Protein AF-0000000065987598 (afdb_homodimer)

Sequence (514 aa):
MAIHPTAVVEPGAQVDPSAEIGALAVVGPHVRVGPRTVVGPHAVLAGRTTLGEGNRIFPHAVVGEVPQDLKYRGEPTELVVGDRNTFREGVTISTGTVQGGGVTRIGSGCLFMANSHVGHDCVIGDGAIIANSVALAGHVELEDHVHFSGLAAAHQFCRIGRLAFVSGLTGVTMDVPPFCTVAGPRAELAGLNAVGMQRAGLSEERIGRVKQAYKIVFRSNLGLAEAIAQVEAELGMHEDVAHFVRFLKGTQRGITRMAIHPTAVVEPGAQVDPSAEIGALAVVGPHVRVGPRTVVGPHAVLAGRTTLGEGNRIFPHAVVGEVPQDLKYRGEPTELVVGDRNTFREGVTISTGTVQGGGVTRIGSGCLFMANSHVGHDCVIGDGAIIANSVALAGHVELEDHVHFSGLAAAHQFCRIGRLAFVSGLTGVTMDVPPFCTVAGPRAELAGLNAVGMQRAGLSEERIGRVKQAYKIVFRSNLGLAEAIAQVEAELGMHEDVAHFVRFLKGTQRGITR

InterPro domains:
  IPR001451 Hexapeptide repeat [PF00132] (104-136)
  IPR010137 Acyl-[acyl-carrier-protein]--UDP-N-acetylglucosamine O-acyltransferase [MF_00387] (1-257)
  IPR010137 Acyl-[acyl-carrier-protein]--UDP-N-acetylglucosamine O-acyltransferase [PIRSF000456] (2-256)
  IPR010137 Acyl-[acyl-carrier-protein]--UDP-N-acetylglucosamine O-acyltransferase [PTHR43480] (2-257)
  IPR010137 Acyl-[acyl-carrier-protein]--UDP-N-acetylglucosamine O-acyltransferase [TIGR01852] (3-255)
  IPR010137 Acyl-[acyl-carrier-protein]--UDP-N-acetylglucosamine O-acyltransferase [cd03351] (3-255)
  IPR011004 Trimeric LpxA-like superfamily [SSF51161] (2-257)
  IPR029098 UDP N-acetylglucosamine O-acyltransferase, C-terminal [PF13720] (175-255)
  IPR037157 UDP-N-acetylglucosamine O-acyltransferase, C-terminal domain superfamily [G3DSA:1.20.1180.10] (192-257)

Structure (mmCIF, N/CA/C/O backbone):
data_AF-0000000065987598-model_v1
#
loop_
_entity.id
_entity.type
_entity.pdbx_description
1 polymer Acyl-
#
loop_
_atom_site.group_PDB
_atom_site.id
_atom_site.type_symbol
_atom_site.label_atom_id
_atom_site.label_alt_id
_atom_site.label_comp_id
_atom_site.label_asym_id
_atom_site.label_entity_id
_atom_site.label_seq_id
_atom_site.pdbx_PDB_ins_code
_atom_site.Cartn_x
_atom_site.Cartn_y
_atom_site.Cartn_z
_atom_site.occupancy
_atom_site.B_iso_or_equiv
_atom_site.auth_seq_id
_atom_site.auth_comp_id
_atom_site.auth_asym_id
_atom_site.auth_atom_id
_atom_site.pdbx_PDB_model_num
ATOM 1 N N . MET A 1 1 ? -29.391 12.672 -0.086 1 58.84 1 MET A N 1
ATOM 2 C CA . MET A 1 1 ? -28.594 12.5 1.117 1 58.84 1 MET A CA 1
ATOM 3 C C . MET A 1 1 ? -28.531 11.031 1.523 1 58.84 1 MET A C 1
ATOM 5 O O . MET A 1 1 ? -29.547 10.445 1.9 1 58.84 1 MET A O 1
ATOM 9 N N . ALA A 1 2 ? -27.797 10.148 1.049 1 86.88 2 ALA A N 1
ATOM 10 C CA . ALA A 1 2 ? -28.188 8.789 1.433 1 86.88 2 ALA A CA 1
ATOM 11 C C . ALA A 1 2 ? -27.406 8.32 2.656 1 86.88 2 ALA A C 1
ATOM 13 O O . ALA A 1 2 ? -26.188 8.117 2.586 1 86.88 2 ALA A O 1
ATOM 14 N N . ILE A 1 3 ? -27.953 8.875 3.895 1 97.31 3 ILE A N 1
ATOM 15 C CA . ILE A 1 3 ? -27.453 8.32 5.145 1 97.31 3 ILE A CA 1
ATOM 16 C C . ILE A 1 3 ? -28.047 6.934 5.371 1 97.31 3 ILE A C 1
ATOM 18 O O . ILE A 1 3 ? -29.25 6.789 5.52 1 97.31 3 ILE A O 1
ATOM 22 N N . HIS A 1 4 ? -27.219 5.992 5.445 1 97.56 4 HIS A N 1
ATOM 23 C CA . HIS A 1 4 ? -27.688 4.625 5.656 1 97.56 4 HIS A CA 1
ATOM 24 C C . HIS A 1 4 ? -28.406 4.488 6.988 1 97.56 4 HIS A C 1
ATOM 26 O O . HIS A 1 4 ? -27.984 5.062 7.996 1 97.56 4 HIS A O 1
ATOM 32 N N . PRO A 1 5 ? -29.375 3.727 7.113 1 96.88 5 PRO A N 1
ATOM 33 C CA . PRO A 1 5 ? -30.188 3.629 8.328 1 96.88 5 PRO A CA 1
ATOM 34 C C . PRO A 1 5 ? -29.391 3.137 9.531 1 96.88 5 PRO A C 1
ATOM 36 O O . PRO A 1 5 ? -29.75 3.422 10.68 1 96.88 5 PRO A O 1
ATOM 39 N N . THR A 1 6 ? -28.312 2.422 9.305 1 97.44 6 THR A N 1
ATOM 40 C CA . THR A 1 6 ? -27.547 1.866 10.422 1 97.44 6 THR A CA 1
ATOM 41 C C . THR A 1 6 ? -26.406 2.795 10.82 1 97.44 6 THR A C 1
ATOM 43 O O . THR A 1 6 ? -25.672 2.512 11.758 1 97.44 6 THR A O 1
ATOM 46 N N . ALA A 1 7 ? -26.234 3.863 10.086 1 98.31 7 ALA A N 1
ATOM 47 C CA . ALA A 1 7 ? -25.188 4.828 10.445 1 98.31 7 ALA A CA 1
ATOM 48 C C . ALA A 1 7 ? -25.562 5.578 11.727 1 98.31 7 ALA A C 1
ATOM 50 O O . ALA A 1 7 ? -26.734 5.758 12.031 1 98.31 7 ALA A O 1
ATOM 51 N N . VAL A 1 8 ? -24.531 5.965 12.461 1 98.62 8 VAL A N 1
ATOM 52 C CA . VAL A 1 8 ? -24.734 6.785 13.656 1 98.62 8 VAL A CA 1
ATOM 53 C C . VAL A 1 8 ? -24.172 8.188 13.422 1 98.62 8 VAL A C 1
ATOM 55 O O . VAL A 1 8 ? -22.953 8.367 13.352 1 98.62 8 VAL A O 1
ATOM 58 N N . VAL A 1 9 ? -25.062 9.141 13.32 1 98.62 9 VAL A N 1
ATOM 59 C CA . VAL A 1 9 ? -24.688 10.539 13.203 1 98.62 9 VAL A CA 1
ATOM 60 C C . VAL A 1 9 ? -25.078 11.289 14.469 1 98.62 9 VAL A C 1
ATOM 62 O O . VAL A 1 9 ? -26.266 11.484 14.742 1 98.62 9 VAL A O 1
ATOM 65 N N . GLU A 1 10 ? -24.094 11.648 15.188 1 98.69 10 GLU A N 1
ATOM 66 C CA . GLU A 1 10 ? -24.359 12.242 16.484 1 98.69 10 GLU A CA 1
ATOM 67 C C . GLU A 1 10 ? -24.938 13.656 16.359 1 98.69 10 GLU A C 1
ATOM 69 O O . GLU A 1 10 ? -24.641 14.352 15.375 1 98.69 10 GLU A O 1
ATOM 74 N N . PRO A 1 11 ? -25.656 14.109 17.406 1 98.38 11 PRO A N 1
ATOM 75 C CA . PRO A 1 11 ? -26.156 15.484 17.375 1 98.38 11 PRO A CA 1
ATOM 76 C C . PRO A 1 11 ? -25.031 16.516 17.328 1 98.38 11 PRO A C 1
ATOM 78 O O . PRO A 1 11 ? -24.047 16.391 18.047 1 98.38 11 PRO A O 1
ATOM 81 N N . GLY A 1 12 ? -25.125 17.422 16.469 1 98.38 12 GLY A N 1
ATOM 82 C CA . GLY A 1 12 ? -24.141 18.484 16.297 1 98.38 12 GLY A CA 1
ATOM 83 C C . GLY A 1 12 ? -23.359 18.359 15.008 1 98.38 12 GLY A C 1
ATOM 84 O O . GLY A 1 12 ? -22.766 19.328 14.539 1 98.38 12 GLY A O 1
ATOM 85 N N . ALA A 1 13 ? -23.266 17.125 14.531 1 98.62 13 ALA A N 1
ATOM 86 C CA . ALA A 1 13 ? -22.594 16.906 13.258 1 98.62 13 ALA A CA 1
ATOM 87 C C . ALA A 1 13 ? -23.25 17.688 12.141 1 98.62 13 ALA A C 1
ATOM 89 O O . ALA A 1 13 ? -24.484 17.875 12.141 1 98.62 13 ALA A O 1
ATOM 90 N N . GLN A 1 14 ? -22.484 18.203 11.297 1 98.69 14 GLN A N 1
ATOM 91 C CA . GLN A 1 14 ? -23 18.891 10.109 1 98.69 14 GLN A CA 1
ATOM 92 C C . GLN A 1 14 ? -22.625 18.141 8.844 1 98.69 14 GLN A C 1
ATOM 94 O O . GLN A 1 14 ? -21.469 18.109 8.438 1 98.69 14 GLN A O 1
ATOM 99 N N . VAL A 1 15 ? -23.641 17.578 8.172 1 98.5 15 VAL A N 1
ATOM 100 C CA . VAL A 1 15 ? -23.438 16.766 6.973 1 98.5 15 VAL A CA 1
ATOM 101 C C . VAL A 1 15 ? -24.172 17.391 5.797 1 98.5 15 VAL A C 1
ATOM 103 O O . VAL A 1 15 ? -25.391 17.562 5.844 1 98.5 15 VAL A O 1
ATOM 106 N N . ASP A 1 16 ? -23.359 17.75 4.824 1 98.44 16 ASP A N 1
ATOM 107 C CA . ASP A 1 16 ? -24.016 18.297 3.641 1 98.44 16 ASP A CA 1
ATOM 108 C C . ASP A 1 16 ? -25.047 17.328 3.08 1 98.44 16 ASP A C 1
ATOM 110 O O . ASP A 1 16 ? -24.812 16.125 3.023 1 98.44 16 ASP A O 1
ATOM 114 N N . PRO A 1 17 ? -26.125 17.859 2.51 1 97.69 17 PRO A N 1
ATOM 115 C CA . PRO A 1 17 ? -27.203 17 2.027 1 97.69 17 PRO A CA 1
ATOM 116 C C . PRO A 1 17 ? -26.766 16.109 0.86 1 97.69 17 PRO A C 1
ATOM 118 O O . PRO A 1 17 ? -27.391 15.07 0.604 1 97.69 17 PRO A O 1
ATOM 121 N N . SER A 1 18 ? -25.75 16.531 0.176 1 98.12 18 SER A N 1
ATOM 122 C CA . SER A 1 18 ? -25.297 15.75 -0.98 1 98.12 18 SER A CA 1
ATOM 123 C C . SER A 1 18 ? -24.281 14.695 -0.579 1 98.12 18 SER A C 1
ATOM 125 O O . SER A 1 18 ? -23.859 13.883 -1.407 1 98.12 18 SER A O 1
ATOM 127 N N . ALA A 1 19 ? -23.844 14.648 0.664 1 98.31 19 ALA A N 1
ATOM 128 C CA . ALA A 1 19 ? -22.891 13.648 1.148 1 98.31 19 ALA A CA 1
ATOM 129 C C . ALA A 1 19 ? -23.594 12.312 1.404 1 98.31 19 ALA A C 1
ATOM 131 O O . ALA A 1 19 ? -24.828 12.258 1.532 1 98.31 19 ALA A O 1
ATOM 132 N N . GLU A 1 20 ? -22.812 11.242 1.348 1 98.62 20 GLU A N 1
ATOM 133 C CA . GLU A 1 20 ? -23.312 9.898 1.643 1 98.62 20 GLU A CA 1
ATOM 134 C C . GLU A 1 20 ? -22.609 9.312 2.867 1 98.62 20 GLU A C 1
ATOM 136 O O . GLU A 1 20 ? -21.375 9.344 2.961 1 98.62 20 GLU A O 1
ATOM 141 N N . ILE A 1 21 ? -23.391 8.789 3.809 1 98.75 21 ILE A N 1
ATOM 142 C CA . ILE A 1 21 ? -22.875 8.117 4.992 1 98.75 21 ILE A CA 1
ATOM 143 C C . ILE A 1 21 ? -23.25 6.641 4.957 1 98.75 21 ILE A C 1
ATOM 145 O O . ILE A 1 21 ? -24.438 6.297 5.02 1 98.75 21 ILE A O 1
ATOM 149 N N . GLY A 1 22 ? -22.266 5.762 4.941 1 98.06 22 GLY A N 1
ATOM 150 C CA . GLY A 1 22 ? -22.484 4.344 4.703 1 98.06 22 GLY A CA 1
ATOM 151 C C . GLY A 1 22 ? -22.891 3.588 5.949 1 98.06 22 GLY A C 1
ATOM 152 O O . GLY A 1 22 ? -22.984 4.168 7.031 1 98.06 22 GLY A O 1
ATOM 153 N N . ALA A 1 23 ? -23.141 2.301 5.734 1 98 23 ALA A N 1
ATOM 154 C CA . ALA A 1 23 ? -23.625 1.426 6.797 1 98 23 ALA A CA 1
ATOM 155 C C . ALA A 1 23 ? -22.641 1.39 7.969 1 98 23 ALA A C 1
ATOM 157 O O . ALA A 1 23 ? -21.438 1.223 7.77 1 98 23 ALA A O 1
ATOM 158 N N . LEU A 1 24 ? -23.172 1.608 9.18 1 98.38 24 LEU A N 1
ATOM 159 C CA . LEU A 1 24 ? -22.469 1.372 10.43 1 98.38 24 LEU A CA 1
ATOM 160 C C . LEU A 1 24 ? -21.328 2.363 10.602 1 98.38 24 LEU A C 1
ATOM 162 O O . LEU A 1 24 ? -20.422 2.139 11.406 1 98.38 24 LEU A O 1
ATOM 166 N N . ALA A 1 25 ? -21.312 3.379 9.797 1 98.75 25 ALA A N 1
ATOM 167 C CA . ALA A 1 25 ? -20.375 4.484 10.008 1 98.75 25 ALA A CA 1
ATOM 168 C C . ALA A 1 25 ? -20.797 5.332 11.203 1 98.75 25 ALA A C 1
ATOM 170 O O . ALA A 1 25 ? -21.969 5.359 11.578 1 98.75 25 ALA A O 1
ATOM 171 N N . VAL A 1 26 ? -19.781 6.008 11.789 1 98.88 26 VAL A N 1
ATOM 172 C CA . VAL A 1 26 ? -20.047 6.871 12.938 1 98.88 26 VAL A CA 1
ATOM 173 C C . VAL A 1 26 ? -19.5 8.273 12.664 1 98.88 26 VAL A C 1
ATOM 175 O O . VAL A 1 26 ? -18.328 8.43 12.289 1 98.88 26 VAL A O 1
ATOM 178 N N . VAL A 1 27 ? -20.344 9.297 12.836 1 98.88 27 VAL A N 1
ATOM 179 C CA . VAL A 1 27 ? -19.953 10.688 12.672 1 98.88 27 VAL A CA 1
ATOM 180 C C . VAL A 1 27 ? -20.141 11.438 13.984 1 98.88 27 VAL A C 1
ATOM 182 O O . VAL A 1 27 ? -21.266 11.586 14.469 1 98.88 27 VAL A O 1
ATOM 185 N N . GLY A 1 28 ? -19.047 11.898 14.5 1 98.81 28 GLY A N 1
ATOM 186 C CA . GLY A 1 28 ? -19.062 12.562 15.797 1 98.81 28 GLY A CA 1
ATOM 187 C C . GLY A 1 28 ? -19.719 13.93 15.758 1 98.81 28 GLY A C 1
ATOM 188 O O . GLY A 1 28 ? -19.984 14.469 14.68 1 98.81 28 GLY A O 1
ATOM 189 N N . PRO A 1 29 ? -19.891 14.523 16.922 1 98.62 29 PRO A N 1
ATOM 190 C CA . PRO A 1 29 ? -20.75 15.703 17.062 1 98.62 29 PRO A CA 1
ATOM 191 C C . PRO A 1 29 ? -20.094 16.969 16.516 1 98.62 29 PRO A C 1
ATOM 193 O O . PRO A 1 29 ? -20.781 17.953 16.234 1 98.62 29 PRO A O 1
ATOM 196 N N . HIS A 1 30 ? -18.766 16.969 16.375 1 98.62 30 HIS A N 1
ATOM 197 C CA . HIS A 1 30 ? -18.094 18.188 15.93 1 98.62 30 HIS A CA 1
ATOM 198 C C . HIS A 1 30 ? -17.5 18 14.539 1 98.62 30 HIS A C 1
ATOM 200 O O . HIS A 1 30 ? -16.547 18.703 14.164 1 98.62 30 HIS A O 1
ATOM 206 N N . VAL A 1 31 ? -18.031 17.141 13.766 1 98.88 31 VAL A N 1
ATOM 207 C CA . VAL A 1 31 ? -17.562 16.844 12.414 1 98.88 31 VAL A CA 1
ATOM 208 C C . VAL A 1 31 ? -18.406 17.594 11.391 1 98.88 31 VAL A C 1
ATOM 210 O O . VAL A 1 31 ? -19.625 17.688 11.531 1 98.88 31 VAL A O 1
ATOM 213 N N . ARG A 1 32 ? -17.75 18.172 10.453 1 98.94 32 ARG A N 1
ATOM 214 C CA . ARG A 1 32 ? -18.375 18.797 9.289 1 98.94 32 ARG A CA 1
ATOM 215 C C . ARG A 1 32 ? -18 18.062 8.008 1 98.94 32 ARG A C 1
ATOM 217 O O . ARG A 1 32 ? -16.812 17.969 7.656 1 98.94 32 ARG A O 1
ATOM 224 N N . VAL A 1 33 ? -18.984 17.562 7.281 1 98.81 33 VAL A N 1
ATOM 225 C CA . VAL A 1 33 ? -18.781 16.812 6.047 1 98.81 33 VAL A CA 1
ATOM 226 C C . VAL A 1 33 ? -19.266 17.625 4.855 1 98.81 33 VAL A C 1
ATOM 228 O O . VAL A 1 33 ? -20.453 17.938 4.746 1 98.81 33 VAL A O 1
ATOM 231 N N . GLY A 1 34 ? -18.344 17.922 3.932 1 98.75 34 GLY A N 1
ATOM 232 C CA . GLY A 1 34 ? -18.672 18.766 2.789 1 98.75 34 GLY A CA 1
ATOM 233 C C . GLY A 1 34 ? -19.438 18.031 1.705 1 98.75 34 GLY A C 1
ATOM 234 O O . GLY A 1 34 ? -19.703 16.844 1.833 1 98.75 34 GLY A O 1
ATOM 235 N N . PRO A 1 35 ? -19.734 18.781 0.586 1 98.5 35 PRO A N 1
ATOM 236 C CA . PRO A 1 35 ? -20.609 18.25 -0.466 1 98.5 35 PRO A CA 1
ATOM 237 C C . PRO A 1 35 ? -19.984 17.047 -1.183 1 98.5 35 PRO A C 1
ATOM 239 O O . PRO A 1 35 ? -18.766 17.016 -1.39 1 98.5 35 PRO A O 1
ATOM 242 N N . ARG A 1 36 ? -20.781 16.047 -1.556 1 98.31 36 ARG A N 1
ATOM 243 C CA . ARG A 1 36 ? -20.453 14.906 -2.416 1 98.31 36 ARG A CA 1
ATOM 244 C C . ARG A 1 36 ? -19.375 14.031 -1.789 1 98.31 36 ARG A C 1
ATOM 246 O O . ARG A 1 36 ? -18.719 13.25 -2.482 1 98.31 36 ARG A O 1
ATOM 253 N N . THR A 1 37 ? -19.125 14.266 -0.521 1 98.69 37 THR A N 1
ATOM 254 C CA . THR A 1 37 ? -18.219 13.383 0.213 1 98.69 37 THR A CA 1
ATOM 255 C C . THR A 1 37 ? -18.906 12.07 0.554 1 98.69 37 THR A C 1
ATOM 257 O O . THR A 1 37 ? -20.094 12.047 0.91 1 98.69 37 THR A O 1
ATOM 260 N N . VAL A 1 38 ? -18.188 10.953 0.344 1 98.75 38 VAL A N 1
ATOM 261 C CA . VAL A 1 38 ? -18.719 9.617 0.598 1 98.75 38 VAL A CA 1
ATOM 262 C C . VAL A 1 38 ? -17.953 8.969 1.753 1 98.75 38 VAL A C 1
ATOM 264 O O . VAL A 1 38 ? -16.734 8.82 1.693 1 98.75 38 VAL A O 1
ATOM 267 N N . VAL A 1 39 ? -18.688 8.594 2.793 1 98.81 39 VAL A N 1
ATOM 268 C CA . VAL A 1 39 ? -18.141 7.898 3.953 1 98.81 39 VAL A CA 1
ATOM 269 C C . VAL A 1 39 ? -18.547 6.426 3.916 1 98.81 39 VAL A C 1
ATOM 271 O O . VAL A 1 39 ? -19.734 6.102 3.979 1 98.81 39 VAL A O 1
ATOM 274 N N . GLY A 1 40 ? -17.562 5.535 3.873 1 98.19 40 GLY A N 1
ATOM 275 C CA . GLY A 1 40 ? -17.828 4.113 3.695 1 98.19 40 GLY A CA 1
ATOM 276 C C . GLY A 1 40 ? -18.234 3.42 4.977 1 98.19 40 GLY A C 1
ATOM 277 O O . GLY A 1 40 ? -18.266 4.035 6.047 1 98.19 40 GLY A O 1
ATOM 278 N N . PRO A 1 41 ? -18.562 2.16 4.809 1 98.5 41 PRO A N 1
ATOM 279 C CA . PRO A 1 41 ? -19.016 1.417 5.988 1 98.5 41 PRO A CA 1
ATOM 280 C C . PRO A 1 41 ? -17.953 1.354 7.086 1 98.5 41 PRO A C 1
ATOM 282 O O . PRO A 1 41 ? -16.766 1.252 6.797 1 98.5 41 PRO A O 1
ATOM 285 N N . HIS A 1 42 ? -18.406 1.471 8.328 1 98.75 42 HIS A N 1
ATOM 286 C CA . HIS A 1 42 ? -17.609 1.281 9.531 1 98.75 42 HIS A CA 1
ATOM 287 C C . HIS A 1 42 ? -16.578 2.391 9.695 1 98.75 42 HIS A C 1
ATOM 289 O O . HIS A 1 42 ? -15.781 2.369 10.633 1 98.75 42 HIS A O 1
ATOM 295 N N . ALA A 1 43 ? -16.516 3.311 8.781 1 98.88 43 ALA A N 1
ATOM 296 C CA . ALA A 1 43 ? -15.617 4.441 8.992 1 98.88 43 ALA A CA 1
ATOM 297 C C . ALA A 1 43 ? -16.062 5.277 10.195 1 98.88 43 ALA A C 1
ATOM 299 O O . ALA A 1 43 ? -17.25 5.348 10.508 1 98.88 43 ALA A O 1
ATOM 300 N N . VAL A 1 44 ? -15.055 5.883 10.852 1 98.94 44 VAL A N 1
ATOM 301 C CA . VAL A 1 44 ? -15.32 6.734 12.008 1 98.94 44 VAL A CA 1
ATOM 302 C C . VAL A 1 44 ? -14.742 8.125 11.758 1 98.94 44 VAL A C 1
ATOM 304 O O . VAL A 1 44 ? -13.539 8.273 11.531 1 98.94 44 VAL A O 1
ATOM 307 N N . LEU A 1 45 ? -15.562 9.156 11.758 1 98.94 45 LEU A N 1
ATOM 308 C CA . LEU A 1 45 ? -15.156 10.562 11.758 1 98.94 45 LEU A CA 1
ATOM 309 C C . LEU A 1 45 ? -15.297 11.156 13.156 1 98.94 45 LEU A C 1
ATOM 311 O O . LEU A 1 45 ? -16.406 11.211 13.711 1 98.94 45 LEU A O 1
ATOM 315 N N . ALA A 1 46 ? -14.172 11.555 13.688 1 98.56 46 ALA A N 1
ATOM 316 C CA . ALA A 1 46 ? -14.148 11.961 15.094 1 98.56 46 ALA A CA 1
ATOM 317 C C . ALA A 1 46 ? -13.516 13.344 15.25 1 98.56 46 ALA A C 1
ATOM 319 O O . ALA A 1 46 ? -13.203 14.008 14.266 1 98.56 46 ALA A O 1
ATOM 320 N N . GLY A 1 47 ? -13.453 13.766 16.469 1 98.06 47 GLY A N 1
ATOM 321 C CA . GLY A 1 47 ? -12.789 15.023 16.781 1 98.06 47 GLY A CA 1
ATOM 322 C C . GLY A 1 47 ? -13.453 16.219 16.125 1 98.06 47 GLY A C 1
ATOM 323 O O . GLY A 1 47 ? -14.594 16.141 15.672 1 98.06 47 GLY A O 1
ATOM 324 N N . ARG A 1 48 ? -12.734 17.406 16.234 1 98.62 48 ARG A N 1
ATOM 325 C CA . ARG A 1 48 ? -13.117 18.594 15.492 1 98.62 48 ARG A CA 1
ATOM 326 C C . ARG A 1 48 ? -12.562 18.562 14.07 1 98.62 48 ARG A C 1
ATOM 328 O O . ARG A 1 48 ? -11.5 19.141 13.805 1 98.62 48 ARG A O 1
ATOM 335 N N . THR A 1 49 ? -13.312 17.938 13.195 1 98.88 49 THR A N 1
ATOM 336 C CA . THR A 1 49 ? -12.828 17.609 11.859 1 98.88 49 THR A CA 1
ATOM 337 C C . THR A 1 49 ? -13.695 18.266 10.797 1 98.88 49 THR A C 1
ATOM 339 O O . THR A 1 49 ? -14.93 18.219 10.867 1 98.88 49 THR A O 1
ATOM 342 N N . THR A 1 50 ? -13.031 18.906 9.883 1 98.94 50 THR A N 1
ATOM 343 C CA . THR A 1 50 ? -13.711 19.469 8.711 1 98.94 50 THR A CA 1
ATOM 344 C C . THR A 1 50 ? -13.211 18.812 7.43 1 98.94 50 THR A C 1
ATOM 346 O O . THR A 1 50 ? -12.016 18.828 7.148 1 98.94 50 THR A O 1
ATOM 349 N N . LEU A 1 51 ? -14.117 18.203 6.688 1 98.88 51 LEU A N 1
ATOM 350 C CA . LEU A 1 51 ? -13.828 17.641 5.375 1 98.88 51 LEU A CA 1
ATOM 351 C C . LEU A 1 51 ? -14.445 18.5 4.27 1 98.88 51 LEU A C 1
ATOM 353 O O . LEU A 1 51 ? -15.633 18.828 4.324 1 98.88 51 LEU A O 1
ATOM 357 N N . GLY A 1 52 ? -13.648 18.812 3.287 1 98.88 52 GLY A N 1
ATOM 358 C CA . GLY A 1 52 ? -14.148 19.547 2.135 1 98.88 52 GLY A CA 1
ATOM 359 C C . GLY A 1 52 ? -15.039 18.703 1.233 1 98.88 52 GLY A C 1
ATOM 360 O O . GLY A 1 52 ? -15.766 17.828 1.709 1 98.88 52 GLY A O 1
ATOM 361 N N . GLU A 1 53 ? -14.953 19.031 -0.051 1 98.69 53 GLU A N 1
ATOM 362 C CA . GLU A 1 53 ? -15.867 18.453 -1.031 1 98.69 53 GLU A CA 1
ATOM 363 C C . GLU A 1 53 ? -15.258 17.219 -1.685 1 98.69 53 GLU A C 1
ATOM 365 O O . GLU A 1 53 ? -14.062 17.188 -1.991 1 98.69 53 GLU A O 1
ATOM 370 N N . GLY A 1 54 ? -16.109 16.266 -1.961 1 98.69 54 GLY A N 1
ATOM 371 C CA . GLY A 1 54 ? -15.773 15.172 -2.848 1 98.69 54 GLY A CA 1
ATOM 372 C C . GLY A 1 54 ? -14.727 14.242 -2.27 1 98.69 54 GLY A C 1
ATOM 373 O O . GLY A 1 54 ? -13.938 13.648 -3.01 1 98.69 54 GLY A O 1
ATOM 374 N N . ASN A 1 55 ? -14.586 14.211 -0.963 1 98.88 55 ASN A N 1
ATOM 375 C CA . ASN A 1 55 ? -13.688 13.242 -0.336 1 98.88 55 ASN A CA 1
ATOM 376 C C . ASN A 1 55 ? -14.312 11.852 -0.283 1 98.88 55 ASN A C 1
ATOM 378 O O . ASN A 1 55 ? -15.539 11.711 -0.275 1 98.88 55 ASN A O 1
ATOM 382 N N . ARG A 1 56 ? -13.508 10.844 -0.343 1 98.81 56 ARG A N 1
ATOM 383 C CA . ARG A 1 56 ? -13.938 9.453 -0.22 1 98.81 56 ARG A CA 1
ATOM 384 C C . ARG A 1 56 ? -13.227 8.766 0.942 1 98.81 56 ARG A C 1
ATOM 386 O O . ARG A 1 56 ? -12 8.656 0.947 1 98.81 56 ARG A O 1
ATOM 393 N N . ILE A 1 57 ? -13.969 8.328 1.911 1 98.94 57 ILE A N 1
ATOM 394 C CA . ILE A 1 57 ? -13.461 7.621 3.08 1 98.94 57 ILE A CA 1
ATOM 395 C C . ILE A 1 57 ? -13.867 6.152 3.01 1 98.94 57 ILE A C 1
ATOM 397 O O . ILE A 1 57 ? -15.055 5.828 2.986 1 98.94 57 ILE A O 1
ATOM 401 N N . PHE A 1 58 ? -12.922 5.242 3.014 1 98.88 58 PHE A N 1
ATOM 402 C CA . PHE A 1 58 ? -13.172 3.816 2.83 1 98.88 58 PHE A CA 1
ATOM 403 C C . PHE A 1 58 ? -13.414 3.135 4.172 1 98.88 58 PHE A C 1
ATOM 405 O O . PHE A 1 58 ? -13.297 3.764 5.227 1 98.88 58 PHE A O 1
ATOM 412 N N . PRO A 1 59 ? -13.805 1.854 4.121 1 98.75 59 PRO A N 1
ATOM 413 C CA . PRO A 1 59 ? -14.188 1.145 5.348 1 98.75 59 PRO A CA 1
ATOM 414 C C . PRO A 1 59 ? -13.086 1.152 6.402 1 98.75 59 PRO A C 1
ATOM 416 O O . PRO A 1 59 ? -11.906 0.993 6.07 1 98.75 59 PRO A O 1
ATOM 419 N N . HIS A 1 60 ? -13.484 1.342 7.656 1 98.81 60 HIS A N 1
ATOM 420 C CA . HIS A 1 60 ? -12.68 1.162 8.859 1 98.81 60 HIS A CA 1
ATOM 421 C C . HIS A 1 60 ? -11.648 2.271 9 1 98.81 60 HIS A C 1
ATOM 423 O O . HIS A 1 60 ? -10.82 2.244 9.922 1 98.81 60 HIS A O 1
ATOM 429 N N . ALA A 1 61 ? -11.609 3.225 8.102 1 98.88 61 ALA A N 1
ATOM 430 C CA . ALA A 1 61 ? -10.773 4.398 8.336 1 98.88 61 ALA A CA 1
ATOM 431 C C . ALA A 1 61 ? -11.25 5.176 9.555 1 98.88 61 ALA A C 1
ATOM 433 O O . ALA A 1 61 ? -12.445 5.238 9.836 1 98.88 61 ALA A O 1
ATOM 434 N N . VAL A 1 62 ? -10.305 5.727 10.289 1 98.88 62 VAL A N 1
ATOM 435 C CA . VAL A 1 62 ? -10.578 6.562 11.453 1 98.88 62 VAL A CA 1
ATOM 436 C C . VAL A 1 62 ? -9.953 7.941 11.266 1 98.88 62 VAL A C 1
ATOM 438 O O . VAL A 1 62 ? -8.734 8.094 11.367 1 98.88 62 VAL A O 1
ATOM 441 N N . VAL A 1 63 ? -10.781 8.992 11.094 1 98.88 63 VAL A N 1
ATOM 442 C CA . VAL A 1 63 ? -10.328 10.32 10.68 1 98.88 63 VAL A CA 1
ATOM 443 C C . VAL A 1 63 ? -10.68 11.336 11.766 1 98.88 63 VAL A C 1
ATOM 445 O O . VAL A 1 63 ? -11.852 11.555 12.07 1 98.88 63 VAL A O 1
ATOM 448 N N . GLY A 1 64 ? -9.594 11.852 12.375 1 98.75 64 GLY A N 1
ATOM 449 C CA . GLY A 1 64 ? -9.805 12.992 13.25 1 98.75 64 GLY A CA 1
ATOM 450 C C . GLY A 1 64 ? -9.773 12.633 14.727 1 98.75 64 GLY A C 1
ATOM 451 O O . GLY A 1 64 ? -10.18 13.422 15.578 1 98.75 64 GLY A O 1
ATOM 452 N N . GLU A 1 65 ? -9.312 11.477 15.125 1 97.62 65 GLU A N 1
ATOM 453 C CA . GLU A 1 65 ? -9.195 11.133 16.547 1 97.62 65 GLU A CA 1
ATOM 454 C C . GLU A 1 65 ? -8.117 11.977 17.219 1 97.62 65 GLU A C 1
ATOM 456 O O . GLU A 1 65 ? -7.289 12.594 16.547 1 97.62 65 GLU A O 1
ATOM 461 N N . VAL A 1 66 ? -8.109 12 18.531 1 96.94 66 VAL A N 1
ATOM 462 C CA . VAL A 1 66 ? -7.195 12.828 19.312 1 96.94 66 VAL A CA 1
ATOM 463 C C . VAL A 1 66 ? -5.758 12.391 19.062 1 96.94 66 VAL A C 1
ATOM 465 O O . VAL A 1 66 ? -5.508 11.227 18.719 1 96.94 66 VAL A O 1
ATOM 468 N N . PRO A 1 67 ? -4.832 13.297 19.25 1 96.19 67 PRO A N 1
ATOM 469 C CA . PRO A 1 67 ? -3.436 12.922 19 1 96.19 67 PRO A CA 1
ATOM 470 C C . PRO A 1 67 ? -2.914 11.891 20 1 96.19 67 PRO A C 1
ATOM 472 O O . PRO A 1 67 ? -3.484 11.719 21.078 1 96.19 67 PRO A O 1
ATOM 475 N N . GLN A 1 68 ? -1.873 11.242 19.609 1 92.81 68 GLN A N 1
ATOM 476 C CA . GLN A 1 68 ? -1.225 10.242 20.453 1 92.81 68 GLN A CA 1
ATOM 477 C C . GLN A 1 68 ? -0.186 10.891 21.359 1 92.81 68 GLN A C 1
ATOM 479 O O . GLN A 1 68 ? 0.469 10.203 22.156 1 92.81 68 GLN A O 1
ATOM 484 N N . ASP A 1 69 ? 0.001 12.109 21.203 1 93.31 69 ASP A N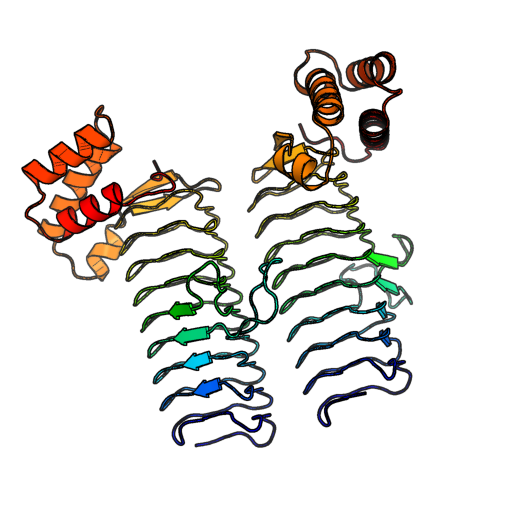 1
ATOM 485 C CA . ASP A 1 69 ? 0.951 12.867 22 1 93.31 69 ASP A CA 1
ATOM 486 C C . ASP A 1 69 ? 0.63 12.742 23.5 1 93.31 69 ASP A C 1
ATOM 488 O O . ASP A 1 69 ? -0.4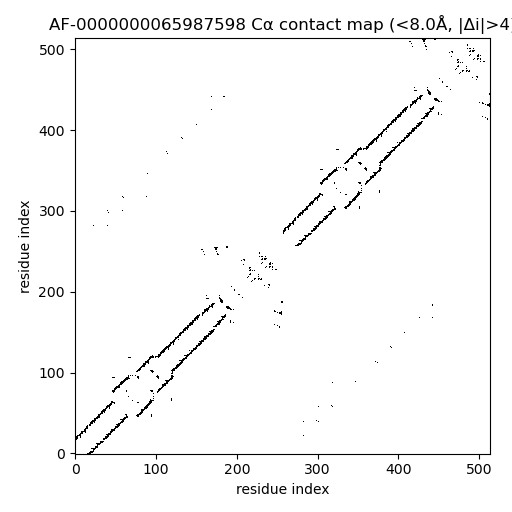7 13.078 23.922 1 93.31 69 ASP A O 1
ATOM 492 N N . LEU A 1 70 ? 1.598 12.305 24.203 1 92.88 70 LEU A N 1
ATOM 493 C CA . LEU A 1 70 ? 1.406 12.039 25.625 1 92.88 70 LEU A CA 1
ATOM 494 C C . LEU A 1 70 ? 1.099 13.328 26.375 1 92.88 70 LEU A C 1
ATOM 496 O O . LEU A 1 70 ? 0.589 13.281 27.5 1 92.88 70 LEU A O 1
ATOM 500 N N . LYS A 1 71 ? 1.391 14.5 25.797 1 91.62 71 LYS A N 1
ATOM 501 C CA . LYS A 1 71 ? 1.175 15.797 26.438 1 91.62 71 LYS A CA 1
ATOM 502 C C . LYS A 1 71 ? -0.236 16.312 26.172 1 91.62 71 LYS A C 1
ATOM 504 O O . LYS A 1 71 ? -0.656 17.312 26.766 1 91.62 71 LYS A O 1
ATOM 509 N N . TYR A 1 72 ? -0.937 15.672 25.312 1 94.25 72 TYR A N 1
ATOM 510 C CA . TYR A 1 72 ? -2.299 16.094 25 1 94.25 72 TYR A CA 1
ATOM 511 C C . TYR A 1 72 ? -3.203 15.961 26.219 1 94.25 72 TYR A C 1
ATOM 513 O O . TYR A 1 72 ? -3.178 14.945 26.922 1 94.25 72 TYR A O 1
ATOM 521 N N . ARG A 1 73 ? -3.996 17.078 26.438 1 92.81 73 ARG A N 1
ATOM 522 C CA . ARG A 1 73 ? -4.848 17.094 27.609 1 92.81 73 ARG A CA 1
ATOM 523 C C . ARG A 1 73 ? -6.289 17.438 27.25 1 92.81 73 ARG A C 1
ATOM 525 O O . ARG A 1 73 ? -6.984 18.125 28 1 92.81 73 ARG A O 1
ATOM 532 N N . GLY A 1 74 ? -6.707 17.125 26.141 1 94.12 74 GLY A N 1
ATOM 533 C CA . GLY A 1 74 ? -8.086 17.344 25.75 1 94.12 74 GLY A CA 1
ATOM 534 C C . GLY A 1 74 ? -8.328 18.688 25.109 1 94.12 74 GLY A C 1
ATOM 535 O O . GLY A 1 74 ? -9.469 19.141 25 1 94.12 74 GLY A O 1
ATOM 536 N N . GLU A 1 75 ? -7.219 19.359 24.688 1 95 75 GLU A N 1
ATOM 537 C CA . GLU A 1 75 ? -7.355 20.672 24.031 1 95 75 GLU A CA 1
ATOM 538 C C . GLU A 1 75 ? -8.156 20.562 22.734 1 95 75 GLU A C 1
ATOM 540 O O . GLU A 1 75 ? -8.102 19.531 22.047 1 95 75 GLU A O 1
ATOM 545 N N . PRO A 1 76 ? -8.906 21.562 22.469 1 95.75 76 PRO A N 1
ATOM 546 C CA . PRO A 1 76 ? -9.742 21.531 21.266 1 95.75 76 PRO A CA 1
ATOM 547 C C . PRO A 1 76 ? -8.945 21.766 19.984 1 95.75 76 PRO A C 1
ATOM 549 O O . PRO A 1 76 ? -9.055 22.812 19.359 1 95.75 76 PRO A O 1
ATOM 552 N N . THR A 1 77 ? -8.234 20.797 19.547 1 97.75 77 THR A N 1
ATOM 553 C CA . THR A 1 77 ? -7.438 20.875 18.328 1 97.75 77 THR A CA 1
ATOM 554 C C . THR A 1 77 ? -8.203 20.297 17.141 1 97.75 77 THR A C 1
ATOM 556 O O . THR A 1 77 ? -9.234 19.641 17.312 1 97.75 77 THR A O 1
ATOM 559 N N . GLU A 1 78 ? -7.684 20.609 15.914 1 98.62 78 GLU A N 1
ATOM 560 C CA . GLU A 1 78 ? -8.547 20.375 14.766 1 98.62 78 GLU A CA 1
ATOM 561 C C . GLU A 1 78 ? -7.82 19.578 13.68 1 98.62 78 GLU A C 1
ATOM 563 O O . GLU A 1 78 ? -6.59 19.5 13.688 1 98.62 78 GLU A O 1
ATOM 568 N N . LEU A 1 79 ? -8.586 18.953 12.844 1 98.88 79 LEU A N 1
ATOM 569 C CA . LEU A 1 79 ? -8.195 18.422 11.539 1 98.88 79 LEU A CA 1
ATOM 570 C C . LEU A 1 79 ? -8.969 19.125 10.43 1 98.88 79 LEU A C 1
ATOM 572 O O . LEU A 1 79 ? -10.195 19.172 10.453 1 98.88 79 LEU A O 1
ATOM 576 N N . VAL A 1 80 ? -8.242 19.688 9.445 1 98.94 80 VAL A N 1
ATOM 577 C CA . VAL A 1 80 ? -8.844 20.344 8.297 1 98.94 80 VAL A CA 1
ATOM 578 C C . VAL A 1 80 ? -8.391 19.672 7.008 1 98.94 80 VAL A C 1
ATOM 580 O O . VAL A 1 80 ? -7.191 19.625 6.715 1 98.94 80 VAL A O 1
ATOM 583 N N . VAL A 1 81 ? -9.297 19.172 6.262 1 98.94 81 VAL A N 1
ATOM 584 C CA . VAL A 1 81 ? -9.031 18.438 5.039 1 98.94 81 VAL A CA 1
ATOM 585 C C . VAL A 1 81 ? -9.664 19.156 3.848 1 98.94 81 VAL A C 1
ATOM 587 O O . VAL A 1 81 ? -10.82 19.562 3.904 1 98.94 81 VAL A O 1
ATOM 590 N N . GLY A 1 82 ? -8.945 19.328 2.766 1 98.94 82 GLY A N 1
ATOM 591 C CA . GLY A 1 82 ? -9.445 19.938 1.548 1 98.94 82 GLY A CA 1
ATOM 592 C C . GLY A 1 82 ? -10.414 19.047 0.788 1 98.94 82 GLY A C 1
ATOM 593 O O . GLY A 1 82 ? -11.297 18.438 1.386 1 98.94 82 GLY A O 1
ATOM 594 N N . ASP A 1 83 ? -10.219 19.078 -0.568 1 98.88 83 ASP A N 1
ATOM 595 C CA . ASP A 1 83 ? -11.219 18.484 -1.447 1 98.88 83 ASP A CA 1
ATOM 596 C C . ASP A 1 83 ? -10.648 17.281 -2.203 1 98.88 83 ASP A C 1
ATOM 598 O O . ASP A 1 83 ? -9.445 17.234 -2.469 1 98.88 83 ASP A O 1
ATOM 602 N N . ARG A 1 84 ? -11.508 16.297 -2.539 1 98.75 84 ARG A N 1
ATOM 603 C CA . ARG A 1 84 ? -11.242 15.227 -3.494 1 98.75 84 ARG A CA 1
ATOM 604 C C . ARG A 1 84 ? -10.062 14.375 -3.043 1 98.75 84 ARG A C 1
ATOM 606 O O . ARG A 1 84 ? -9.164 14.078 -3.836 1 98.75 84 ARG A O 1
ATOM 613 N N . ASN A 1 85 ? -9.969 14.172 -1.756 1 98.88 85 ASN A N 1
ATOM 614 C CA . ASN A 1 85 ? -9.016 13.219 -1.213 1 98.88 85 ASN A CA 1
ATOM 615 C C . ASN A 1 85 ? -9.625 11.828 -1.073 1 98.88 85 ASN A C 1
ATOM 617 O O . ASN A 1 85 ? -10.836 11.695 -0.915 1 98.88 85 ASN A O 1
ATOM 621 N N . THR A 1 86 ? -8.812 10.836 -1.199 1 98.88 86 THR A N 1
ATOM 622 C CA . THR A 1 86 ? -9.195 9.453 -0.95 1 98.88 86 THR A CA 1
ATOM 623 C C . THR A 1 86 ? -8.453 8.883 0.254 1 98.88 86 THR A C 1
ATOM 625 O O . THR A 1 86 ? -7.219 8.906 0.292 1 98.88 86 THR A O 1
ATOM 628 N N . PHE A 1 87 ? -9.164 8.422 1.271 1 98.88 87 PHE A N 1
ATOM 629 C CA . PHE A 1 87 ? -8.625 7.746 2.445 1 98.88 87 PHE A CA 1
ATOM 630 C C . PHE A 1 87 ? -9.047 6.281 2.461 1 98.88 87 PHE A C 1
ATOM 632 O O . PHE A 1 87 ? -10.188 5.961 2.803 1 98.88 87 PHE A O 1
ATOM 639 N N . ARG A 1 88 ? -8.141 5.434 2.105 1 98.81 88 ARG A N 1
ATOM 640 C CA . ARG A 1 88 ? -8.438 4.023 1.902 1 98.81 88 ARG A CA 1
ATOM 641 C C . ARG A 1 88 ? -8.641 3.309 3.234 1 98.81 88 ARG A C 1
ATOM 643 O O . ARG A 1 88 ? -8.75 3.953 4.281 1 98.81 88 ARG A O 1
ATOM 650 N N . GLU A 1 89 ? -8.758 2 3.166 1 98.81 89 GLU A N 1
ATOM 651 C CA . GLU A 1 89 ? -9.156 1.176 4.305 1 98.81 89 GLU A CA 1
ATOM 652 C C . GLU A 1 89 ? -8.172 1.328 5.465 1 98.81 89 GLU A C 1
ATOM 654 O O . GLU A 1 89 ? -6.957 1.25 5.273 1 98.81 89 GLU A O 1
ATOM 659 N N . GLY A 1 90 ? -8.703 1.628 6.668 1 98.69 90 GLY A N 1
ATOM 660 C CA . GLY A 1 90 ? -7.918 1.569 7.891 1 98.69 90 GLY A CA 1
ATOM 661 C C . GLY A 1 90 ? -6.996 2.762 8.07 1 98.69 90 GLY A C 1
ATOM 662 O O . GLY A 1 90 ? -6.191 2.801 9 1 98.69 90 GLY A O 1
ATOM 663 N N . VAL A 1 91 ? -7.066 3.742 7.23 1 98.88 91 VAL A N 1
ATOM 664 C CA . VAL A 1 91 ? -6.27 4.957 7.391 1 98.88 91 VAL A CA 1
ATOM 665 C C . VAL A 1 91 ? -6.609 5.625 8.719 1 98.88 91 VAL A C 1
ATOM 667 O O . VAL A 1 91 ? -7.773 5.672 9.125 1 98.88 91 VAL A O 1
ATOM 670 N N . THR A 1 92 ? -5.562 6.152 9.367 1 98.88 92 THR A N 1
ATOM 671 C CA . THR A 1 92 ? -5.77 6.895 10.609 1 98.88 92 THR A CA 1
ATOM 672 C C . THR A 1 92 ? -5.156 8.289 10.516 1 98.88 92 THR A C 1
ATOM 674 O O . THR A 1 92 ? -4.035 8.445 10.031 1 98.88 92 THR A O 1
ATOM 677 N N . ILE A 1 93 ? -5.871 9.344 10.953 1 98.88 93 ILE A N 1
ATOM 678 C CA . ILE A 1 93 ? -5.406 10.727 10.945 1 98.88 93 ILE A CA 1
ATOM 679 C C . ILE A 1 93 ? -5.723 11.375 12.289 1 98.88 93 ILE A C 1
ATOM 681 O O . ILE A 1 93 ? -6.859 11.32 12.766 1 98.88 93 ILE A O 1
ATOM 685 N N . SER A 1 94 ? -4.738 11.992 12.875 1 98.75 94 SER A N 1
ATOM 686 C CA . SER A 1 94 ? -4.918 12.641 14.164 1 98.75 94 SER A CA 1
ATOM 687 C C . SER A 1 94 ? -5.191 14.133 14.008 1 98.75 94 SER A C 1
ATOM 689 O O . SER A 1 94 ? -4.746 14.75 13.031 1 98.75 94 SER A O 1
ATOM 691 N N . THR A 1 95 ? -5.906 14.68 15 1 98.69 95 THR A N 1
ATOM 692 C CA . THR A 1 95 ? -5.98 16.125 15.125 1 98.69 95 THR A CA 1
ATOM 693 C C . THR A 1 95 ? -4.656 16.703 15.617 1 98.69 95 THR A C 1
ATOM 695 O O . THR A 1 95 ? -3.721 15.945 15.906 1 98.69 95 THR A O 1
ATOM 698 N N . GLY A 1 96 ? -4.641 18.062 15.633 1 98.31 96 GLY A N 1
ATOM 699 C CA . GLY A 1 96 ? -3.406 18.734 16.016 1 98.31 96 GLY A CA 1
ATOM 700 C C . GLY A 1 96 ? -3.195 18.75 17.531 1 98.31 96 GLY A C 1
ATOM 701 O O . GLY A 1 96 ? -3.887 18.047 18.266 1 98.31 96 GLY A O 1
ATOM 702 N N . THR A 1 97 ? -2.162 19.344 17.938 1 97.38 97 THR A N 1
ATOM 703 C CA . THR A 1 97 ? -1.85 19.641 19.344 1 97.38 97 THR A CA 1
ATOM 704 C C . THR A 1 97 ? -1.592 21.125 19.531 1 97.38 97 THR A C 1
ATOM 706 O O . THR A 1 97 ? -1.226 21.828 18.578 1 97.38 97 THR A O 1
ATOM 709 N N . VAL A 1 98 ? -1.682 21.578 20.672 1 94.81 98 VAL A N 1
ATOM 710 C CA . VAL A 1 98 ? -1.512 23 20.922 1 94.81 98 VAL A CA 1
ATOM 711 C C . VAL A 1 98 ? -0.065 23.406 20.656 1 94.81 98 VAL A C 1
ATOM 713 O O . VAL A 1 98 ? 0.199 24.516 20.203 1 94.81 98 VAL A O 1
ATOM 716 N N . GLN A 1 99 ? 0.869 22.578 20.906 1 90.44 99 GLN A N 1
ATOM 717 C CA . GLN A 1 99 ? 2.287 22.859 20.719 1 90.44 99 GLN A CA 1
ATOM 718 C C . GLN A 1 99 ? 2.637 22.969 19.25 1 90.44 99 GLN A C 1
ATOM 720 O O . GLN A 1 99 ? 3.631 23.594 18.875 1 90.44 99 GLN A O 1
ATOM 725 N N . GLY A 1 100 ? 1.825 22.359 18.359 1 92.12 100 GLY A N 1
ATOM 726 C CA . GLY A 1 100 ? 2.127 22.328 16.938 1 92.12 100 GLY A CA 1
ATOM 727 C C . GLY A 1 100 ? 1.259 23.266 16.125 1 92.12 100 GLY A C 1
ATOM 728 O O . GLY A 1 100 ? 1.165 23.125 14.906 1 92.12 100 GLY A O 1
ATOM 729 N N . GLY A 1 101 ? 0.542 24.172 16.797 1 92 101 GLY A N 1
ATOM 730 C CA . GLY A 1 101 ? -0.326 25.078 16.078 1 92 101 GLY A CA 1
ATOM 731 C C . GLY A 1 101 ? -1.794 24.719 16.172 1 92 101 GLY A C 1
ATOM 732 O O . GLY A 1 101 ? -2.662 25.484 15.766 1 92 101 GLY A O 1
ATOM 733 N N . GLY A 1 102 ? -2.061 23.484 16.594 1 96.81 102 GLY A N 1
ATOM 734 C CA . GLY A 1 102 ? -3.422 23.109 16.953 1 96.81 102 GLY A CA 1
ATOM 735 C C . GLY A 1 102 ? -4.188 22.5 15.781 1 96.81 102 GLY A C 1
ATOM 736 O O . GLY A 1 102 ? -5.383 22.219 15.898 1 96.81 102 GLY A O 1
ATOM 737 N N . VAL A 1 103 ? -3.504 22.328 14.625 1 98.56 103 VAL A N 1
ATOM 738 C CA . VAL A 1 103 ? -4.27 21.875 13.461 1 98.56 103 VAL A CA 1
ATOM 739 C C . VAL A 1 103 ? -3.426 20.922 12.625 1 98.56 103 VAL A C 1
ATOM 741 O O . VAL A 1 103 ? -2.248 21.188 12.367 1 98.56 103 VAL A O 1
ATOM 744 N N . THR A 1 104 ? -3.877 19.734 12.359 1 98.81 104 THR A N 1
ATOM 745 C CA . THR A 1 104 ? -3.422 18.922 11.227 1 98.81 104 THR A CA 1
ATOM 746 C C . THR A 1 104 ? -4.137 19.344 9.945 1 98.81 104 THR A C 1
ATOM 748 O O . THR A 1 104 ? -5.359 19.5 9.93 1 98.81 104 THR A O 1
ATOM 751 N N . ARG A 1 105 ? -3.365 19.547 8.867 1 98.88 105 ARG A N 1
ATOM 752 C CA . ARG A 1 105 ? -3.936 20.062 7.629 1 98.88 105 ARG A CA 1
ATOM 753 C C . ARG A 1 105 ? -3.58 19.156 6.449 1 98.88 105 ARG A C 1
ATOM 755 O O . ARG A 1 105 ? -2.418 18.781 6.273 1 98.88 105 ARG A O 1
ATOM 762 N N . ILE A 1 106 ? -4.559 18.797 5.707 1 98.94 106 ILE A N 1
ATOM 763 C CA . ILE A 1 106 ? -4.375 18.062 4.469 1 98.94 106 ILE A CA 1
ATOM 764 C C . ILE A 1 106 ? -4.973 18.844 3.301 1 98.94 106 ILE A C 1
ATOM 766 O O . ILE A 1 106 ? -6.121 19.281 3.367 1 98.94 106 ILE A O 1
ATOM 770 N N . GLY A 1 107 ? -4.246 19.078 2.258 1 98.88 107 GLY A N 1
ATOM 771 C CA . GLY A 1 107 ? -4.727 19.766 1.068 1 98.88 107 GLY A CA 1
ATOM 772 C C . GLY A 1 107 ? -5.762 18.969 0.296 1 98.88 107 GLY A C 1
ATOM 773 O O . GLY A 1 107 ? -6.66 18.359 0.89 1 98.88 107 GLY A O 1
ATOM 774 N N . SER A 1 108 ? -5.641 19.062 -1.092 1 98.94 108 SER A N 1
ATOM 775 C CA . SER A 1 108 ? -6.652 18.469 -1.955 1 98.94 108 SER A CA 1
ATOM 776 C C . SER A 1 108 ? -6.031 17.469 -2.924 1 98.94 108 SER A C 1
ATOM 778 O O . SER A 1 108 ? -4.844 17.562 -3.248 1 98.94 108 SER A O 1
ATOM 780 N N . GLY A 1 109 ? -6.863 16.531 -3.369 1 98.75 109 GLY A N 1
ATOM 781 C CA . GLY A 1 109 ? -6.461 15.617 -4.422 1 98.75 109 GLY A CA 1
ATOM 782 C C . GLY A 1 109 ? -5.414 14.617 -3.969 1 98.75 109 GLY A C 1
ATOM 783 O O . GLY A 1 109 ? -4.527 14.242 -4.742 1 98.75 109 GLY A O 1
ATOM 784 N N . CYS A 1 110 ? -5.398 14.242 -2.727 1 98.88 110 CYS A N 1
ATOM 785 C CA . CYS A 1 110 ? -4.418 13.297 -2.191 1 98.88 110 CYS A CA 1
ATOM 786 C C . CYS A 1 110 ? -4.992 11.891 -2.131 1 98.88 110 CYS A C 1
ATOM 788 O O . CYS A 1 110 ? -6.211 11.711 -2.092 1 98.88 110 CYS A O 1
ATOM 790 N N . LEU A 1 111 ? -4.121 10.945 -2.197 1 98.88 111 LEU A N 1
ATOM 791 C CA . LEU A 1 111 ? -4.453 9.539 -2.018 1 98.88 111 LEU A CA 1
ATOM 792 C C . LEU A 1 111 ? -3.686 8.945 -0.841 1 98.88 111 LEU A C 1
ATOM 794 O O . LEU A 1 111 ? -2.453 8.906 -0.855 1 98.88 111 LEU A O 1
ATOM 798 N N . PHE A 1 112 ? -4.395 8.531 0.201 1 98.94 112 PHE A N 1
ATOM 799 C CA . PHE A 1 112 ? -3.852 7.773 1.319 1 98.94 112 PHE A CA 1
ATOM 800 C C . PHE A 1 112 ? -4.281 6.316 1.242 1 98.94 112 PHE A C 1
ATOM 802 O O . PHE A 1 112 ? -5.469 6.004 1.357 1 98.94 112 PHE A O 1
ATOM 809 N N . MET A 1 113 ? -3.34 5.414 1.066 1 98.75 113 MET A N 1
ATOM 810 C CA . MET A 1 113 ? -3.666 4.008 0.854 1 98.75 113 MET A CA 1
ATOM 811 C C . MET A 1 113 ? -3.785 3.27 2.184 1 98.75 113 MET A C 1
ATOM 813 O O . MET A 1 113 ? -3.617 3.869 3.248 1 98.75 113 MET A O 1
ATOM 817 N N . ALA A 1 114 ? -4.09 2.01 2.098 1 98.62 114 ALA A N 1
ATOM 818 C CA . ALA A 1 114 ? -4.59 1.251 3.242 1 98.62 114 ALA A CA 1
ATOM 819 C C . ALA A 1 114 ? -3.592 1.279 4.395 1 98.62 114 ALA A C 1
ATOM 821 O O . ALA A 1 114 ? -2.391 1.09 4.191 1 98.62 114 ALA A O 1
ATOM 822 N N . ASN A 1 115 ? -4.121 1.562 5.594 1 98.5 115 ASN A N 1
ATOM 823 C CA . ASN A 1 115 ? -3.434 1.447 6.875 1 98.5 115 ASN A CA 1
ATOM 824 C C . ASN A 1 115 ? -2.295 2.455 6.992 1 98.5 115 ASN A C 1
ATOM 826 O O . ASN A 1 115 ? -1.339 2.234 7.738 1 98.5 115 ASN A O 1
ATOM 830 N N . SER A 1 116 ? -2.289 3.484 6.191 1 98.75 116 SER A N 1
ATOM 831 C CA . SER A 1 116 ? -1.339 4.57 6.418 1 98.75 116 SER A CA 1
ATOM 832 C C . SER A 1 116 ? -1.785 5.461 7.57 1 98.75 116 SER A C 1
ATOM 834 O O . SER A 1 116 ? -2.939 5.402 8 1 98.75 116 SER A O 1
ATOM 836 N N . HIS A 1 117 ? -0.815 6.25 8.078 1 98.88 117 HIS A N 1
ATOM 837 C CA . HIS A 1 117 ? -1.082 7.066 9.258 1 98.88 117 HIS A CA 1
ATOM 838 C C . HIS A 1 117 ? -0.534 8.477 9.086 1 98.88 117 HIS A C 1
ATOM 840 O O . HIS A 1 117 ? 0.582 8.664 8.594 1 98.88 117 HIS A O 1
ATOM 846 N N . VAL A 1 118 ? -1.312 9.484 9.469 1 98.94 118 VAL A N 1
ATOM 847 C CA . VAL A 1 118 ? -0.888 10.883 9.539 1 98.94 118 VAL A CA 1
ATOM 848 C C . VAL A 1 118 ? -0.921 11.359 10.992 1 98.94 118 VAL A C 1
ATOM 850 O O . VAL A 1 118 ? -1.994 11.477 11.586 1 98.94 118 VAL A O 1
ATOM 853 N N . GLY A 1 119 ? 0.195 11.68 11.508 1 98.75 119 GLY A N 1
ATOM 854 C CA . GLY A 1 119 ? 0.305 12.125 12.883 1 98.75 119 GLY A CA 1
ATOM 855 C C . GLY A 1 119 ? -0.206 13.539 13.094 1 98.75 119 GLY A C 1
ATOM 856 O O . GLY A 1 119 ? -0.66 14.188 12.148 1 98.75 119 GLY A O 1
ATOM 857 N N . HIS A 1 120 ? -0.115 13.93 14.367 1 98.69 120 HIS A N 1
ATOM 858 C CA . HIS A 1 120 ? -0.618 15.242 14.758 1 98.69 120 HIS A CA 1
ATOM 859 C C . HIS A 1 120 ? 0.204 16.359 14.117 1 98.69 120 HIS A C 1
ATOM 861 O O . HIS A 1 120 ? 1.42 16.219 13.961 1 98.69 120 HIS A O 1
ATOM 867 N N . ASP A 1 121 ? -0.461 17.438 13.703 1 98.69 121 ASP A N 1
ATOM 868 C CA . ASP A 1 121 ? 0.141 18.703 13.297 1 98.69 121 ASP A CA 1
ATOM 869 C C . ASP A 1 121 ? 0.884 18.562 11.969 1 98.69 121 ASP A C 1
ATOM 871 O O . ASP A 1 121 ? 1.728 19.391 11.633 1 98.69 121 ASP A O 1
ATOM 875 N N . CYS A 1 122 ? 0.67 17.469 11.328 1 98.88 122 CYS A N 1
ATOM 876 C CA . CYS A 1 122 ? 1.211 17.359 9.977 1 98.88 122 CYS A CA 1
ATOM 877 C C . CYS A 1 122 ? 0.568 18.391 9.047 1 98.88 122 CYS A C 1
ATOM 879 O O . CYS A 1 122 ? -0.594 18.75 9.227 1 98.88 122 CYS A O 1
ATOM 881 N N . VAL A 1 123 ? 1.312 18.875 8.102 1 98.88 123 VAL A N 1
ATOM 882 C CA . VAL A 1 123 ? 0.838 19.734 7.023 1 98.88 123 VAL A CA 1
ATOM 883 C C . VAL A 1 123 ? 1.14 19.078 5.676 1 98.88 123 VAL A C 1
ATOM 885 O O . VAL A 1 123 ? 2.299 19.016 5.258 1 98.88 123 VAL A O 1
ATOM 888 N N . ILE A 1 124 ? 0.14 18.641 5.012 1 98.94 124 ILE A N 1
ATOM 889 C CA . ILE A 1 124 ? 0.28 17.922 3.752 1 98.94 124 ILE A CA 1
ATOM 890 C C . ILE A 1 124 ? -0.31 18.75 2.615 1 98.94 124 ILE A C 1
ATOM 892 O O . ILE A 1 124 ? -1.483 19.125 2.658 1 98.94 124 ILE A O 1
ATOM 896 N N . GLY A 1 125 ? 0.45 19.062 1.623 1 98.88 125 GLY A N 1
ATOM 897 C CA . GLY A 1 125 ? 0.009 19.812 0.459 1 98.88 125 GLY A CA 1
ATOM 898 C C . GLY A 1 125 ? -0.9 19.016 -0.456 1 98.88 125 GLY A C 1
ATOM 899 O O . GLY A 1 125 ? -1.448 17.984 -0.053 1 98.88 125 GLY A O 1
ATOM 900 N N . ASP A 1 126 ? -1.077 19.547 -1.705 1 98.88 126 ASP A N 1
ATOM 901 C CA . ASP A 1 126 ? -1.998 18.938 -2.658 1 98.88 126 ASP A CA 1
ATOM 902 C C . ASP A 1 126 ? -1.335 17.766 -3.395 1 98.88 126 ASP A C 1
ATOM 904 O O . ASP A 1 126 ? -0.123 17.781 -3.621 1 98.88 126 ASP A O 1
ATOM 908 N N . GLY A 1 127 ? -2.096 16.797 -3.746 1 98.62 127 GLY A N 1
ATOM 909 C CA . GLY A 1 127 ? -1.692 15.773 -4.699 1 98.62 127 GLY A CA 1
ATOM 910 C C . GLY A 1 127 ? -0.703 14.773 -4.125 1 98.62 127 GLY A C 1
ATOM 911 O O . GLY A 1 127 ? 0.094 14.188 -4.859 1 98.62 127 GLY A O 1
ATOM 912 N N . ALA A 1 128 ? -0.638 14.648 -2.848 1 98.81 128 ALA A N 1
ATOM 913 C CA . ALA A 1 128 ? 0.247 13.664 -2.234 1 98.81 128 ALA A CA 1
ATOM 914 C C . ALA A 1 128 ? -0.277 12.242 -2.451 1 98.81 128 ALA A C 1
ATOM 916 O O . ALA A 1 128 ? -1.489 12.016 -2.447 1 98.81 128 ALA A O 1
ATOM 917 N N . ILE A 1 129 ? 0.634 11.336 -2.668 1 98.81 129 ILE A N 1
ATOM 918 C CA . ILE A 1 129 ? 0.328 9.914 -2.711 1 98.81 129 ILE A CA 1
ATOM 919 C C . ILE A 1 129 ? 1.062 9.195 -1.581 1 98.81 129 ILE A C 1
ATOM 921 O O . ILE A 1 129 ? 2.293 9.133 -1.575 1 98.81 129 ILE A O 1
ATOM 925 N N . ILE A 1 130 ? 0.295 8.672 -0.66 1 98.88 130 ILE A N 1
ATOM 926 C CA . ILE A 1 130 ? 0.804 7.969 0.511 1 98.88 130 ILE A CA 1
ATOM 927 C C . ILE A 1 130 ? 0.412 6.492 0.435 1 98.88 130 ILE A C 1
ATOM 929 O O . ILE A 1 130 ? -0.727 6.133 0.74 1 98.88 130 ILE A O 1
ATOM 933 N N . ALA A 1 131 ? 1.36 5.645 0.115 1 98.56 131 ALA A N 1
ATOM 934 C CA . ALA A 1 131 ? 1.055 4.246 -0.168 1 98.56 131 ALA A CA 1
ATOM 935 C C . ALA A 1 131 ? 0.799 3.469 1.12 1 98.56 131 ALA A C 1
ATOM 937 O O . ALA A 1 131 ? 0.697 4.059 2.197 1 98.56 131 ALA A O 1
ATOM 938 N N . ASN A 1 132 ? 0.592 2.166 0.952 1 98.44 132 ASN A N 1
ATOM 939 C CA . ASN A 1 132 ? 0.13 1.312 2.041 1 98.44 132 ASN A CA 1
ATOM 940 C C . ASN A 1 132 ? 1.086 1.355 3.23 1 98.44 132 ASN A C 1
ATOM 942 O O . ASN A 1 132 ? 2.301 1.25 3.059 1 98.44 132 ASN A O 1
ATOM 946 N N . SER A 1 133 ? 0.505 1.541 4.434 1 98.44 133 SER A N 1
ATOM 947 C CA . SER A 1 133 ? 1.172 1.37 5.719 1 98.44 133 SER A CA 1
ATOM 948 C C . SER A 1 133 ? 2.318 2.361 5.887 1 98.44 133 SER A C 1
ATOM 950 O O . SER A 1 133 ? 3.283 2.09 6.602 1 98.44 133 SER A O 1
ATOM 952 N N . VAL A 1 134 ? 2.305 3.449 5.133 1 98.75 134 VAL A N 1
ATOM 953 C CA . VAL A 1 134 ? 3.227 4.555 5.391 1 98.75 134 VAL A CA 1
ATOM 954 C C . VAL A 1 134 ? 2.863 5.23 6.711 1 98.75 134 VAL A C 1
ATOM 956 O O . VAL A 1 134 ? 1.685 5.441 7.004 1 98.75 134 VAL A O 1
ATOM 959 N N . ALA A 1 135 ? 3.887 5.602 7.457 1 98.81 135 ALA A N 1
ATOM 960 C CA . ALA A 1 135 ? 3.676 6.266 8.742 1 98.81 135 ALA A CA 1
ATOM 961 C C . ALA A 1 135 ? 4.332 7.641 8.766 1 98.81 135 ALA A C 1
ATOM 963 O O . ALA A 1 135 ? 5.551 7.758 8.648 1 98.81 135 ALA A O 1
ATOM 964 N N . LEU A 1 136 ? 3.562 8.703 8.922 1 98.88 136 LEU A N 1
ATOM 965 C CA . LEU A 1 136 ? 4.074 10.055 9.125 1 98.88 136 LEU A CA 1
ATOM 966 C C . LEU A 1 136 ? 3.955 10.461 10.594 1 98.88 136 LEU A C 1
ATOM 968 O O . LEU A 1 136 ? 2.848 10.57 11.125 1 98.88 136 LEU A O 1
ATOM 972 N N . ALA A 1 137 ? 5.066 10.633 11.219 1 98.62 137 ALA A N 1
ATOM 973 C CA . ALA A 1 137 ? 5.051 11.07 12.609 1 98.62 137 ALA A CA 1
ATOM 974 C C . ALA A 1 137 ? 4.543 12.508 12.727 1 98.62 137 ALA A C 1
ATOM 976 O O . ALA A 1 137 ? 4.121 13.102 11.727 1 98.62 137 ALA A O 1
ATOM 977 N N . GLY A 1 138 ? 4.551 12.984 13.914 1 98.25 138 GLY A N 1
ATOM 978 C CA . GLY A 1 138 ? 4.008 14.312 14.164 1 98.25 138 GLY A CA 1
ATOM 979 C C . GLY A 1 138 ? 4.789 15.414 13.477 1 98.25 138 GLY A C 1
ATOM 980 O O . GLY A 1 138 ? 6.004 15.312 13.312 1 98.25 138 GLY A O 1
ATOM 981 N N . HIS A 1 139 ? 4.129 16.469 13.008 1 98.38 139 HIS A N 1
ATOM 982 C CA . HIS A 1 139 ? 4.703 17.719 12.562 1 98.38 139 HIS A CA 1
ATOM 983 C C . HIS A 1 139 ? 5.406 17.562 11.219 1 98.38 139 HIS A C 1
ATOM 985 O O . HIS A 1 139 ? 6.184 18.422 10.812 1 98.38 139 HIS A O 1
ATOM 991 N N . VAL A 1 140 ? 5.211 16.469 10.594 1 98.69 140 VAL A N 1
ATOM 992 C CA . VAL A 1 140 ? 5.805 16.281 9.273 1 98.69 140 VAL A CA 1
ATOM 993 C C . VAL A 1 140 ? 5.145 17.219 8.273 1 98.69 140 VAL A C 1
ATOM 995 O O . VAL A 1 140 ? 3.926 17.422 8.305 1 98.69 140 VAL A O 1
ATOM 998 N N . GLU A 1 141 ? 5.953 17.797 7.41 1 98.81 141 GLU A N 1
ATOM 999 C CA . GLU A 1 141 ? 5.449 18.672 6.363 1 98.81 141 GLU A CA 1
ATOM 1000 C C . GLU A 1 141 ? 5.75 18.125 4.977 1 98.81 141 GLU A C 1
ATOM 1002 O O . GLU A 1 141 ? 6.906 17.859 4.641 1 98.81 141 GLU A O 1
ATOM 1007 N N . LEU A 1 142 ? 4.75 17.891 4.211 1 98.94 142 LEU A N 1
ATOM 1008 C CA . LEU A 1 142 ? 4.875 17.5 2.809 1 98.94 142 LEU A CA 1
ATOM 1009 C C . LEU A 1 142 ? 4.445 18.641 1.892 1 98.94 142 LEU A C 1
ATOM 1011 O O . LEU A 1 142 ? 3.328 19.141 2.012 1 98.94 142 LEU A O 1
ATOM 1015 N N . GLU A 1 143 ? 5.281 19.031 0.97 1 98.88 143 GLU A N 1
ATOM 1016 C CA . GLU A 1 143 ? 4.848 19.922 -0.096 1 98.88 143 GLU A CA 1
ATOM 1017 C C . GLU A 1 143 ? 4.016 19.188 -1.14 1 98.88 143 GLU A C 1
ATOM 1019 O O . GLU A 1 143 ? 3.65 18.031 -0.939 1 98.88 143 GLU A O 1
ATOM 1024 N N . ASP A 1 144 ? 3.629 19.938 -2.23 1 98.75 144 ASP A N 1
ATOM 1025 C CA . ASP A 1 144 ? 2.703 19.375 -3.215 1 98.75 144 ASP A CA 1
ATOM 1026 C C . ASP A 1 144 ? 3.342 18.219 -3.984 1 98.75 144 ASP A C 1
ATOM 1028 O O . ASP A 1 144 ? 4.531 18.266 -4.305 1 98.75 144 ASP A O 1
ATOM 1032 N N . HIS A 1 145 ? 2.539 17.156 -4.234 1 98.69 145 HIS A N 1
ATOM 1033 C CA . HIS A 1 145 ? 2.838 16.078 -5.168 1 98.69 145 HIS A CA 1
ATOM 1034 C C . HIS A 1 145 ? 4 15.227 -4.668 1 98.69 145 HIS A C 1
ATOM 1036 O O . HIS A 1 145 ? 4.828 14.766 -5.461 1 98.69 145 HIS A O 1
ATOM 1042 N N . VAL A 1 146 ? 4.105 15.125 -3.377 1 98.88 146 VAL A N 1
ATOM 1043 C CA . VAL A 1 146 ? 5.051 14.188 -2.775 1 98.88 146 VAL A CA 1
ATOM 1044 C C . VAL A 1 146 ? 4.496 12.766 -2.863 1 98.88 146 VAL A C 1
ATOM 1046 O O . VAL A 1 146 ? 3.289 12.555 -2.713 1 98.88 146 VAL A O 1
ATOM 1049 N N . HIS A 1 147 ? 5.41 11.812 -3.066 1 98.81 147 HIS A N 1
ATOM 1050 C CA . HIS A 1 147 ? 5.031 10.406 -3.141 1 98.81 147 HIS A CA 1
ATOM 1051 C C . HIS A 1 147 ? 5.82 9.57 -2.141 1 98.81 147 HIS A C 1
ATOM 1053 O O . HIS A 1 147 ? 7.055 9.562 -2.168 1 98.81 147 HIS A O 1
ATOM 1059 N N . PHE A 1 148 ? 5.133 8.906 -1.242 1 98.75 148 PHE A N 1
ATOM 1060 C CA . PHE A 1 148 ? 5.715 7.867 -0.401 1 98.75 148 PHE A CA 1
ATOM 1061 C C . PHE A 1 148 ? 5.305 6.48 -0.885 1 98.75 148 PHE A C 1
ATOM 1063 O O . PHE A 1 148 ? 4.113 6.164 -0.937 1 98.75 148 PHE A O 1
ATOM 1070 N N . SER A 1 149 ? 6.258 5.652 -1.146 1 97.94 149 SER A N 1
ATOM 1071 C CA . SER A 1 149 ? 5.961 4.262 -1.463 1 97.94 149 SER A CA 1
ATOM 1072 C C . SER A 1 149 ? 5.719 3.445 -0.197 1 97.94 149 SER A C 1
ATOM 1074 O O . SER A 1 149 ? 5.898 3.945 0.915 1 97.94 149 SER A O 1
ATOM 1076 N N . GLY A 1 150 ? 5.289 2.268 -0.415 1 97.56 150 GLY A N 1
ATOM 1077 C CA . GLY A 1 150 ? 4.738 1.467 0.666 1 97.56 150 GLY A CA 1
ATOM 1078 C C . GLY A 1 150 ? 5.73 1.2 1.78 1 97.56 150 GLY A C 1
ATOM 1079 O O . GLY A 1 150 ? 6.922 1.012 1.524 1 97.56 150 GLY A O 1
ATOM 1080 N N . LEU A 1 151 ? 5.191 1.1 3.062 1 97.88 151 LEU A N 1
ATOM 1081 C CA . LEU A 1 151 ? 5.906 0.676 4.262 1 97.88 151 LEU A CA 1
ATOM 1082 C C . LEU A 1 151 ? 7.051 1.634 4.578 1 97.88 151 LEU A C 1
ATOM 1084 O O . LEU A 1 151 ? 8.016 1.257 5.25 1 97.88 151 LEU A O 1
ATOM 1088 N N . ALA A 1 152 ? 7.051 2.836 4.074 1 98.31 152 ALA A N 1
ATOM 1089 C CA . ALA A 1 152 ? 8.008 3.883 4.414 1 98.31 152 ALA A CA 1
ATOM 1090 C C . ALA A 1 152 ? 7.535 4.695 5.613 1 98.31 152 ALA A C 1
ATOM 1092 O O . ALA A 1 152 ? 6.418 4.508 6.098 1 98.31 152 ALA A O 1
ATOM 1093 N N . ALA A 1 153 ? 8.453 5.594 6.09 1 98.69 153 ALA A N 1
ATOM 1094 C CA . ALA A 1 153 ? 8.102 6.41 7.25 1 98.69 153 ALA A CA 1
ATOM 1095 C C . ALA A 1 153 ? 8.891 7.715 7.266 1 98.69 153 ALA A C 1
ATOM 1097 O O . ALA A 1 153 ? 9.977 7.801 6.684 1 98.69 153 ALA A O 1
ATOM 1098 N N . ALA A 1 154 ? 8.312 8.695 7.879 1 98.75 154 ALA A N 1
ATOM 1099 C CA . ALA A 1 154 ? 9 9.961 8.141 1 98.75 154 ALA A CA 1
ATOM 1100 C C . ALA A 1 154 ? 9.008 10.273 9.633 1 98.75 154 ALA A C 1
ATOM 1102 O O . ALA A 1 154 ? 7.961 10.258 10.289 1 98.75 154 ALA A O 1
ATOM 1103 N N . HIS A 1 155 ? 10.203 10.594 10.109 1 98.5 155 HIS A N 1
ATOM 1104 C CA . HIS A 1 155 ? 10.359 11.008 11.5 1 98.5 155 HIS A CA 1
ATOM 1105 C C . HIS A 1 155 ? 9.719 12.367 11.742 1 98.5 155 HIS A C 1
ATOM 1107 O O . HIS A 1 155 ? 9.523 13.148 10.812 1 98.5 155 HIS A O 1
ATOM 1113 N N . GLN A 1 156 ? 9.406 12.555 12.984 1 97.81 156 GLN A N 1
ATOM 1114 C CA . GLN A 1 156 ? 8.734 13.805 13.336 1 97.81 156 GLN A CA 1
ATOM 1115 C C . GLN A 1 156 ? 9.523 15.016 12.844 1 97.81 156 GLN A C 1
ATOM 1117 O O . GLN A 1 156 ? 10.758 15 12.836 1 97.81 156 GLN A O 1
ATOM 1122 N N . PHE A 1 157 ? 8.844 16.016 12.352 1 97.94 157 PHE A N 1
ATOM 1123 C CA . PHE A 1 157 ? 9.336 17.344 12.008 1 97.94 157 PHE A CA 1
ATOM 1124 C C . PHE A 1 157 ? 10.023 17.328 10.648 1 97.94 157 PHE A C 1
ATOM 1126 O O . PHE A 1 157 ? 10.445 18.375 10.148 1 97.94 157 PHE A O 1
ATOM 1133 N N . CYS A 1 158 ? 10.172 16.219 10.023 1 98.62 158 CYS A N 1
ATOM 1134 C CA . CYS A 1 158 ? 10.797 16.188 8.711 1 98.62 158 CYS A CA 1
ATOM 1135 C C . CYS A 1 158 ? 9.961 16.953 7.688 1 98.62 158 CYS A C 1
ATOM 1137 O O . CYS A 1 158 ? 8.734 16.938 7.742 1 98.62 158 CYS A O 1
ATOM 1139 N N . ARG A 1 159 ? 10.695 17.516 6.762 1 98.81 159 ARG A N 1
ATOM 1140 C CA . ARG A 1 159 ? 10.078 18.156 5.605 1 98.81 159 ARG A CA 1
ATOM 1141 C C . ARG A 1 159 ? 10.414 17.406 4.32 1 98.81 159 ARG A C 1
ATOM 1143 O O . ARG A 1 159 ? 11.562 17.031 4.098 1 98.81 159 ARG A O 1
ATOM 1150 N N . ILE A 1 160 ? 9.414 17.203 3.52 1 98.94 160 ILE A N 1
ATOM 1151 C CA . ILE A 1 160 ? 9.602 16.578 2.213 1 98.94 160 ILE A CA 1
ATOM 1152 C C . ILE A 1 160 ? 9.141 17.531 1.116 1 98.94 160 ILE A C 1
ATOM 1154 O O . ILE A 1 160 ? 7.973 17.938 1.088 1 98.94 160 ILE A O 1
ATOM 1158 N N . GLY A 1 161 ? 10.023 17.844 0.212 1 98.88 161 GLY A N 1
ATOM 1159 C CA . GLY A 1 161 ? 9.789 18.891 -0.756 1 98.88 161 GLY A CA 1
ATOM 1160 C C . GLY A 1 161 ? 8.945 18.453 -1.938 1 98.88 161 GLY A C 1
ATOM 1161 O O . GLY A 1 161 ? 8.805 17.25 -2.184 1 98.88 161 GLY A O 1
ATOM 1162 N N . ARG A 1 162 ? 8.508 19.422 -2.666 1 98.62 162 ARG A N 1
ATOM 1163 C CA . ARG A 1 162 ? 7.598 19.234 -3.795 1 98.62 162 ARG A CA 1
ATOM 1164 C C . ARG A 1 162 ? 8.148 18.203 -4.773 1 98.62 162 ARG A C 1
ATOM 1166 O O . ARG A 1 162 ? 9.336 18.234 -5.113 1 98.62 162 ARG A O 1
ATOM 1173 N N . LEU A 1 163 ? 7.312 17.25 -5.203 1 98.75 163 LEU A N 1
ATOM 1174 C CA . LEU A 1 163 ? 7.59 16.266 -6.25 1 98.75 163 LEU A CA 1
ATOM 1175 C C . LEU A 1 163 ? 8.703 15.32 -5.82 1 98.75 163 LEU A C 1
ATOM 1177 O O . LEU A 1 163 ? 9.305 14.641 -6.66 1 98.75 163 LEU A O 1
ATOM 1181 N N . ALA A 1 164 ? 9.039 15.312 -4.527 1 98.88 164 ALA A N 1
ATOM 1182 C CA . ALA A 1 164 ? 9.961 14.305 -4.02 1 98.88 164 ALA A CA 1
ATOM 1183 C C . ALA A 1 164 ? 9.336 12.914 -4.051 1 98.88 164 ALA A C 1
ATOM 1185 O O . ALA A 1 164 ? 8.109 12.781 -4.016 1 98.88 164 ALA A O 1
ATOM 1186 N N . PHE A 1 165 ? 10.203 11.914 -4.148 1 98.81 165 PHE A N 1
ATOM 1187 C CA . PHE A 1 165 ? 9.797 10.508 -4.156 1 98.81 165 PHE A CA 1
ATOM 1188 C C . PHE A 1 165 ? 10.539 9.727 -3.082 1 98.81 165 PHE A C 1
ATOM 1190 O O . PHE A 1 165 ? 11.773 9.641 -3.104 1 98.81 165 PHE A O 1
ATOM 1197 N N . VAL A 1 166 ? 9.805 9.133 -2.135 1 98.75 166 VAL A N 1
ATOM 1198 C CA . VAL A 1 166 ? 10.367 8.289 -1.091 1 98.75 166 VAL A CA 1
ATOM 1199 C C . VAL A 1 166 ? 10.102 6.82 -1.419 1 98.75 166 VAL A C 1
ATOM 1201 O O . VAL A 1 166 ? 8.953 6.371 -1.406 1 98.75 166 VAL A O 1
ATOM 1204 N N . SER A 1 167 ? 11.117 6.07 -1.604 1 97.62 167 SER A N 1
ATOM 1205 C CA . SER A 1 167 ? 10.992 4.672 -2.002 1 97.62 167 SER A CA 1
ATOM 1206 C C . SER A 1 167 ? 10.414 3.826 -0.871 1 97.62 167 SER A C 1
ATOM 1208 O O . SER A 1 167 ? 10.383 4.262 0.282 1 97.62 167 SER A O 1
ATOM 1210 N N . GLY A 1 168 ? 9.945 2.697 -1.303 1 97 168 GLY A N 1
ATOM 1211 C CA . GLY A 1 168 ? 9.414 1.79 -0.3 1 97 168 GLY A CA 1
ATOM 1212 C C . GLY A 1 168 ? 10.438 1.384 0.744 1 97 168 GLY A C 1
ATOM 1213 O O . GLY A 1 168 ? 11.633 1.316 0.454 1 97 168 GLY A O 1
ATOM 1214 N N . LEU A 1 169 ? 9.898 1.06 1.938 1 97.19 169 LEU A N 1
ATOM 1215 C CA . LEU A 1 169 ? 10.727 0.565 3.039 1 97.19 169 LEU A CA 1
ATOM 1216 C C . LEU A 1 169 ? 11.812 1.569 3.396 1 97.19 169 LEU A C 1
ATOM 1218 O O . LEU A 1 169 ? 12.883 1.187 3.869 1 97.19 169 LEU A O 1
ATOM 1222 N N . THR A 1 170 ? 11.539 2.855 3.16 1 97.69 170 THR A N 1
ATOM 1223 C CA . THR A 1 170 ? 12.508 3.91 3.426 1 97.69 170 THR A CA 1
ATOM 1224 C C . THR A 1 170 ? 12.156 4.664 4.703 1 97.69 170 THR A C 1
ATOM 1226 O O . THR A 1 170 ? 10.984 4.969 4.945 1 97.69 170 THR A O 1
ATOM 1229 N N . GLY A 1 171 ? 13.148 4.863 5.535 1 98.19 171 GLY A N 1
ATOM 1230 C CA . GLY A 1 171 ? 12.992 5.715 6.707 1 98.19 171 GLY A CA 1
ATOM 1231 C C . GLY A 1 171 ? 13.594 7.094 6.527 1 98.19 171 GLY A C 1
ATOM 1232 O O . GLY A 1 171 ? 14.812 7.234 6.406 1 98.19 171 GLY A O 1
ATOM 1233 N N . VAL A 1 172 ? 12.789 8.117 6.523 1 98.62 172 VAL A N 1
ATOM 1234 C CA . VAL A 1 172 ? 13.234 9.5 6.367 1 98.62 172 VAL A CA 1
ATOM 1235 C C . VAL A 1 172 ? 13.523 10.109 7.734 1 98.62 172 VAL A C 1
ATOM 1237 O O . VAL A 1 172 ? 12.617 10.25 8.562 1 98.62 172 VAL A O 1
ATOM 1240 N N . THR A 1 173 ? 14.742 10.523 7.93 1 98.12 173 THR A N 1
ATOM 1241 C CA . THR A 1 173 ? 15.125 11.07 9.227 1 98.12 173 THR A CA 1
ATOM 1242 C C . THR A 1 173 ? 15.562 12.523 9.102 1 98.12 173 THR A C 1
ATOM 1244 O O . THR A 1 173 ? 15.672 13.234 10.102 1 98.12 173 THR A O 1
ATOM 1247 N N . MET A 1 174 ? 15.891 12.961 7.895 1 98.38 174 MET A N 1
ATOM 1248 C CA . MET A 1 174 ? 16.219 14.344 7.574 1 98.38 174 MET A CA 1
ATOM 1249 C C . MET A 1 174 ? 15.352 14.867 6.434 1 98.38 174 MET A C 1
ATOM 1251 O O . MET A 1 174 ? 14.648 14.094 5.781 1 98.38 174 MET A O 1
ATOM 1255 N N . ASP A 1 175 ? 15.461 16.188 6.203 1 98.75 175 ASP A N 1
ATOM 1256 C CA . ASP A 1 175 ? 14.609 16.781 5.176 1 98.75 175 ASP A CA 1
ATOM 1257 C C . ASP A 1 175 ? 14.992 16.266 3.787 1 98.75 175 ASP A C 1
ATOM 1259 O O . ASP A 1 175 ? 16.172 16.109 3.477 1 98.75 175 ASP A O 1
ATOM 1263 N N . VAL A 1 176 ? 13.977 16.016 2.951 1 98.88 176 VAL A N 1
ATOM 1264 C CA . VAL A 1 176 ? 14.172 15.586 1.571 1 98.88 176 VAL A CA 1
ATOM 1265 C C . VAL A 1 176 ? 13.906 16.75 0.621 1 98.88 176 VAL A C 1
ATOM 1267 O O . VAL A 1 176 ? 12.781 17.234 0.514 1 98.88 176 VAL A O 1
ATOM 1270 N N . PRO A 1 177 ? 14.891 17.188 -0.096 1 98.69 177 PRO A N 1
ATOM 1271 C CA . PRO A 1 177 ? 14.695 18.344 -0.967 1 98.69 177 PRO A CA 1
ATOM 1272 C C . PRO A 1 177 ? 13.68 18.094 -2.078 1 98.69 177 PRO A C 1
ATOM 1274 O O . PRO A 1 177 ? 13.453 16.938 -2.461 1 98.69 177 PRO A O 1
ATOM 1277 N N . PRO A 1 178 ? 13.109 19.188 -2.623 1 98.75 178 PRO A N 1
ATOM 1278 C CA . PRO A 1 178 ? 12.195 19.047 -3.76 1 98.75 178 PRO A CA 1
ATOM 1279 C C . PRO A 1 178 ? 12.812 18.281 -4.926 1 98.75 178 PRO A C 1
ATOM 1281 O O . PRO A 1 178 ? 14.023 18.391 -5.164 1 98.75 178 PRO A O 1
ATOM 1284 N N . PHE A 1 179 ? 11.992 17.438 -5.594 1 98.75 179 PHE A N 1
ATOM 1285 C CA . PHE A 1 179 ? 12.297 16.781 -6.852 1 98.75 179 PHE A CA 1
ATOM 1286 C C . PHE A 1 179 ? 13.211 15.578 -6.625 1 98.75 179 PHE A C 1
ATOM 1288 O O . PHE A 1 179 ? 13.531 14.844 -7.566 1 98.75 179 PHE A O 1
ATOM 1295 N N . CYS A 1 180 ? 13.625 15.305 -5.422 1 98.75 180 CYS A N 1
ATOM 1296 C CA . CYS A 1 180 ? 14.633 14.273 -5.172 1 98.75 180 CYS A CA 1
ATOM 1297 C C . CYS A 1 180 ? 13.977 12.93 -4.875 1 98.75 180 CYS A C 1
ATOM 1299 O O . CYS A 1 180 ? 12.859 12.883 -4.359 1 98.75 180 CYS A O 1
ATOM 1301 N N . THR A 1 181 ? 14.648 11.906 -5.23 1 98.62 181 THR A N 1
ATOM 1302 C CA . THR A 1 181 ? 14.305 10.547 -4.836 1 98.62 181 THR A CA 1
ATOM 1303 C C . THR A 1 181 ? 15.227 10.055 -3.719 1 98.62 181 THR A C 1
ATOM 1305 O O . THR A 1 181 ? 16.438 10.258 -3.773 1 98.62 181 THR A O 1
ATOM 1308 N N . VAL A 1 182 ? 14.594 9.414 -2.688 1 98.56 182 VAL A N 1
ATOM 1309 C CA . VAL A 1 182 ? 15.406 8.875 -1.604 1 98.56 182 VAL A CA 1
ATOM 1310 C C . VAL A 1 182 ? 15.047 7.406 -1.376 1 98.56 182 VAL A C 1
ATOM 1312 O O . VAL A 1 182 ? 13.922 6.984 -1.662 1 98.56 182 VAL A O 1
ATOM 1315 N N . ALA A 1 183 ? 16.016 6.645 -0.852 1 97.06 183 ALA A N 1
ATOM 1316 C CA . ALA A 1 183 ? 15.805 5.219 -0.615 1 97.06 183 ALA A CA 1
ATOM 1317 C C . ALA A 1 183 ? 16.703 4.719 0.519 1 97.06 183 ALA A C 1
ATOM 1319 O O . ALA A 1 183 ? 17.75 5.305 0.798 1 97.06 183 ALA A O 1
ATOM 1320 N N . GLY A 1 184 ? 16.156 3.631 1.245 1 94.88 184 GLY A N 1
ATOM 1321 C CA . GLY A 1 184 ? 16.984 2.969 2.246 1 94.88 184 GLY A CA 1
ATOM 1322 C C . GLY A 1 184 ? 16.469 3.162 3.662 1 94.88 184 GLY A C 1
ATOM 1323 O O . GLY A 1 184 ? 15.688 4.082 3.926 1 94.88 184 GLY A O 1
ATOM 1324 N N . PRO A 1 185 ? 16.906 2.258 4.547 1 90.19 185 PRO A N 1
ATOM 1325 C CA . PRO A 1 185 ? 16.422 2.322 5.93 1 90.19 185 PRO A CA 1
ATOM 1326 C C . PRO A 1 185 ? 16.734 3.66 6.598 1 90.19 185 PRO A C 1
ATOM 1328 O O . PRO A 1 185 ? 15.992 4.094 7.488 1 90.19 185 PRO A O 1
ATOM 1331 N N . ARG A 1 186 ? 17.875 4.211 6.211 1 93.56 186 ARG A N 1
ATOM 1332 C CA . ARG A 1 186 ? 18.188 5.598 6.527 1 93.56 186 ARG A CA 1
ATOM 1333 C C . ARG A 1 186 ? 18.281 6.441 5.262 1 93.56 186 ARG A C 1
ATOM 1335 O O . ARG A 1 186 ? 19.344 6.512 4.633 1 93.56 186 ARG A O 1
ATOM 1342 N N . ALA A 1 187 ? 17.25 6.906 4.82 1 97.19 187 ALA A N 1
ATOM 1343 C CA . ALA A 1 187 ? 17.062 7.562 3.531 1 97.19 187 ALA A CA 1
ATOM 1344 C C . ALA A 1 187 ? 18.344 8.219 3.047 1 97.19 187 ALA A C 1
ATOM 1346 O O . ALA A 1 187 ? 18.969 9 3.775 1 97.19 187 ALA A O 1
ATOM 1347 N N . GLU A 1 188 ? 18.719 7.871 1.893 1 97.44 188 GLU A N 1
ATOM 1348 C CA . GLU A 1 188 ? 19.797 8.516 1.152 1 97.44 188 GLU A CA 1
ATOM 1349 C C . GLU A 1 188 ? 19.328 8.961 -0.23 1 97.44 188 GLU A C 1
ATOM 1351 O O . GLU A 1 188 ? 18.391 8.383 -0.791 1 97.44 188 GLU A O 1
ATOM 1356 N N . LEU A 1 189 ? 20.062 9.961 -0.759 1 97.75 189 LEU A N 1
ATOM 1357 C CA . LEU A 1 189 ? 19.719 10.453 -2.084 1 97.75 189 LEU A CA 1
ATOM 1358 C C . LEU A 1 189 ? 19.969 9.391 -3.148 1 97.75 189 LEU A C 1
ATOM 1360 O O . LEU A 1 189 ? 21.047 8.797 -3.193 1 97.75 189 LEU A O 1
ATOM 1364 N N . ALA A 1 190 ? 18.969 9.172 -3.975 1 97.12 190 ALA A N 1
ATOM 1365 C CA . ALA A 1 190 ? 19.094 8.203 -5.062 1 97.12 190 ALA A CA 1
ATOM 1366 C C . ALA A 1 190 ? 19.031 8.898 -6.422 1 97.12 190 ALA A C 1
ATOM 1368 O O . ALA A 1 190 ? 19.141 8.242 -7.461 1 97.12 190 ALA A O 1
ATOM 1369 N N . GLY A 1 191 ? 18.812 10.18 -6.461 1 97.62 191 GLY A N 1
ATOM 1370 C CA . GLY A 1 191 ? 18.719 10.945 -7.691 1 97.62 191 GLY A CA 1
ATOM 1371 C C . GLY A 1 191 ? 17.516 11.859 -7.73 1 97.62 191 GLY A C 1
ATOM 1372 O O . GLY A 1 191 ? 17 12.266 -6.688 1 97.62 191 GLY A O 1
ATOM 1373 N N . LEU A 1 192 ? 17.156 12.266 -8.984 1 98.19 192 LEU A N 1
ATOM 1374 C CA . LEU A 1 192 ? 15.984 13.125 -9.172 1 98.19 192 LEU A CA 1
ATOM 1375 C C . LEU A 1 192 ? 14.781 12.32 -9.648 1 98.19 192 LEU A C 1
ATOM 1377 O O . LEU A 1 192 ? 14.945 11.305 -10.336 1 98.19 192 LEU A O 1
ATOM 1381 N N . ASN A 1 193 ? 13.664 12.781 -9.297 1 98.25 193 ASN A N 1
ATOM 1382 C CA . ASN A 1 193 ? 12.406 12.211 -9.766 1 98.25 193 ASN A CA 1
ATOM 1383 C C . ASN A 1 193 ? 12.031 12.75 -11.141 1 98.25 193 ASN A C 1
ATOM 1385 O O . ASN A 1 193 ? 11 13.414 -11.297 1 98.25 193 ASN A O 1
ATOM 1389 N N . ALA A 1 194 ? 12.773 12.453 -12.086 1 96.88 194 ALA A N 1
ATOM 1390 C CA . ALA A 1 194 ? 12.586 12.977 -13.438 1 96.88 194 ALA A CA 1
ATOM 1391 C C . ALA A 1 194 ? 11.219 12.57 -13.992 1 96.88 194 ALA A C 1
ATOM 1393 O O . ALA A 1 194 ? 10.539 13.383 -14.625 1 96.88 194 ALA A O 1
ATOM 1394 N N . VAL A 1 195 ? 10.844 11.344 -13.766 1 95.06 195 VAL A N 1
ATOM 1395 C CA . VAL A 1 195 ? 9.555 10.844 -14.242 1 95.06 195 VAL A CA 1
ATOM 1396 C C . VAL A 1 195 ? 8.422 11.664 -13.641 1 95.06 195 VAL A C 1
ATOM 1398 O O . VAL A 1 195 ? 7.496 12.07 -14.344 1 95.06 195 VAL A O 1
ATOM 1401 N N . GLY A 1 196 ? 8.523 11.883 -12.297 1 96.56 196 GLY A N 1
ATOM 1402 C CA . GLY A 1 196 ? 7.508 12.688 -11.625 1 96.56 196 GLY A CA 1
ATOM 1403 C C . GLY A 1 196 ? 7.426 14.102 -12.156 1 96.56 196 GLY A C 1
ATOM 1404 O O . GLY A 1 196 ? 6.332 14.648 -12.312 1 96.56 196 GLY A O 1
ATOM 1405 N N . MET A 1 197 ? 8.523 14.711 -12.438 1 97.88 197 MET A N 1
ATOM 1406 C CA . MET A 1 197 ? 8.547 16.062 -12.984 1 97.88 197 MET A CA 1
ATOM 1407 C C . MET A 1 197 ? 7.918 16.109 -14.367 1 97.88 197 MET A C 1
ATOM 1409 O O . MET A 1 197 ? 7.145 17.016 -14.672 1 97.88 197 MET A O 1
ATOM 1413 N N . GLN A 1 198 ? 8.258 15.07 -15.133 1 97.31 198 GLN A N 1
ATOM 1414 C CA . GLN A 1 198 ? 7.676 15 -16.469 1 97.31 198 GLN A CA 1
ATOM 1415 C C . GLN A 1 198 ? 6.16 14.852 -16.406 1 97.31 198 GLN A C 1
ATOM 1417 O O . GLN A 1 198 ? 5.434 15.562 -17.109 1 97.31 198 GLN A O 1
ATOM 1422 N N . ARG A 1 199 ? 5.684 14.062 -15.555 1 96.19 199 ARG A N 1
ATOM 1423 C CA . ARG A 1 199 ? 4.25 13.82 -15.406 1 96.19 199 ARG A CA 1
ATOM 1424 C C . ARG A 1 199 ? 3.537 15.062 -14.883 1 96.19 199 ARG A C 1
ATOM 1426 O O . ARG A 1 199 ? 2.361 15.281 -15.18 1 96.19 199 ARG A O 1
ATOM 1433 N N . ALA A 1 200 ? 4.285 15.82 -14.172 1 96.38 200 ALA A N 1
ATOM 1434 C CA . ALA A 1 200 ? 3.723 17.047 -13.609 1 96.38 200 ALA A CA 1
ATOM 1435 C C . ALA A 1 200 ? 3.721 18.172 -14.641 1 96.38 200 ALA A C 1
ATOM 1437 O O . ALA A 1 200 ? 3.262 19.281 -14.359 1 96.38 200 ALA A O 1
ATOM 1438 N N . GLY A 1 201 ? 4.324 17.969 -15.828 1 96.56 201 GLY A N 1
ATOM 1439 C CA . GLY A 1 201 ? 4.238 18.922 -16.922 1 96.56 201 GLY A CA 1
ATOM 1440 C C . GLY A 1 201 ? 5.457 19.812 -17.031 1 96.56 201 GLY A C 1
ATOM 1441 O O . GLY A 1 201 ? 5.457 20.781 -17.797 1 96.56 201 GLY A O 1
ATOM 1442 N N . LEU A 1 202 ? 6.453 19.578 -16.25 1 97.31 202 LEU A N 1
ATOM 1443 C CA . LEU A 1 202 ? 7.664 20.375 -16.391 1 97.31 202 LEU A CA 1
ATOM 1444 C C . LEU A 1 202 ? 8.32 20.125 -17.75 1 97.31 202 LEU A C 1
ATOM 1446 O O . LEU A 1 202 ? 8.406 18.984 -18.203 1 97.31 202 LEU A O 1
ATOM 1450 N N . SER A 1 203 ? 8.719 21.234 -18.359 1 97.56 203 SER A N 1
ATOM 1451 C CA . SER A 1 203 ? 9.43 21.125 -19.625 1 97.56 203 SER A CA 1
ATOM 1452 C C . SER A 1 203 ? 10.828 20.547 -19.422 1 97.56 203 SER A C 1
ATOM 1454 O O . SER A 1 203 ? 11.359 20.562 -18.312 1 97.56 203 SER A O 1
ATOM 1456 N N . GLU A 1 204 ? 11.359 20.141 -20.484 1 97.31 204 GLU A N 1
ATOM 1457 C CA . GLU A 1 204 ? 12.719 19.609 -20.453 1 97.31 204 GLU A CA 1
ATOM 1458 C C . GLU A 1 204 ? 13.711 20.688 -19.984 1 97.31 204 GLU A C 1
ATOM 1460 O O . GLU A 1 204 ? 14.688 20.375 -19.297 1 97.31 204 GLU A O 1
ATOM 1465 N N . GLU A 1 205 ? 13.492 21.859 -20.391 1 97.56 205 GLU A N 1
ATOM 1466 C CA . GLU A 1 205 ? 14.352 22.969 -19.984 1 97.56 205 GLU A CA 1
ATOM 1467 C C . GLU A 1 205 ? 14.312 23.172 -18.469 1 97.56 205 GLU A C 1
ATOM 1469 O O . GLU A 1 205 ? 15.359 23.328 -17.844 1 97.56 205 GLU A O 1
ATOM 1474 N N . ARG A 1 206 ? 13.102 23.156 -17.906 1 97.94 206 ARG A N 1
ATOM 1475 C CA . ARG A 1 206 ? 12.938 23.328 -16.469 1 97.94 206 ARG A CA 1
ATOM 1476 C C . ARG A 1 206 ? 13.594 22.188 -15.703 1 97.94 206 ARG A C 1
ATOM 1478 O O . ARG A 1 206 ? 14.289 22.406 -14.711 1 97.94 206 ARG A O 1
ATOM 1485 N N . ILE A 1 207 ? 13.414 21 -16.234 1 98.38 207 ILE A N 1
ATOM 1486 C CA . ILE A 1 207 ? 14.016 19.828 -15.625 1 98.38 207 ILE A CA 1
ATOM 1487 C C . ILE A 1 207 ? 15.539 19.922 -15.68 1 98.38 207 ILE A C 1
ATOM 1489 O O . ILE A 1 207 ? 16.234 19.594 -14.719 1 98.38 207 ILE A O 1
ATOM 1493 N N . GLY A 1 208 ? 16.016 20.375 -16.781 1 98.25 208 GLY A N 1
ATOM 1494 C CA . GLY A 1 208 ? 17.453 20.562 -16.938 1 98.25 208 GLY A CA 1
ATOM 1495 C C . GLY A 1 208 ? 18.031 21.516 -15.914 1 98.25 208 GLY A C 1
ATOM 1496 O O . GLY A 1 208 ? 19.125 21.266 -15.391 1 98.25 208 GLY A O 1
ATOM 1497 N N . ARG A 1 209 ? 17.375 22.562 -15.586 1 98.25 209 ARG A N 1
ATOM 1498 C CA . ARG A 1 209 ? 17.844 23.531 -14.602 1 98.25 209 ARG A CA 1
ATOM 1499 C C . ARG A 1 209 ? 17.875 22.922 -13.211 1 98.25 209 ARG A C 1
ATOM 1501 O O . ARG A 1 209 ? 18.812 23.172 -12.438 1 98.25 209 ARG A O 1
ATOM 1508 N N . VAL A 1 210 ? 16.859 22.125 -12.93 1 98.44 210 VAL A N 1
ATOM 1509 C CA . VAL A 1 210 ? 16.812 21.438 -11.641 1 98.44 210 VAL A CA 1
ATOM 1510 C C . VAL A 1 210 ? 18 20.469 -11.531 1 98.44 210 VAL A C 1
ATOM 1512 O O . VAL A 1 210 ? 18.641 20.375 -10.484 1 98.44 210 VAL A O 1
ATOM 1515 N N . LYS A 1 211 ? 18.281 19.797 -12.617 1 98.44 211 LYS A N 1
ATOM 1516 C CA . LYS A 1 211 ? 19.406 18.859 -12.656 1 98.44 211 LYS A CA 1
ATOM 1517 C C . LYS A 1 211 ? 20.719 19.594 -12.391 1 98.44 211 LYS A C 1
ATOM 1519 O O . LYS A 1 211 ? 21.562 19.078 -11.648 1 98.44 211 LYS A O 1
ATOM 1524 N N . GLN A 1 212 ? 20.859 20.688 -12.992 1 98.25 212 GLN A N 1
ATOM 1525 C CA . GLN A 1 212 ? 22.062 21.484 -12.781 1 98.25 212 GLN A CA 1
ATOM 1526 C C . GLN A 1 212 ? 22.203 21.891 -11.312 1 98.25 212 GLN A C 1
ATOM 1528 O O . GLN A 1 212 ? 23.281 21.75 -10.734 1 98.25 212 GLN A O 1
ATOM 1533 N N . ALA A 1 213 ? 21.141 22.328 -10.766 1 98.5 213 ALA A N 1
ATOM 1534 C CA . ALA A 1 213 ? 21.156 22.719 -9.359 1 98.5 213 ALA A CA 1
ATOM 1535 C C . ALA A 1 213 ? 21.5 21.531 -8.469 1 98.5 213 ALA A C 1
ATOM 1537 O O . ALA A 1 213 ? 22.312 21.656 -7.543 1 98.5 213 ALA A O 1
ATOM 1538 N N . TYR A 1 214 ? 20.906 20.453 -8.773 1 98.31 214 TYR A N 1
ATOM 1539 C CA . TYR A 1 214 ? 21.141 19.219 -8.031 1 98.31 214 TYR A CA 1
ATOM 1540 C C . TYR A 1 214 ? 22.609 18.844 -8.055 1 98.31 214 TYR A C 1
ATOM 1542 O O . TYR A 1 214 ? 23.188 18.5 -7.016 1 98.31 214 TYR A O 1
ATOM 1550 N N . LYS A 1 215 ? 23.188 18.891 -9.164 1 98.06 215 LYS A N 1
ATOM 1551 C CA . LYS A 1 215 ? 24.594 18.531 -9.312 1 98.06 215 LYS A CA 1
ATOM 1552 C C . LYS A 1 215 ? 25.484 19.469 -8.5 1 98.06 215 LYS A C 1
ATOM 1554 O O . LYS A 1 215 ? 26.422 19.016 -7.828 1 98.06 215 LYS A O 1
ATOM 1559 N N . ILE A 1 216 ? 25.203 20.688 -8.57 1 98 216 ILE A N 1
ATOM 1560 C CA . ILE A 1 216 ? 26.016 21.656 -7.848 1 98 216 ILE A CA 1
ATOM 1561 C C . ILE A 1 216 ? 25.938 21.391 -6.348 1 98 216 ILE A C 1
ATOM 1563 O O . ILE A 1 216 ? 26.953 21.391 -5.652 1 98 216 ILE A O 1
ATOM 1567 N N . VAL A 1 217 ? 24.734 21.047 -5.875 1 97.88 217 VAL A N 1
ATOM 1568 C CA . VAL A 1 217 ? 24.531 20.938 -4.438 1 97.88 217 VAL A CA 1
ATOM 1569 C C . VAL A 1 217 ? 25.031 19.594 -3.941 1 97.88 217 VAL A C 1
ATOM 1571 O O . VAL A 1 217 ? 25.641 19.5 -2.869 1 97.88 217 VAL A O 1
ATOM 1574 N N . PHE A 1 218 ? 24.875 18.5 -4.777 1 97.56 218 PHE A N 1
ATOM 1575 C CA . PHE A 1 218 ? 25.047 17.188 -4.18 1 97.56 218 PHE A CA 1
ATOM 1576 C C . PHE A 1 218 ? 26.188 16.438 -4.855 1 97.56 218 PHE A C 1
ATOM 1578 O O . PHE A 1 218 ? 26.625 15.391 -4.371 1 97.56 218 PHE A O 1
ATOM 1585 N N . ARG A 1 219 ? 26.625 16.953 -5.93 1 96.12 219 ARG A N 1
ATOM 1586 C CA . ARG A 1 219 ? 27.641 16.188 -6.645 1 96.12 219 ARG A CA 1
ATOM 1587 C C . ARG A 1 219 ? 28.938 16.984 -6.785 1 96.12 219 ARG A C 1
ATOM 1589 O O . ARG A 1 219 ? 29.906 16.5 -7.355 1 96.12 219 ARG A O 1
ATOM 1596 N N . SER A 1 220 ? 28.938 18.203 -6.305 1 93.94 220 SER A N 1
ATOM 1597 C CA . SER A 1 220 ? 30.156 19.016 -6.301 1 93.94 220 SER A CA 1
ATOM 1598 C C . SER A 1 220 ? 30.938 18.812 -5.008 1 93.94 220 SER A C 1
ATOM 1600 O O . SER A 1 220 ? 30.484 18.125 -4.098 1 93.94 220 SER A O 1
ATOM 1602 N N . ASN A 1 221 ? 32.125 19.359 -4.891 1 95.12 221 ASN A N 1
ATOM 1603 C CA . ASN A 1 221 ? 32.969 19.297 -3.697 1 95.12 221 ASN A CA 1
ATOM 1604 C C . ASN A 1 221 ? 32.719 20.5 -2.779 1 95.12 221 ASN A C 1
ATOM 1606 O O . ASN A 1 221 ? 33.5 20.703 -1.831 1 95.12 221 ASN A O 1
ATOM 1610 N N . LEU A 1 222 ? 31.688 21.172 -3.02 1 95.06 222 LEU A N 1
ATOM 1611 C CA . LEU A 1 222 ? 31.406 22.359 -2.229 1 95.06 222 LEU A CA 1
ATOM 1612 C C . LEU A 1 222 ? 30.641 22 -0.959 1 95.06 222 LEU A C 1
ATOM 1614 O O . LEU A 1 222 ? 29.859 21.047 -0.954 1 95.06 222 LEU A O 1
ATOM 1618 N N . GLY A 1 223 ? 30.906 22.766 0.045 1 94.12 223 GLY A N 1
ATOM 1619 C CA . GLY A 1 223 ? 30.016 22.703 1.197 1 94.12 223 GLY A CA 1
ATOM 1620 C C . GLY A 1 223 ? 28.609 23.156 0.898 1 94.12 223 GLY A C 1
ATOM 1621 O O . GLY A 1 223 ? 28.375 23.891 -0.073 1 94.12 223 GLY A O 1
ATOM 1622 N N . LEU A 1 224 ? 27.672 22.828 1.624 1 93.5 224 LEU A N 1
ATOM 1623 C CA . LEU A 1 224 ? 26.266 23.062 1.361 1 93.5 224 LEU A CA 1
ATOM 1624 C C . LEU A 1 224 ? 25.984 24.562 1.204 1 93.5 224 LEU A 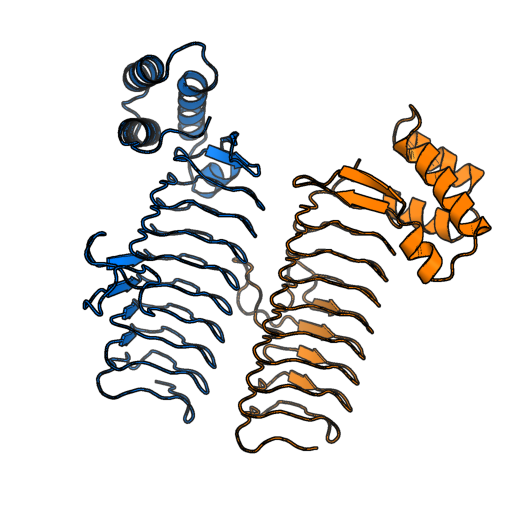C 1
ATOM 1626 O O . LEU A 1 224 ? 25.297 24.969 0.262 1 93.5 224 LEU A O 1
ATOM 1630 N N . ALA A 1 225 ? 26.516 25.281 2.152 1 95.5 225 ALA A N 1
ATOM 1631 C CA . ALA A 1 225 ? 26.266 26.719 2.115 1 95.5 225 ALA A CA 1
ATOM 1632 C C . ALA A 1 225 ? 26.812 27.344 0.838 1 95.5 225 ALA A C 1
ATOM 1634 O O . ALA A 1 225 ? 26.156 28.172 0.204 1 95.5 225 ALA A O 1
ATOM 1635 N N . GLU A 1 226 ? 28 27 0.504 1 97.38 226 GLU A N 1
ATOM 1636 C CA . GLU A 1 226 ? 28.641 27.5 -0.707 1 97.38 226 GLU A CA 1
ATOM 1637 C C . GLU A 1 226 ? 27.891 27.047 -1.956 1 97.38 226 GLU A C 1
ATOM 1639 O O . GLU A 1 226 ? 27.719 27.812 -2.902 1 97.38 226 GLU A O 1
ATOM 1644 N N . ALA A 1 227 ? 27.5 25.828 -1.943 1 97.62 227 ALA A N 1
ATOM 1645 C CA . ALA A 1 227 ? 26.75 25.266 -3.074 1 97.62 227 ALA A CA 1
ATOM 1646 C C . ALA A 1 227 ? 25.422 26 -3.27 1 97.62 227 ALA A C 1
ATOM 1648 O O . ALA A 1 227 ? 25.062 26.344 -4.395 1 97.62 227 ALA A O 1
ATOM 1649 N N . ILE A 1 228 ? 24.734 26.234 -2.221 1 97.56 228 ILE A N 1
ATOM 1650 C CA . ILE A 1 228 ? 23.453 26.938 -2.268 1 97.56 228 ILE A CA 1
ATOM 1651 C C . ILE A 1 228 ? 23.656 28.344 -2.85 1 97.56 228 ILE A C 1
ATOM 1653 O O . ILE A 1 228 ? 22.875 28.781 -3.703 1 97.56 228 ILE A O 1
ATOM 1657 N N . ALA A 1 229 ? 24.688 28.953 -2.371 1 97.81 229 ALA A N 1
ATOM 1658 C CA . ALA A 1 229 ? 24.984 30.297 -2.855 1 97.81 229 ALA A CA 1
ATOM 1659 C C . ALA A 1 229 ? 25.266 30.281 -4.355 1 97.81 229 ALA A C 1
ATOM 1661 O O . ALA A 1 229 ? 24.812 31.172 -5.082 1 97.81 229 ALA A O 1
ATOM 1662 N N . GLN A 1 230 ? 26 29.344 -4.754 1 98.25 230 GLN A N 1
ATOM 1663 C CA . GLN A 1 230 ? 26.328 29.234 -6.172 1 98.25 230 GLN A CA 1
ATOM 1664 C C . GLN A 1 230 ? 25.062 29 -7.008 1 98.25 230 GLN A C 1
ATOM 1666 O O . GLN A 1 230 ? 24.875 29.641 -8.047 1 98.25 230 GLN A O 1
ATOM 1671 N N . VAL A 1 231 ? 24.219 28.094 -6.602 1 98.5 231 VAL A N 1
ATOM 1672 C CA . VAL A 1 231 ? 22.984 27.812 -7.316 1 98.5 231 VAL A CA 1
ATOM 1673 C C . VAL A 1 231 ? 22.109 29.062 -7.379 1 98.5 231 VAL A C 1
ATOM 1675 O O . VAL A 1 231 ? 21.547 29.391 -8.43 1 98.5 231 VAL A O 1
ATOM 1678 N N . GLU A 1 232 ? 21.984 29.734 -6.25 1 97.81 232 GLU A N 1
ATOM 1679 C CA . GLU A 1 232 ? 21.172 30.953 -6.188 1 97.81 232 GLU A CA 1
ATOM 1680 C C . GLU A 1 232 ? 21.688 32 -7.172 1 97.81 232 GLU A C 1
ATOM 1682 O O . GLU A 1 232 ? 20.891 32.625 -7.871 1 97.81 232 GLU A O 1
ATOM 1687 N N . ALA A 1 233 ? 22.969 32.125 -7.285 1 97.81 233 ALA A N 1
ATOM 1688 C CA . ALA A 1 233 ? 23.578 33.125 -8.164 1 97.81 233 ALA A CA 1
ATOM 1689 C C . ALA A 1 233 ? 23.375 32.75 -9.633 1 97.81 233 ALA A C 1
ATOM 1691 O O . ALA A 1 233 ? 23.078 33.625 -10.461 1 97.81 233 ALA A O 1
ATOM 1692 N N . GLU A 1 234 ? 23.484 31.547 -9.93 1 97.88 234 GLU A N 1
ATOM 1693 C CA . GLU A 1 234 ? 23.531 31.109 -11.32 1 97.88 234 GLU A CA 1
ATOM 1694 C C . GLU A 1 234 ? 22.125 30.797 -11.844 1 97.88 234 GLU A C 1
ATOM 1696 O O . GLU A 1 234 ? 21.828 31.031 -13.016 1 97.88 234 GLU A O 1
ATOM 1701 N N . LEU A 1 235 ? 21.297 30.266 -10.961 1 97.62 235 LEU A N 1
ATOM 1702 C CA . LEU A 1 235 ? 20.047 29.703 -11.453 1 97.62 235 LEU A CA 1
ATOM 1703 C C . LEU A 1 235 ? 18.859 30.188 -10.633 1 97.62 235 LEU A C 1
ATOM 1705 O O . LEU A 1 235 ? 17.719 29.797 -10.867 1 97.62 235 LEU A O 1
ATOM 1709 N N . GLY A 1 236 ? 19.062 31.031 -9.672 1 96.19 236 GLY A N 1
ATOM 1710 C CA . GLY A 1 236 ? 18.062 31.422 -8.695 1 96.19 236 GLY A CA 1
ATOM 1711 C C . GLY A 1 236 ? 16.906 32.188 -9.312 1 96.19 236 GLY A C 1
ATOM 1712 O O . GLY A 1 236 ? 15.859 32.344 -8.688 1 96.19 236 GLY A O 1
ATOM 1713 N N . MET A 1 237 ? 17.031 32.688 -10.531 1 96 237 MET A N 1
ATOM 1714 C CA . MET A 1 237 ? 15.984 33.438 -11.211 1 96 237 MET A CA 1
ATOM 1715 C C . MET A 1 237 ? 14.883 32.531 -11.727 1 96 237 MET A C 1
ATOM 1717 O O . MET A 1 237 ? 13.781 33 -12.031 1 96 237 MET A O 1
ATOM 1721 N N . HIS A 1 238 ? 15.211 31.297 -11.867 1 97.06 238 HIS A N 1
ATOM 1722 C CA . HIS A 1 238 ? 14.234 30.312 -12.352 1 97.06 238 HIS A CA 1
ATOM 1723 C C . HIS A 1 238 ? 13.391 29.766 -11.203 1 97.06 238 HIS A C 1
ATOM 1725 O O . HIS A 1 238 ? 13.922 29.312 -10.195 1 97.06 238 HIS A O 1
ATOM 1731 N N . GLU A 1 239 ? 12.133 29.703 -11.352 1 96.88 239 GLU A N 1
ATOM 1732 C CA . GLU A 1 239 ? 11.156 29.469 -10.289 1 96.88 239 GLU A CA 1
ATOM 1733 C C . GLU A 1 239 ? 11.422 28.156 -9.562 1 96.88 239 GLU A C 1
ATOM 1735 O O . GLU A 1 239 ? 11.484 28.125 -8.328 1 96.88 239 GLU A O 1
ATOM 1740 N N . ASP A 1 240 ? 11.57 27.094 -10.352 1 97.94 240 ASP A N 1
ATOM 1741 C CA . ASP A 1 240 ? 11.766 25.781 -9.734 1 97.94 240 ASP A CA 1
ATOM 1742 C C . ASP A 1 240 ? 13.047 25.75 -8.906 1 97.94 240 ASP A C 1
ATOM 1744 O O . ASP A 1 240 ? 13.055 25.219 -7.793 1 97.94 240 ASP A O 1
ATOM 1748 N N . VAL A 1 241 ? 14.102 26.328 -9.383 1 98.31 241 VAL A N 1
ATOM 1749 C CA . VAL A 1 241 ? 15.391 26.359 -8.688 1 98.31 241 VAL A CA 1
ATOM 1750 C C . VAL A 1 241 ? 15.305 27.281 -7.477 1 98.31 241 VAL A C 1
ATOM 1752 O O . VAL A 1 241 ? 15.859 26.984 -6.418 1 98.31 241 VAL A O 1
ATOM 1755 N N . ALA A 1 242 ? 14.617 28.344 -7.664 1 98.38 242 ALA A N 1
ATOM 1756 C CA . ALA A 1 242 ? 14.414 29.25 -6.535 1 98.38 242 ALA A CA 1
ATOM 1757 C C . ALA A 1 242 ? 13.695 28.547 -5.387 1 98.38 242 ALA A C 1
ATOM 1759 O O . ALA A 1 242 ? 14.062 28.719 -4.223 1 98.38 242 ALA A O 1
ATOM 1760 N N . HIS A 1 243 ? 12.664 27.812 -5.758 1 98.31 243 HIS A N 1
ATOM 1761 C CA . HIS A 1 243 ? 11.953 27.031 -4.75 1 98.31 243 HIS A CA 1
ATOM 1762 C C . HIS A 1 243 ? 12.883 26.047 -4.062 1 98.31 243 HIS A C 1
ATOM 1764 O O . HIS A 1 243 ? 12.852 25.906 -2.838 1 98.31 243 HIS A O 1
ATOM 1770 N N . PHE A 1 244 ? 13.68 25.406 -4.867 1 98.44 244 PHE A N 1
ATOM 1771 C CA . PHE A 1 244 ? 14.672 24.438 -4.379 1 98.44 244 PHE A CA 1
ATOM 1772 C C . PHE A 1 244 ? 15.602 25.094 -3.369 1 98.44 244 PHE A C 1
ATOM 1774 O O . PHE A 1 244 ? 15.789 24.578 -2.266 1 98.44 244 PHE A O 1
ATOM 1781 N N . VAL A 1 245 ? 16.094 26.156 -3.654 1 98.19 245 VAL A N 1
ATOM 1782 C CA . VAL A 1 245 ? 17.031 26.906 -2.814 1 98.19 245 VAL A CA 1
ATOM 1783 C C . VAL A 1 245 ? 16.328 27.344 -1.528 1 98.19 245 VAL A C 1
ATOM 1785 O O . VAL A 1 245 ? 16.891 27.203 -0.436 1 98.19 245 VAL A O 1
ATOM 1788 N N . ARG A 1 246 ? 15.164 27.875 -1.654 1 98.06 246 ARG A N 1
ATOM 1789 C CA . ARG A 1 246 ? 14.406 28.297 -0.484 1 98.06 246 ARG A CA 1
ATOM 1790 C C . ARG A 1 246 ? 14.188 27.141 0.486 1 98.06 246 ARG A C 1
ATOM 1792 O O . ARG A 1 246 ? 14.289 27.328 1.702 1 98.06 246 ARG A O 1
ATOM 1799 N N . PHE A 1 247 ? 13.859 26.031 -0.087 1 98.44 247 PHE A N 1
ATOM 1800 C CA . PHE A 1 247 ? 13.656 24.844 0.739 1 98.44 247 PHE A CA 1
ATOM 1801 C C . PHE A 1 247 ? 14.922 24.5 1.517 1 98.44 247 PHE A C 1
ATOM 1803 O O . PHE A 1 247 ? 14.867 24.266 2.727 1 98.44 247 PHE A O 1
ATOM 1810 N N . LEU A 1 248 ? 16.047 24.406 0.826 1 97.88 248 LEU A N 1
ATOM 1811 C CA . LEU A 1 248 ? 17.312 24.031 1.446 1 97.88 248 LEU A CA 1
ATOM 1812 C C . LEU A 1 248 ? 17.672 25 2.566 1 97.88 248 LEU A C 1
ATOM 1814 O O . LEU A 1 248 ? 18.156 24.594 3.625 1 97.88 248 LEU A O 1
ATOM 1818 N N . LYS A 1 249 ? 17.391 26.234 2.342 1 96.88 249 LYS A N 1
ATOM 1819 C CA . LYS A 1 249 ? 17.75 27.266 3.307 1 96.88 249 LYS A CA 1
ATOM 1820 C C . LYS A 1 249 ? 16.875 27.188 4.555 1 96.88 249 LYS A C 1
ATOM 1822 O O . LYS A 1 249 ? 17.281 27.609 5.637 1 96.88 249 LYS A O 1
ATOM 1827 N N . GLY A 1 250 ? 15.742 26.594 4.434 1 95.69 250 GLY A N 1
ATOM 1828 C CA . GLY A 1 250 ? 14.773 26.578 5.52 1 95.69 250 GLY A CA 1
ATOM 1829 C C . GLY A 1 250 ? 14.867 25.328 6.383 1 95.69 250 GLY A C 1
ATOM 1830 O O . GLY A 1 250 ? 14.07 25.156 7.305 1 95.69 250 GLY A O 1
ATOM 1831 N N . THR A 1 251 ? 15.867 24.5 6.168 1 94.75 251 THR A N 1
ATOM 1832 C CA . THR A 1 251 ? 15.93 23.219 6.875 1 94.75 251 THR A CA 1
ATOM 1833 C C . THR A 1 251 ? 16.312 23.438 8.336 1 94.75 251 THR A C 1
ATOM 1835 O O . THR A 1 251 ? 17.141 24.297 8.648 1 94.75 251 THR A O 1
ATOM 1838 N N . GLN A 1 252 ? 15.695 22.641 9.188 1 92.19 252 GLN A N 1
ATOM 1839 C CA . GLN A 1 252 ? 16.047 22.641 10.602 1 92.19 252 GLN A CA 1
ATOM 1840 C C . GLN A 1 252 ? 16.594 21.281 11.039 1 92.19 252 GLN A C 1
ATOM 1842 O O . GLN A 1 252 ? 17.297 21.188 12.039 1 92.19 252 GLN A O 1
ATOM 1847 N N . ARG A 1 253 ? 16.344 20.266 10.25 1 92.75 253 ARG A N 1
ATOM 1848 C CA . ARG A 1 253 ? 16.703 18.891 10.609 1 92.75 253 ARG A CA 1
ATOM 1849 C C . ARG A 1 253 ? 17.922 18.422 9.828 1 92.75 253 ARG A C 1
ATOM 1851 O O . ARG A 1 253 ? 18.438 17.328 10.078 1 92.75 253 ARG A O 1
ATOM 1858 N N . GLY A 1 254 ? 18.297 19.266 8.938 1 95 254 GLY A N 1
ATOM 1859 C CA . GLY A 1 254 ? 19.328 18.812 8.023 1 95 254 GLY A CA 1
ATOM 1860 C C . GLY A 1 254 ? 18.766 18.25 6.727 1 95 254 GLY A C 1
ATOM 1861 O O . GLY A 1 254 ? 17.562 17.984 6.621 1 95 254 GLY A O 1
ATOM 1862 N N . ILE A 1 255 ? 19.609 18.125 5.746 1 96.62 255 ILE A N 1
ATOM 1863 C CA . ILE A 1 255 ? 19.203 17.688 4.41 1 96.62 255 ILE A CA 1
ATOM 1864 C C . ILE A 1 255 ? 19.688 16.266 4.152 1 96.62 255 ILE A C 1
ATOM 1866 O O . ILE A 1 255 ? 20.828 15.93 4.477 1 96.62 255 ILE A O 1
ATOM 1870 N N . THR A 1 256 ? 18.781 15.477 3.604 1 95.56 256 THR A N 1
ATOM 1871 C CA . THR A 1 256 ? 19.172 14.141 3.17 1 95.56 256 THR A CA 1
ATOM 1872 C C . THR A 1 256 ? 20.219 14.211 2.066 1 95.56 256 THR A C 1
ATOM 1874 O O . THR A 1 256 ? 20.047 14.945 1.089 1 95.56 256 THR A O 1
ATOM 1877 N N . ARG A 1 257 ? 21.359 13.383 2.363 1 90.56 257 ARG A N 1
ATOM 1878 C CA . ARG A 1 257 ? 22.453 13.406 1.396 1 90.56 257 ARG A CA 1
ATOM 1879 C C . ARG A 1 257 ? 22.969 12 1.124 1 90.56 257 ARG A C 1
ATOM 1881 O O . ARG A 1 257 ? 22.828 11.109 1.959 1 90.56 257 ARG A O 1
ATOM 1888 N N . MET B 1 1 ? -27.453 -21.594 8.18 1 57.44 1 MET B N 1
ATOM 1889 C CA . MET B 1 1 ? -27.078 -20.344 7.527 1 57.44 1 MET B CA 1
ATOM 1890 C C . MET B 1 1 ? -27.031 -19.188 8.531 1 57.44 1 MET B C 1
ATOM 1892 O O . MET B 1 1 ? -28.078 -18.688 8.961 1 57.44 1 MET B O 1
ATOM 1896 N N . ALA B 1 2 ? -26.219 -19.078 9.438 1 87.69 2 ALA B N 1
ATOM 1897 C CA . ALA B 1 2 ? -26.578 -18.141 10.492 1 87.69 2 ALA B CA 1
ATOM 1898 C C . ALA B 1 2 ? -26.078 -16.734 10.164 1 87.69 2 ALA B C 1
ATOM 1900 O O . ALA B 1 2 ? -24.875 -16.516 10.008 1 87.69 2 ALA B O 1
ATOM 1901 N N . ILE B 1 3 ? -27 -16 9.414 1 97.19 3 ILE B N 1
ATOM 1902 C CA . ILE B 1 3 ? -26.75 -14.578 9.258 1 97.19 3 ILE B CA 1
ATOM 1903 C C . ILE B 1 3 ? -27.141 -13.844 10.539 1 97.19 3 ILE B C 1
ATOM 1905 O O . ILE B 1 3 ? -28.312 -13.836 10.938 1 97.19 3 ILE B O 1
ATOM 1909 N N . HIS B 1 4 ? -26.172 -13.281 11.094 1 97.94 4 HIS B N 1
ATOM 1910 C CA . HIS B 1 4 ? -26.438 -12.547 12.328 1 97.94 4 HIS B CA 1
ATOM 1911 C C . HIS B 1 4 ? -27.422 -11.406 12.086 1 97.94 4 HIS B C 1
ATOM 1913 O O . HIS B 1 4 ? -27.344 -10.711 11.062 1 97.94 4 HIS B O 1
ATOM 1919 N N . PRO B 1 5 ? -28.25 -11.062 12.977 1 97.25 5 PRO B N 1
ATOM 1920 C CA . PRO B 1 5 ? -29.297 -10.062 12.773 1 97.25 5 PRO B CA 1
ATOM 1921 C C . PRO B 1 5 ? -28.734 -8.656 12.547 1 97.25 5 PRO B C 1
ATOM 1923 O O . PRO B 1 5 ? -29.406 -7.812 11.945 1 97.25 5 PRO B O 1
ATOM 1926 N N . THR B 1 6 ? -27.547 -8.391 12.969 1 97.25 6 THR B N 1
ATOM 1927 C CA . THR B 1 6 ? -27 -7.043 12.836 1 97.25 6 THR B CA 1
ATOM 1928 C C . THR B 1 6 ? -26.141 -6.926 11.586 1 97.25 6 THR B C 1
ATOM 1930 O O . THR B 1 6 ? -25.609 -5.859 11.289 1 97.25 6 THR B O 1
ATOM 1933 N N . ALA B 1 7 ? -25.969 -8.039 10.883 1 98.31 7 ALA B N 1
ATOM 1934 C CA . ALA B 1 7 ? -25.234 -7.984 9.617 1 98.31 7 ALA B CA 1
ATOM 1935 C C . ALA B 1 7 ? -26.031 -7.23 8.555 1 98.31 7 ALA B C 1
ATOM 1937 O O . ALA B 1 7 ? -27.266 -7.215 8.586 1 98.31 7 ALA B O 1
ATOM 1938 N N . VAL B 1 8 ? -25.359 -6.52 7.695 1 98.56 8 VAL B N 1
ATOM 1939 C CA . VAL B 1 8 ? -25.984 -5.852 6.562 1 98.56 8 VAL B CA 1
ATOM 1940 C C . VAL B 1 8 ? -25.656 -6.605 5.273 1 98.56 8 VAL B C 1
ATOM 1942 O O . VAL B 1 8 ? -24.531 -6.555 4.781 1 98.56 8 VAL B O 1
ATOM 1945 N N . VAL B 1 9 ? -26.625 -7.309 4.75 1 98.44 9 VAL B N 1
ATOM 1946 C CA . VAL B 1 9 ? -26.5 -8.008 3.479 1 98.44 9 VAL B CA 1
ATOM 1947 C C . VAL B 1 9 ? -27.344 -7.312 2.414 1 98.44 9 VAL B C 1
ATOM 1949 O O . VAL B 1 9 ? -28.578 -7.336 2.479 1 98.44 9 VAL B O 1
ATOM 1952 N N . GLU B 1 10 ? -26.703 -6.691 1.493 1 98 10 GLU B N 1
ATOM 1953 C CA . GLU B 1 10 ? -27.406 -5.875 0.506 1 98 10 GLU B CA 1
ATOM 1954 C C . GLU B 1 10 ? -28.188 -6.75 -0.472 1 98 10 GLU B C 1
ATOM 1956 O O . GLU B 1 10 ? -27.797 -7.887 -0.745 1 98 10 GLU B O 1
ATOM 1961 N N . PRO B 1 11 ? -29.266 -6.156 -1.026 1 97.75 11 PRO B N 1
ATOM 1962 C CA . PRO B 1 11 ? -30 -6.898 -2.057 1 97.75 11 PRO B CA 1
ATOM 1963 C C . PRO B 1 11 ? -29.125 -7.258 -3.256 1 97.75 11 PRO B C 1
ATOM 1965 O O . PRO B 1 11 ? -28.375 -6.418 -3.75 1 97.75 11 PRO B O 1
ATOM 1968 N N . GLY B 1 12 ? -29.125 -8.438 -3.689 1 98.25 12 GLY B N 1
ATOM 1969 C CA . GLY B 1 12 ? -28.344 -8.922 -4.82 1 98.25 12 GLY B CA 1
ATOM 1970 C C . GLY B 1 12 ? -27.25 -9.883 -4.418 1 98.25 12 GLY B C 1
ATOM 1971 O O . GLY B 1 12 ? -26.75 -10.648 -5.246 1 98.25 12 GLY B O 1
ATOM 1972 N N . ALA B 1 13 ? -26.844 -9.711 -3.168 1 98.5 13 ALA B N 1
ATOM 1973 C CA . ALA B 1 13 ? -25.828 -10.617 -2.664 1 98.5 13 ALA B CA 1
ATOM 1974 C C . ALA B 1 13 ? -26.312 -12.07 -2.709 1 98.5 13 ALA B C 1
ATOM 1976 O O . ALA B 1 13 ? -27.5 -12.336 -2.502 1 98.5 13 ALA B O 1
ATOM 1977 N N . GLN B 1 14 ? -25.438 -12.938 -3.062 1 98.69 14 GLN B N 1
ATOM 1978 C CA . GLN B 1 14 ? -25.719 -14.367 -3.039 1 98.69 14 GLN B CA 1
ATOM 1979 C C . GLN B 1 14 ? -24.891 -15.078 -1.971 1 98.69 14 GLN B C 1
ATOM 1981 O O . GLN B 1 14 ? -23.672 -15.234 -2.121 1 98.69 14 GLN B O 1
ATOM 1986 N N . VAL B 1 15 ? -25.594 -15.586 -0.932 1 98.44 15 VAL B N 1
ATOM 1987 C CA . VAL B 1 15 ? -24.938 -16.234 0.19 1 98.44 15 VAL B CA 1
ATOM 1988 C C . VAL B 1 15 ? -25.422 -17.672 0.317 1 98.44 15 VAL B C 1
ATOM 1990 O O . VAL B 1 15 ? -26.625 -17.922 0.498 1 98.44 15 VAL B O 1
ATOM 1993 N N . ASP B 1 16 ? -24.469 -18.531 0.163 1 98.38 16 ASP B N 1
ATOM 1994 C CA . ASP B 1 16 ? -24.859 -19.938 0.322 1 98.38 16 ASP B CA 1
ATOM 1995 C C . ASP B 1 16 ? -25.531 -20.156 1.676 1 98.38 16 ASP B C 1
ATOM 1997 O O . ASP B 1 16 ? -25.078 -19.641 2.695 1 98.38 16 ASP B O 1
ATOM 2001 N N . PRO B 1 17 ? -26.469 -21.062 1.782 1 97.5 17 PRO B N 1
ATOM 2002 C CA . PRO B 1 17 ? -27.203 -21.281 3.029 1 97.5 17 PRO B CA 1
ATOM 2003 C C . PRO B 1 17 ? -26.328 -21.828 4.145 1 97.5 17 PRO B C 1
ATOM 2005 O O . PRO B 1 17 ? -26.656 -21.688 5.328 1 97.5 17 PRO B O 1
ATOM 2008 N N . SER B 1 18 ? -25.25 -22.438 3.758 1 98.06 18 SER B N 1
ATOM 2009 C CA . SER B 1 18 ? -24.375 -23.031 4.77 1 98.06 18 SER B CA 1
ATOM 2010 C C . SER B 1 18 ? -23.312 -22.047 5.242 1 98.06 18 SER B C 1
ATOM 2012 O O . SER B 1 18 ? -22.562 -22.328 6.172 1 98.06 18 SER B O 1
ATOM 2014 N N . ALA B 1 19 ? -23.234 -20.891 4.637 1 98.38 19 ALA B N 1
ATOM 2015 C CA . ALA B 1 19 ? -22.281 -19.859 5.051 1 98.38 19 ALA B CA 1
ATOM 2016 C C . ALA B 1 19 ? -22.766 -19.141 6.309 1 98.38 19 ALA B C 1
ATOM 2018 O O . ALA B 1 19 ? -23.953 -19.219 6.652 1 98.38 19 ALA B O 1
ATOM 2019 N N . GLU B 1 20 ? -21.797 -18.562 6.996 1 98.69 20 GLU B N 1
ATOM 2020 C CA . GLU B 1 20 ? -22.094 -17.766 8.188 1 98.69 20 GLU B CA 1
ATOM 2021 C C . GLU B 1 20 ? -21.656 -16.328 8.016 1 98.69 20 GLU B C 1
ATOM 2023 O O . GLU B 1 20 ? -20.516 -16.062 7.609 1 98.69 20 GLU B O 1
ATOM 2028 N N . ILE B 1 21 ? -22.562 -15.414 8.328 1 98.75 21 ILE B N 1
ATOM 2029 C CA . ILE B 1 21 ? -22.266 -13.984 8.297 1 98.75 21 ILE B CA 1
ATOM 2030 C C . ILE B 1 21 ? -22.344 -13.414 9.711 1 98.75 21 ILE B C 1
ATOM 2032 O O . ILE B 1 21 ? -23.406 -13.398 10.32 1 98.75 21 ILE B O 1
ATOM 2036 N N . GLY B 1 22 ? -21.234 -12.891 10.156 1 98.38 22 GLY B N 1
ATOM 2037 C CA . GLY B 1 22 ? -21.109 -12.477 11.539 1 98.38 22 GLY B CA 1
ATOM 2038 C C . GLY B 1 22 ? -21.719 -11.117 11.812 1 98.38 22 GLY B C 1
ATOM 2039 O O . GLY B 1 22 ? -22.188 -10.445 10.883 1 98.38 22 GLY B O 1
ATOM 2040 N N . ALA B 1 23 ? -21.672 -10.75 13.133 1 98.31 23 ALA B N 1
ATOM 2041 C CA . ALA B 1 23 ? -22.266 -9.492 13.586 1 98.31 23 ALA B CA 1
ATOM 2042 C C . ALA B 1 23 ? -21.578 -8.297 12.922 1 98.31 23 ALA B C 1
ATOM 2044 O O . ALA B 1 23 ? -20.359 -8.242 12.828 1 98.31 23 ALA B O 1
ATOM 2045 N N . LEU B 1 24 ? -22.469 -7.398 12.367 1 98.5 24 LEU B N 1
ATOM 2046 C CA . LEU B 1 24 ? -22.047 -6.098 11.867 1 98.5 24 LEU B CA 1
ATOM 2047 C C . LEU B 1 24 ? -21.172 -6.254 10.633 1 98.5 24 LEU B C 1
ATOM 2049 O O . LEU B 1 24 ? -20.469 -5.316 10.234 1 98.5 24 LEU B O 1
ATOM 2053 N N . ALA B 1 25 ? -21.172 -7.426 10.07 1 98.75 25 ALA B N 1
ATOM 2054 C CA . ALA B 1 25 ? -20.531 -7.582 8.766 1 98.75 25 ALA B CA 1
ATOM 2055 C C . ALA B 1 25 ? -21.359 -6.918 7.672 1 98.75 25 ALA B C 1
ATOM 2057 O O . ALA B 1 25 ? -22.578 -6.785 7.805 1 98.75 25 ALA B O 1
ATOM 2058 N N . VAL B 1 26 ? -20.734 -6.438 6.625 1 98.88 26 VAL B N 1
ATOM 2059 C CA . VAL B 1 26 ? -21.406 -5.824 5.48 1 98.88 26 VAL B CA 1
ATOM 2060 C C . VAL B 1 26 ? -21.078 -6.617 4.215 1 98.88 26 VAL B C 1
ATOM 2062 O O . VAL B 1 26 ? -19.922 -6.836 3.885 1 98.88 26 VAL B O 1
ATOM 2065 N N . VAL B 1 27 ? -22.094 -7.082 3.475 1 98.88 27 VAL B N 1
ATOM 2066 C CA . VAL B 1 27 ? -21.953 -7.828 2.229 1 98.88 27 VAL B CA 1
ATOM 2067 C C . VAL B 1 27 ? -22.625 -7.062 1.087 1 98.88 27 VAL B C 1
ATOM 2069 O O . VAL B 1 27 ? -23.844 -6.879 1.082 1 98.88 27 VAL B O 1
ATOM 2072 N N . GLY B 1 28 ? -21.828 -6.664 0.132 1 98.56 28 GLY B N 1
ATOM 2073 C CA . GLY B 1 28 ? -22.312 -5.855 -0.977 1 98.56 28 GLY B CA 1
ATOM 2074 C C . GLY B 1 28 ? -23.188 -6.629 -1.943 1 98.56 28 GLY B C 1
ATOM 2075 O O . GLY B 1 28 ? -23.25 -7.855 -1.878 1 98.56 28 GLY B O 1
ATOM 2076 N N . PRO B 1 29 ? -23.766 -5.926 -2.855 1 98.31 29 PRO B N 1
ATOM 2077 C CA . PRO B 1 29 ? -24.844 -6.484 -3.678 1 98.31 29 PRO B CA 1
ATOM 2078 C C . PRO B 1 29 ? -24.328 -7.457 -4.738 1 98.31 29 PRO B C 1
ATOM 2080 O O . PRO B 1 29 ? -25.109 -8.258 -5.273 1 98.31 29 PRO B O 1
ATOM 2083 N N . HIS B 1 30 ? -23.047 -7.371 -5.066 1 98.62 30 HIS B N 1
ATOM 2084 C CA . HIS B 1 30 ? -22.531 -8.219 -6.137 1 98.62 30 HIS B CA 1
ATOM 2085 C C . HIS B 1 30 ? -21.578 -9.273 -5.59 1 98.62 30 HIS B C 1
ATOM 2087 O O . HIS B 1 30 ? -20.734 -9.789 -6.328 1 98.62 30 HIS B O 1
ATOM 2093 N N . VAL B 1 31 ? -21.719 -9.594 -4.371 1 98.88 31 VAL B N 1
ATOM 2094 C CA . VAL B 1 31 ? -20.859 -10.562 -3.715 1 98.88 31 VAL B CA 1
ATOM 2095 C C . VAL B 1 31 ? -21.516 -11.938 -3.723 1 98.88 31 VAL B C 1
ATOM 2097 O O . VAL B 1 31 ? -22.719 -12.055 -3.49 1 98.88 31 VAL B O 1
ATOM 2100 N N . ARG B 1 32 ? -20.719 -12.914 -4.051 1 98.94 32 ARG B N 1
ATOM 2101 C CA . ARG B 1 32 ? -21.125 -14.312 -3.947 1 98.94 32 ARG B CA 1
ATOM 2102 C C . ARG B 1 32 ? -20.281 -15.047 -2.908 1 98.94 32 ARG B C 1
ATOM 2104 O O . ARG B 1 32 ? -19.062 -15.125 -3.037 1 98.94 32 ARG B O 1
ATOM 2111 N N . VAL B 1 33 ? -20.953 -15.625 -1.878 1 98.81 33 VAL B N 1
ATOM 2112 C CA . VAL B 1 33 ? -20.281 -16.328 -0.798 1 98.81 33 VAL B CA 1
ATOM 2113 C C . VAL B 1 33 ? -20.578 -17.828 -0.899 1 98.81 33 VAL B C 1
ATOM 2115 O O . VAL B 1 33 ? -21.719 -18.25 -0.777 1 98.81 33 VAL B O 1
ATOM 2118 N N . GLY B 1 34 ? -19.516 -18.594 -1.048 1 98.69 34 GLY B N 1
ATOM 2119 C CA . GLY B 1 34 ? -19.656 -20.031 -1.244 1 98.69 34 GLY B CA 1
ATOM 2120 C C . GLY B 1 34 ? -19.953 -20.781 0.042 1 98.69 34 GLY B C 1
ATOM 2121 O O . GLY B 1 34 ? -20 -20.172 1.119 1 98.69 34 GLY B O 1
ATOM 2122 N N . PRO B 1 35 ? -20.078 -22.156 -0.081 1 98.44 35 PRO B N 1
ATOM 2123 C CA . PRO B 1 35 ? -20.5 -22.984 1.045 1 98.44 35 PRO B CA 1
ATOM 2124 C C . PRO B 1 35 ? -19.5 -22.984 2.197 1 98.44 35 PRO B C 1
ATOM 2126 O O . PRO B 1 35 ? -18.297 -22.953 1.967 1 98.44 35 PRO B O 1
ATOM 2129 N N . ARG B 1 36 ? -19.984 -22.938 3.48 1 98.38 36 ARG B N 1
ATOM 2130 C CA . ARG B 1 36 ? -19.234 -23.125 4.723 1 98.38 36 ARG B CA 1
ATOM 2131 C C . ARG B 1 36 ? -18.219 -22.016 4.934 1 98.38 36 ARG B C 1
ATOM 2133 O O . ARG B 1 36 ? -17.281 -22.172 5.723 1 98.38 36 ARG B O 1
ATOM 2140 N N . THR B 1 37 ? -18.312 -21.016 4.156 1 98.69 37 THR B N 1
ATOM 2141 C CA . THR B 1 37 ? -17.484 -19.844 4.379 1 98.69 37 THR B CA 1
ATOM 2142 C C . THR B 1 37 ? -18 -19.047 5.578 1 98.69 37 THR B C 1
ATOM 2144 O O . THR B 1 37 ? -19.203 -18.922 5.777 1 98.69 37 THR B O 1
ATOM 2147 N N . VAL B 1 38 ? -17.047 -18.578 6.398 1 98.88 38 VAL B N 1
ATOM 2148 C CA . VAL B 1 38 ? -17.375 -17.828 7.602 1 98.88 38 VAL B CA 1
ATOM 2149 C C . VAL B 1 38 ? -16.844 -16.406 7.48 1 98.88 38 VAL B C 1
ATOM 2151 O O . VAL B 1 38 ? -15.648 -16.188 7.312 1 98.88 38 VAL B O 1
ATOM 2154 N N . VAL B 1 39 ? -17.75 -15.453 7.551 1 98.81 39 VAL B N 1
ATOM 2155 C CA . VAL B 1 39 ? -17.422 -14.031 7.547 1 98.81 39 VAL B CA 1
ATOM 2156 C C . VAL B 1 39 ? -17.5 -13.477 8.969 1 98.81 39 VAL B C 1
ATOM 2158 O O . VAL B 1 39 ? -18.578 -13.453 9.562 1 98.81 39 VAL B O 1
ATOM 2161 N N . GLY B 1 40 ? -16.422 -13.008 9.453 1 98.38 40 GLY B N 1
ATOM 2162 C CA . GLY B 1 40 ? -16.344 -12.547 10.836 1 98.38 40 GLY B CA 1
ATOM 2163 C C . GLY B 1 40 ? -17 -11.195 11.047 1 98.38 40 GLY B C 1
ATOM 2164 O O . GLY B 1 40 ? -17.406 -10.539 10.086 1 98.38 40 GLY B O 1
ATOM 2165 N N . PRO B 1 41 ? -17.078 -10.859 12.367 1 98.56 41 PRO B N 1
ATOM 2166 C CA . PRO B 1 41 ? -17.719 -9.578 12.664 1 98.56 41 PRO B CA 1
ATOM 2167 C C . PRO B 1 41 ? -16.969 -8.391 12.062 1 98.56 41 PRO B C 1
ATOM 2169 O O . PRO B 1 41 ? -15.742 -8.406 11.984 1 98.56 41 PRO B O 1
ATOM 2172 N N . HIS B 1 42 ? -17.719 -7.398 11.602 1 98.69 42 HIS B N 1
ATOM 2173 C CA . HIS B 1 42 ? -17.203 -6.109 11.141 1 98.69 42 HIS B CA 1
ATOM 2174 C C . HIS B 1 42 ? -16.5 -6.242 9.805 1 98.69 42 HIS B C 1
ATOM 2176 O O . HIS B 1 42 ? -16.047 -5.246 9.234 1 98.69 42 HIS B O 1
ATOM 2182 N N . ALA B 1 43 ? -16.359 -7.418 9.266 1 98.81 43 ALA B N 1
ATOM 2183 C CA . ALA B 1 43 ? -15.742 -7.574 7.949 1 98.81 43 ALA B CA 1
ATOM 2184 C C . ALA B 1 43 ? -16.609 -6.953 6.859 1 98.81 43 ALA B C 1
ATOM 2186 O O . ALA B 1 43 ? -17.828 -6.859 7.012 1 98.81 43 ALA B O 1
ATOM 2187 N N . VAL B 1 44 ? -16.016 -6.477 5.781 1 98.94 44 VAL B N 1
ATOM 2188 C CA . VAL B 1 44 ? -16.703 -5.883 4.648 1 98.94 44 VAL B CA 1
ATOM 2189 C C . VAL B 1 44 ? -16.359 -6.637 3.369 1 98.94 44 VAL B C 1
ATOM 2191 O O . VAL B 1 44 ? -15.188 -6.719 2.994 1 98.94 44 VAL B O 1
ATOM 2194 N N . LEU B 1 45 ? -17.297 -7.273 2.711 1 98.94 45 LEU B N 1
ATOM 2195 C CA . LEU B 1 45 ? -17.188 -7.848 1.374 1 98.94 45 LEU B CA 1
ATOM 2196 C C . LEU B 1 45 ? -17.797 -6.922 0.331 1 98.94 45 LEU B C 1
ATOM 2198 O O . LEU B 1 45 ? -18.984 -6.598 0.406 1 98.94 45 LEU B O 1
ATOM 2202 N N . ALA B 1 46 ? -17 -6.488 -0.61 1 98.44 46 ALA B N 1
ATOM 2203 C CA . ALA B 1 46 ? -17.438 -5.457 -1.547 1 98.44 46 ALA B CA 1
ATOM 2204 C C . ALA B 1 46 ? -17.156 -5.863 -2.988 1 98.44 46 ALA B C 1
ATOM 2206 O O . ALA B 1 46 ? -16.688 -6.98 -3.244 1 98.44 46 ALA B O 1
ATOM 2207 N N . GLY B 1 47 ? -17.531 -5.023 -3.92 1 98.06 47 GLY B N 1
ATOM 2208 C CA . GLY B 1 47 ? -17.234 -5.23 -5.328 1 98.06 47 GLY B CA 1
ATOM 2209 C C . GLY B 1 47 ? -17.891 -6.465 -5.906 1 98.06 47 GLY B C 1
ATOM 2210 O O . GLY B 1 47 ? -18.797 -7.035 -5.297 1 98.06 47 GLY B O 1
ATOM 2211 N N . ARG B 1 48 ? -17.469 -6.762 -7.156 1 98.62 48 ARG B N 1
ATOM 2212 C CA . ARG B 1 48 ? -17.859 -8.023 -7.781 1 98.62 48 ARG B CA 1
ATOM 2213 C C . ARG B 1 48 ? -16.938 -9.156 -7.344 1 98.62 48 ARG B C 1
ATOM 2215 O O . ARG B 1 48 ? -15.961 -9.477 -8.031 1 98.62 48 ARG B O 1
ATOM 2222 N N . THR B 1 49 ? -17.297 -9.75 -6.23 1 98.88 49 THR B N 1
ATOM 2223 C CA . THR B 1 49 ? -16.406 -10.68 -5.543 1 98.88 49 THR B CA 1
ATOM 2224 C C . THR B 1 49 ? -17.062 -12.055 -5.43 1 98.88 49 THR B C 1
ATOM 2226 O O . THR B 1 49 ? -18.234 -12.172 -5.059 1 98.88 49 THR B O 1
ATOM 2229 N N . THR B 1 50 ? -16.297 -13.047 -5.816 1 98.94 50 THR B N 1
ATOM 2230 C CA . THR B 1 50 ? -16.719 -14.43 -5.633 1 98.94 50 THR B CA 1
ATOM 2231 C C . THR B 1 50 ? -15.766 -15.172 -4.699 1 98.94 50 THR B C 1
ATOM 2233 O O . THR B 1 50 ? -14.562 -15.242 -4.957 1 98.94 50 THR B O 1
ATOM 2236 N N . LEU B 1 51 ? -16.328 -15.672 -3.598 1 98.88 51 LEU B N 1
ATOM 2237 C CA . LEU B 1 51 ? -15.586 -16.516 -2.658 1 98.88 51 LEU B CA 1
ATOM 2238 C C . LEU B 1 51 ? -16.016 -17.969 -2.781 1 98.88 51 LEU B C 1
ATOM 2240 O O . LEU B 1 51 ? -17.203 -18.281 -2.756 1 98.88 51 LEU B O 1
ATOM 2244 N N . GLY B 1 52 ? -15.047 -18.812 -2.871 1 98.88 52 GLY B N 1
ATOM 2245 C CA . GLY B 1 52 ? -15.328 -20.234 -2.912 1 98.88 52 GLY B CA 1
ATOM 2246 C C . GLY B 1 52 ? -15.773 -20.797 -1.573 1 98.88 52 GLY B C 1
ATOM 2247 O O . GLY B 1 52 ? -16.406 -20.094 -0.784 1 98.88 52 GLY B O 1
ATOM 2248 N N . GLU B 1 53 ? -15.375 -22.062 -1.348 1 98.62 53 GLU B N 1
ATOM 2249 C CA . GLU B 1 53 ? -15.859 -22.828 -0.196 1 98.62 53 GLU B CA 1
ATOM 2250 C C . GLU B 1 53 ? -14.883 -22.734 0.971 1 98.62 53 GLU B C 1
ATOM 2252 O O . GLU B 1 53 ? -13.664 -22.812 0.775 1 98.62 53 GLU B O 1
ATOM 2257 N N . GLY B 1 54 ? -15.422 -22.656 2.146 1 98.75 54 GLY B N 1
ATOM 2258 C CA . GLY B 1 54 ? -14.656 -22.875 3.365 1 98.75 54 GLY B CA 1
ATOM 2259 C C . GLY B 1 54 ? -13.641 -21.781 3.643 1 98.75 54 GLY B C 1
ATOM 2260 O O . GLY B 1 54 ? -12.586 -22.047 4.223 1 98.75 54 GLY B O 1
ATOM 2261 N N . ASN B 1 55 ? -13.836 -20.641 3.146 1 98.88 55 ASN B N 1
ATOM 2262 C CA . ASN B 1 55 ? -12.977 -19.516 3.484 1 98.88 55 ASN B CA 1
ATOM 2263 C C . ASN B 1 55 ? -13.32 -18.938 4.855 1 98.88 55 ASN B C 1
ATOM 2265 O O . ASN B 1 55 ? -14.453 -19.062 5.324 1 98.88 55 ASN B O 1
ATOM 2269 N N . ARG B 1 56 ? -12.328 -18.391 5.5 1 98.94 56 ARG B N 1
ATOM 2270 C CA . ARG B 1 56 ? -12.508 -17.719 6.777 1 98.94 56 ARG B CA 1
ATOM 2271 C C . ARG B 1 56 ? -12.047 -16.266 6.707 1 98.94 56 ARG B C 1
ATOM 2273 O O . ARG B 1 56 ? -10.859 -16 6.496 1 98.94 56 ARG B O 1
ATOM 2280 N N . ILE B 1 57 ? -12.961 -15.344 6.844 1 98.94 57 ILE B N 1
ATOM 2281 C CA . ILE B 1 57 ? -12.672 -13.914 6.848 1 98.94 57 ILE B CA 1
ATOM 2282 C C . ILE B 1 57 ? -12.75 -13.375 8.273 1 98.94 57 ILE B C 1
ATOM 2284 O O . ILE B 1 57 ? -13.805 -13.445 8.914 1 98.94 57 ILE B O 1
ATOM 2288 N N . PHE B 1 58 ? -11.711 -12.82 8.805 1 98.88 58 PHE B N 1
ATOM 2289 C CA . PHE B 1 58 ? -11.641 -12.344 10.18 1 98.88 58 PHE B CA 1
ATOM 2290 C C . PHE B 1 58 ? -12.102 -10.898 10.289 1 98.88 58 PHE B C 1
ATOM 2292 O O . PHE B 1 58 ? -12.344 -10.242 9.273 1 98.88 58 PHE B O 1
ATOM 2299 N N . PRO B 1 59 ? -12.242 -10.398 11.516 1 98.69 59 PRO B N 1
ATOM 2300 C CA . PRO B 1 59 ? -12.789 -9.062 11.734 1 98.69 59 PRO B CA 1
ATOM 2301 C C . PRO B 1 59 ? -11.969 -7.973 11.031 1 98.69 59 PRO B C 1
ATOM 2303 O O . PRO B 1 59 ? -10.742 -8.039 11 1 98.69 59 PRO B O 1
ATOM 2306 N N . HIS B 1 60 ? -12.695 -6.992 10.438 1 98.5 60 HIS B N 1
ATOM 2307 C CA . HIS B 1 60 ? -12.172 -5.742 9.906 1 98.5 60 HIS B CA 1
ATOM 2308 C C . HIS B 1 60 ? -11.492 -5.961 8.555 1 98.5 60 HIS B C 1
ATOM 2310 O O . HIS B 1 60 ? -11.031 -5.004 7.926 1 98.5 60 HIS B O 1
ATOM 2316 N N . ALA B 1 61 ? -11.422 -7.191 8.102 1 98.88 61 ALA B N 1
ATOM 2317 C CA . ALA B 1 61 ? -10.945 -7.406 6.742 1 98.88 61 ALA B CA 1
ATOM 2318 C C . ALA B 1 61 ? -11.875 -6.762 5.723 1 98.88 61 ALA B C 1
ATOM 2320 O O . ALA B 1 61 ? -13.094 -6.719 5.922 1 98.88 61 ALA B O 1
ATOM 2321 N N . VAL B 1 62 ? -11.344 -6.176 4.684 1 98.94 62 VAL B N 1
ATOM 2322 C CA . VAL B 1 62 ? -12.086 -5.598 3.568 1 98.94 62 VAL B CA 1
ATOM 2323 C C . VAL B 1 62 ? -11.711 -6.312 2.271 1 98.94 62 VAL B C 1
ATOM 2325 O O . VAL B 1 62 ? -10.617 -6.105 1.739 1 98.94 62 VAL B O 1
ATOM 2328 N N . VAL B 1 63 ? -12.633 -7.094 1.687 1 98.88 63 VAL B N 1
ATOM 2329 C CA . VAL B 1 63 ? -12.359 -7.988 0.57 1 98.88 63 VAL B CA 1
ATOM 2330 C C . VAL B 1 63 ? -13.172 -7.566 -0.649 1 98.88 63 VAL B C 1
ATOM 2332 O O . VAL B 1 63 ? -14.406 -7.582 -0.617 1 98.88 63 VAL B O 1
ATOM 2335 N N . GLY B 1 64 ? -12.414 -7.09 -1.644 1 98.75 64 GLY B N 1
ATOM 2336 C CA . GLY B 1 64 ? -13.078 -6.875 -2.922 1 98.75 64 GLY B CA 1
ATOM 2337 C C . GLY B 1 64 ? -13.359 -5.41 -3.209 1 98.75 64 GLY B C 1
ATOM 2338 O O . GLY B 1 64 ? -14.125 -5.09 -4.117 1 98.75 64 GLY B O 1
ATOM 2339 N N . GLU B 1 65 ? -12.805 -4.512 -2.484 1 97.81 65 GLU B N 1
ATOM 2340 C CA . GLU B 1 65 ? -12.992 -3.09 -2.762 1 97.81 65 GLU B CA 1
ATOM 2341 C C . GLU B 1 65 ? -12.344 -2.697 -4.086 1 97.81 65 GLU B C 1
ATOM 2343 O O . GLU B 1 65 ? -11.516 -3.439 -4.625 1 97.81 65 GLU B O 1
ATOM 2348 N N . VAL B 1 66 ? -12.703 -1.535 -4.598 1 97.12 66 VAL B N 1
ATOM 2349 C CA . VAL B 1 66 ? -12.227 -1.044 -5.887 1 97.12 66 VAL B CA 1
ATOM 2350 C C . VAL B 1 66 ? -10.711 -0.857 -5.84 1 97.12 66 VAL B C 1
ATOM 2352 O O . VAL B 1 66 ? -10.141 -0.63 -4.77 1 97.12 66 VAL B O 1
ATOM 2355 N N . PRO B 1 67 ? -10.023 -0.951 -6.992 1 96.38 67 PRO B N 1
ATOM 2356 C CA . PRO B 1 67 ? -8.57 -0.776 -7 1 96.38 67 PRO B CA 1
ATOM 2357 C C . PRO B 1 67 ? -8.148 0.65 -6.66 1 96.38 67 PRO B C 1
ATOM 2359 O O . PRO B 1 67 ? -8.945 1.581 -6.773 1 96.38 67 PRO B O 1
ATOM 2362 N N . GLN B 1 68 ? -6.953 0.746 -6.227 1 92.88 68 GLN B N 1
ATOM 2363 C CA . GLN B 1 68 ? -6.379 2.051 -5.914 1 92.88 68 GLN B CA 1
ATOM 2364 C C . GLN B 1 68 ? -5.77 2.695 -7.156 1 92.88 68 GLN B C 1
ATOM 2366 O O . GLN B 1 68 ? -5.211 3.793 -7.082 1 92.88 68 GLN B O 1
ATOM 2371 N N . ASP B 1 69 ? -5.844 2.072 -8.266 1 92.56 69 ASP B N 1
ATOM 2372 C CA . ASP B 1 69 ? -5.32 2.572 -9.539 1 92.56 69 ASP B CA 1
ATOM 2373 C C . ASP B 1 69 ? -6.004 3.877 -9.938 1 92.56 69 ASP B C 1
ATOM 2375 O O . ASP B 1 69 ? -7.227 3.92 -10.094 1 92.56 69 ASP B O 1
ATOM 2379 N N . LEU B 1 70 ? -5.223 4.898 -10.18 1 89.19 70 LEU B N 1
ATOM 2380 C CA . LEU B 1 70 ? -5.746 6.227 -10.477 1 89.19 70 LEU B CA 1
ATOM 2381 C C . LEU B 1 70 ? -6.461 6.242 -11.82 1 89.19 70 LEU B C 1
ATOM 2383 O O . LEU B 1 70 ? -7.227 7.16 -12.117 1 89.19 70 LEU B O 1
ATOM 2387 N N . LYS B 1 71 ? -6.27 5.27 -12.711 1 89.69 71 LYS B N 1
ATOM 2388 C CA . LYS B 1 71 ? -6.887 5.195 -14.031 1 89.69 71 LYS B CA 1
ATOM 2389 C C . LYS B 1 71 ? -8.242 4.5 -13.969 1 89.69 71 LYS B C 1
ATOM 2391 O O . LYS B 1 71 ? -8.992 4.508 -14.945 1 89.69 71 LYS B O 1
ATOM 2396 N N . TYR B 1 72 ? -8.523 3.916 -12.844 1 93.44 72 TYR B N 1
ATOM 2397 C CA . TYR B 1 72 ? -9.805 3.23 -12.68 1 93.44 72 TYR B CA 1
ATOM 2398 C C . TYR B 1 72 ? -10.969 4.215 -12.758 1 93.44 72 TYR B C 1
ATOM 2400 O O . TYR B 1 72 ? -10.922 5.285 -12.156 1 93.44 72 TYR B O 1
ATOM 2408 N N . ARG B 1 73 ? -11.992 3.732 -13.492 1 91.88 73 ARG B N 1
ATOM 2409 C CA . ARG B 1 73 ? -13.133 4.629 -13.703 1 91.88 73 ARG B CA 1
ATOM 2410 C C . ARG B 1 73 ? -14.445 3.914 -13.422 1 91.88 73 ARG B C 1
ATOM 2412 O O . ARG B 1 73 ? -15.445 4.164 -14.102 1 91.88 73 ARG B O 1
ATOM 2419 N N . GLY B 1 74 ? -14.422 2.955 -12.617 1 93.38 74 GLY B N 1
ATOM 2420 C CA . GLY B 1 74 ? -15.656 2.291 -12.234 1 93.38 74 GLY B CA 1
ATOM 2421 C C . GLY B 1 74 ? -15.984 1.085 -13.094 1 93.38 74 GLY B C 1
ATOM 2422 O O . GLY B 1 74 ? -17.125 0.61 -13.102 1 93.38 74 GLY B O 1
ATOM 2423 N N . GLU B 1 75 ? -15 0.622 -13.812 1 95 75 GLU B N 1
ATOM 2424 C CA . GLU B 1 75 ? -15.211 -0.552 -14.648 1 95 75 GLU B CA 1
ATOM 2425 C C . GLU B 1 75 ? -15.578 -1.771 -13.812 1 95 75 GLU B C 1
ATOM 2427 O O . GLU B 1 75 ? -15.125 -1.908 -12.672 1 95 75 GLU B O 1
ATOM 2432 N N . PRO B 1 76 ? -16.406 -2.539 -14.375 1 95.94 76 PRO B N 1
ATOM 2433 C CA . PRO B 1 76 ? -16.844 -3.721 -13.633 1 95.94 76 PRO B CA 1
ATOM 2434 C C . PRO B 1 76 ? -15.781 -4.809 -13.562 1 95.94 76 PRO B C 1
ATOM 2436 O O . PRO B 1 76 ? -15.883 -5.82 -14.273 1 95.94 76 PRO B O 1
ATOM 2439 N N . THR B 1 77 ? -14.836 -4.676 -12.766 1 97.88 77 THR B N 1
ATOM 2440 C CA . THR B 1 77 ? -13.766 -5.648 -12.586 1 97.88 77 THR B CA 1
ATOM 2441 C C . THR B 1 77 ? -14.039 -6.535 -11.375 1 97.88 77 THR B C 1
ATOM 2443 O O . THR B 1 77 ? -14.93 -6.242 -10.578 1 97.88 77 THR B O 1
ATOM 2446 N N . GLU B 1 78 ? -13.25 -7.703 -11.32 1 98.69 78 GLU B N 1
ATOM 2447 C CA . GLU B 1 78 ? -13.703 -8.734 -10.391 1 98.69 78 GLU B CA 1
ATOM 2448 C C . GLU B 1 78 ? -12.562 -9.195 -9.484 1 98.69 78 GLU B C 1
ATOM 2450 O O . GLU B 1 78 ? -11.391 -8.953 -9.773 1 98.69 78 GLU B O 1
ATOM 2455 N N . LEU B 1 79 ? -12.969 -9.766 -8.352 1 98.88 79 LEU B N 1
ATOM 2456 C CA . LEU B 1 79 ? -12.141 -10.602 -7.488 1 98.88 79 LEU B CA 1
ATOM 2457 C C . LEU B 1 79 ? -12.68 -12.023 -7.414 1 98.88 79 LEU B C 1
ATOM 2459 O O . LEU B 1 79 ? -13.859 -12.227 -7.113 1 98.88 79 LEU B O 1
ATOM 2463 N N . VAL B 1 80 ? -11.812 -13 -7.699 1 98.94 80 VAL B N 1
ATOM 2464 C CA . VAL B 1 80 ? -12.188 -14.414 -7.629 1 98.94 80 VAL B CA 1
ATOM 2465 C C . VAL B 1 80 ? -11.266 -15.148 -6.66 1 98.94 80 VAL B C 1
ATOM 2467 O O . VAL B 1 80 ? -10.047 -15.18 -6.855 1 98.94 80 VAL B O 1
ATOM 2470 N N . VAL B 1 81 ? -11.828 -15.742 -5.652 1 98.94 81 VAL B N 1
ATOM 2471 C CA . VAL B 1 81 ? -11.094 -16.422 -4.594 1 98.94 81 VAL B CA 1
ATOM 2472 C C . VAL B 1 81 ? -11.477 -17.891 -4.559 1 98.94 81 VAL B C 1
ATOM 2474 O O . VAL B 1 81 ? -12.664 -18.234 -4.594 1 98.94 81 VAL B O 1
ATOM 2477 N N . GLY B 1 82 ? -10.531 -18.781 -4.48 1 98.94 82 GLY B N 1
ATOM 2478 C CA . GLY B 1 82 ? -10.773 -20.219 -4.387 1 98.94 82 GLY B CA 1
ATOM 2479 C C . GLY B 1 82 ? -11.32 -20.641 -3.037 1 98.94 82 GLY B C 1
ATOM 2480 O O . GLY B 1 82 ? -12.211 -19.984 -2.486 1 98.94 82 GLY B O 1
ATOM 2481 N N . ASP B 1 83 ? -10.75 -21.781 -2.533 1 98.94 83 ASP B N 1
ATOM 2482 C CA . ASP B 1 83 ? -11.344 -22.438 -1.375 1 98.94 83 ASP B CA 1
ATOM 2483 C C . ASP B 1 83 ? -10.367 -22.469 -0.199 1 98.94 83 ASP B C 1
ATOM 2485 O O . ASP B 1 83 ? -9.148 -22.484 -0.394 1 98.94 83 ASP B O 1
ATOM 2489 N N . ARG B 1 84 ? -10.898 -22.422 1.046 1 98.88 84 ARG B N 1
ATOM 2490 C CA . ARG B 1 84 ? -10.188 -22.719 2.285 1 98.88 84 ARG B CA 1
ATOM 2491 C C . ARG B 1 84 ? -9.039 -21.75 2.514 1 98.88 84 ARG B C 1
ATOM 2493 O O . ARG B 1 84 ? -7.926 -22.172 2.846 1 98.88 84 ARG B O 1
ATOM 2500 N N . ASN B 1 85 ? -9.234 -20.562 2.158 1 98.94 85 ASN B N 1
ATOM 2501 C CA . ASN B 1 85 ? -8.297 -19.5 2.502 1 98.94 85 ASN B CA 1
ATOM 2502 C C . ASN B 1 85 ? -8.656 -18.844 3.838 1 98.94 85 ASN B C 1
ATOM 2504 O O . ASN B 1 85 ? -9.812 -18.875 4.254 1 98.94 85 ASN B O 1
ATOM 2508 N N . THR B 1 86 ? -7.645 -18.344 4.5 1 98.94 86 THR B N 1
ATOM 2509 C CA . THR B 1 86 ? -7.812 -17.578 5.723 1 98.94 86 THR B CA 1
ATOM 2510 C C . THR B 1 86 ? -7.336 -16.141 5.52 1 98.94 86 THR B C 1
ATOM 2512 O O . THR B 1 86 ? -6.188 -15.906 5.137 1 98.94 86 THR B O 1
ATOM 2515 N N . PHE B 1 87 ? -8.188 -15.188 5.703 1 98.94 87 PHE B N 1
ATOM 2516 C CA . PHE B 1 87 ? -7.875 -13.766 5.664 1 98.94 87 PHE B CA 1
ATOM 2517 C C . PHE B 1 87 ? -7.992 -13.148 7.055 1 98.94 87 PHE B C 1
ATOM 2519 O O . PHE B 1 87 ? -9.102 -12.914 7.543 1 98.94 87 PHE B O 1
ATOM 2526 N N . ARG B 1 88 ? -6.906 -12.875 7.688 1 98.94 88 ARG B N 1
ATOM 2527 C CA . ARG B 1 88 ? -6.855 -12.414 9.07 1 98.94 88 ARG B CA 1
ATOM 2528 C C . ARG B 1 88 ? -7.305 -10.953 9.172 1 98.94 88 ARG B C 1
ATOM 2530 O O . ARG B 1 88 ? -7.773 -10.375 8.195 1 98.94 88 ARG B O 1
ATOM 2537 N N . GLU B 1 89 ? -7.191 -10.406 10.414 1 98.81 89 GLU B N 1
ATOM 2538 C CA . GLU B 1 89 ? -7.746 -9.102 10.766 1 98.81 89 GLU B CA 1
ATOM 2539 C C . GLU B 1 89 ? -7.176 -8 9.875 1 98.81 89 GLU B C 1
ATOM 2541 O O . GLU B 1 89 ? -5.961 -7.918 9.68 1 98.81 89 GLU B O 1
ATOM 2546 N N . GLY B 1 90 ? -8.07 -7.23 9.219 1 98.62 90 GLY B N 1
ATOM 2547 C CA . GLY B 1 90 ? -7.648 -6.008 8.555 1 98.62 90 GLY B CA 1
ATOM 2548 C C . GLY B 1 90 ? -7.035 -6.254 7.188 1 98.62 90 GLY B C 1
ATOM 2549 O O . GLY B 1 90 ? -6.516 -5.328 6.562 1 98.62 90 GLY B O 1
ATOM 2550 N N . VAL B 1 91 ? -7.055 -7.488 6.695 1 98.88 91 VAL B N 1
ATOM 2551 C CA . VAL B 1 91 ? -6.578 -7.773 5.348 1 98.88 91 VAL B CA 1
ATOM 2552 C C . VAL B 1 91 ? -7.391 -6.977 4.332 1 98.88 91 VAL B C 1
ATOM 2554 O O . VAL B 1 91 ? -8.609 -6.844 4.469 1 98.88 91 VAL B O 1
ATOM 2557 N N . THR B 1 92 ? -6.723 -6.441 3.311 1 98.88 92 THR B N 1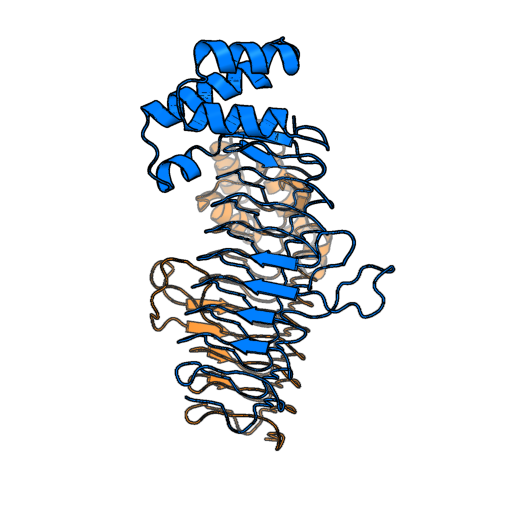
ATOM 2558 C CA . THR B 1 92 ? -7.406 -5.746 2.227 1 98.88 92 THR B CA 1
ATOM 2559 C C . THR B 1 92 ? -7.066 -6.375 0.88 1 98.88 92 THR B C 1
ATOM 2561 O O . THR B 1 92 ? -5.906 -6.688 0.609 1 98.88 92 THR B O 1
ATOM 2564 N N . ILE B 1 93 ? -8.055 -6.602 -0.013 1 98.88 93 ILE B N 1
ATOM 2565 C CA . ILE B 1 93 ? -7.887 -7.172 -1.346 1 98.88 93 ILE B CA 1
ATOM 2566 C C . ILE B 1 93 ? -8.68 -6.348 -2.359 1 98.88 93 ILE B C 1
ATOM 2568 O O . ILE B 1 93 ? -9.867 -6.086 -2.164 1 98.88 93 ILE B O 1
ATOM 2572 N N . SER B 1 94 ? -8.031 -5.965 -3.447 1 98.69 94 SER B N 1
ATOM 2573 C CA . SER B 1 94 ? -8.688 -5.152 -4.469 1 98.69 94 SER B CA 1
ATOM 2574 C C . SER B 1 94 ? -9.18 -6.008 -5.625 1 98.69 94 SER B C 1
ATOM 2576 O O . SER B 1 94 ? -8.617 -7.066 -5.91 1 98.69 94 SER B O 1
ATOM 2578 N N . THR B 1 95 ? -10.25 -5.5 -6.289 1 98.75 95 THR B N 1
ATOM 2579 C CA . THR B 1 95 ? -10.633 -6.062 -7.578 1 98.75 95 THR B CA 1
ATOM 2580 C C . THR B 1 95 ? -9.633 -5.672 -8.664 1 98.75 95 THR B C 1
ATOM 2582 O O . THR B 1 95 ? -8.703 -4.906 -8.406 1 98.75 95 THR B O 1
ATOM 2585 N N . GLY B 1 96 ? -9.859 -6.262 -9.844 1 98.38 96 GLY B N 1
ATOM 2586 C CA . GLY B 1 96 ? -8.938 -6.02 -10.938 1 98.38 96 GLY B CA 1
ATOM 2587 C C . GLY B 1 96 ? -9.164 -4.688 -11.633 1 98.38 96 GLY B C 1
ATOM 2588 O O . GLY B 1 96 ? -9.891 -3.836 -11.117 1 98.38 96 GLY B O 1
ATOM 2589 N N . THR B 1 97 ? -8.438 -4.418 -12.633 1 97.62 97 THR B N 1
ATOM 2590 C CA . THR B 1 97 ? -8.594 -3.293 -13.5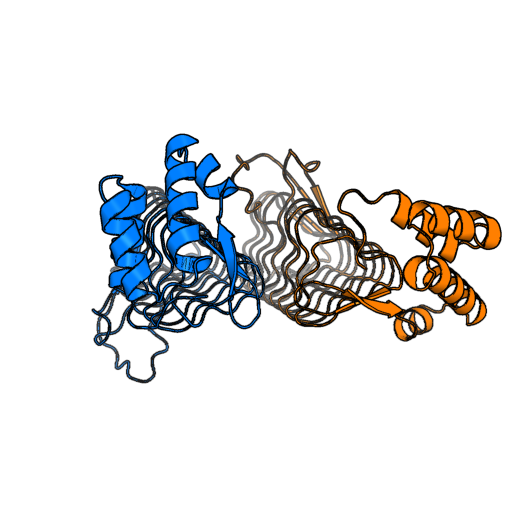47 1 97.62 97 THR B CA 1
ATOM 2591 C C . THR B 1 97 ? -8.695 -3.781 -14.992 1 97.62 97 THR B C 1
ATOM 2593 O O . THR B 1 97 ? -8.219 -4.867 -15.32 1 97.62 97 THR B O 1
ATOM 2596 N N . VAL B 1 98 ? -9.18 -2.961 -15.852 1 95.12 98 VAL B N 1
ATOM 2597 C CA . VAL B 1 98 ? -9.367 -3.367 -17.234 1 95.12 98 VAL B CA 1
ATOM 2598 C C . VAL B 1 98 ? -8.008 -3.566 -17.906 1 95.12 98 VAL B C 1
ATOM 2600 O O . VAL B 1 98 ? -7.844 -4.457 -18.75 1 95.12 98 VAL B O 1
ATOM 2603 N N . GLN B 1 99 ? -7.039 -2.793 -17.562 1 90.62 99 GLN B N 1
ATOM 2604 C CA . GLN B 1 99 ? -5.703 -2.859 -18.156 1 90.62 99 GLN B CA 1
ATOM 2605 C C . GLN B 1 99 ? -4.98 -4.137 -17.734 1 90.62 99 GLN B C 1
ATOM 2607 O O . GLN B 1 99 ? -4.062 -4.59 -18.422 1 90.62 99 GLN B O 1
ATOM 2612 N N . GLY B 1 100 ? -5.414 -4.738 -16.625 1 92.38 100 GLY B N 1
ATOM 2613 C CA . GLY B 1 100 ? -4.727 -5.91 -16.109 1 92.38 100 GLY B CA 1
ATOM 2614 C C . GLY B 1 100 ? -5.488 -7.199 -16.344 1 92.38 100 GLY B C 1
ATOM 2615 O O . GLY B 1 100 ? -5.199 -8.227 -15.727 1 92.38 100 GLY B O 1
ATOM 2616 N N . GLY B 1 101 ? -6.496 -7.18 -17.172 1 92.69 101 GLY B N 1
ATOM 2617 C CA . GLY B 1 101 ? -7.289 -8.375 -17.422 1 92.69 101 GLY B CA 1
ATOM 2618 C C . GLY B 1 101 ? -8.617 -8.375 -16.703 1 92.69 101 GLY B C 1
ATOM 2619 O O . GLY B 1 101 ? -9.469 -9.234 -16.953 1 92.69 101 GLY B O 1
ATOM 2620 N N . GLY B 1 102 ? -8.734 -7.508 -15.711 1 96.94 102 GLY B N 1
ATOM 2621 C CA . GLY B 1 102 ? -10.039 -7.258 -15.117 1 96.94 102 GLY B CA 1
ATOM 2622 C C . GLY B 1 102 ? -10.312 -8.117 -13.898 1 96.94 102 GLY B C 1
ATOM 2623 O O . GLY B 1 102 ? -11.422 -8.094 -13.352 1 96.94 102 GLY B O 1
ATOM 2624 N N . VAL B 1 103 ? -9.336 -8.93 -13.492 1 98.62 103 VAL B N 1
ATOM 2625 C CA . VAL B 1 103 ? -9.648 -9.867 -12.414 1 98.62 103 VAL B CA 1
ATOM 2626 C C . VAL B 1 103 ? -8.438 -10.016 -11.5 1 98.62 103 VAL B C 1
ATOM 2628 O O . VAL B 1 103 ? -7.305 -10.172 -11.969 1 98.62 103 VAL B O 1
ATOM 2631 N N . THR B 1 104 ? -8.586 -9.789 -10.203 1 98.88 104 THR B N 1
ATOM 2632 C CA . THR B 1 104 ? -7.684 -10.312 -9.188 1 98.88 104 THR B CA 1
ATOM 2633 C C . THR B 1 104 ? -8.062 -11.742 -8.82 1 98.88 104 THR B C 1
ATOM 2635 O O . THR B 1 104 ? -9.234 -12.039 -8.578 1 98.88 104 THR B O 1
ATOM 2638 N N . ARG B 1 105 ? -7.059 -12.656 -8.781 1 98.94 105 ARG B N 1
ATOM 2639 C CA . ARG B 1 105 ? -7.344 -14.07 -8.562 1 98.94 105 ARG B CA 1
ATOM 2640 C C . ARG B 1 105 ? -6.5 -14.625 -7.41 1 98.94 105 ARG B C 1
ATOM 2642 O O . ARG B 1 105 ? -5.285 -14.414 -7.371 1 98.94 105 ARG B O 1
ATOM 2649 N N . ILE B 1 106 ? -7.141 -15.281 -6.48 1 98.94 106 ILE B N 1
ATOM 2650 C CA . ILE B 1 106 ? -6.473 -15.977 -5.391 1 98.94 106 ILE B CA 1
ATOM 2651 C C . ILE B 1 106 ? -6.852 -17.453 -5.414 1 98.94 106 ILE B C 1
ATOM 2653 O O . ILE B 1 106 ? -8.031 -17.797 -5.48 1 98.94 106 ILE B O 1
ATOM 2657 N N . GLY B 1 107 ? -5.926 -18.344 -5.41 1 98.94 107 GLY B N 1
ATOM 2658 C CA . GLY B 1 107 ? -6.168 -19.781 -5.387 1 98.94 107 GLY B CA 1
ATOM 2659 C C . GLY B 1 107 ? -6.773 -20.266 -4.078 1 98.94 107 GLY B C 1
ATOM 2660 O O . GLY B 1 107 ? -7.676 -19.625 -3.537 1 98.94 107 GLY B O 1
ATOM 2661 N N . SER B 1 108 ? -6.281 -21.469 -3.625 1 98.94 108 SER B N 1
ATOM 2662 C CA . SER B 1 108 ? -6.879 -22.125 -2.463 1 98.94 108 SER B CA 1
ATOM 2663 C C . SER B 1 108 ? -5.836 -22.406 -1.39 1 98.94 108 SER B C 1
ATOM 2665 O O . SER B 1 108 ? -4.648 -22.547 -1.691 1 98.94 108 SER B O 1
ATOM 2667 N N . GLY B 1 109 ? -6.305 -22.5 -0.173 1 98.88 109 GLY B N 1
ATOM 2668 C CA . GLY B 1 109 ? -5.469 -22.938 0.932 1 98.88 109 GLY B CA 1
ATOM 2669 C C . GLY B 1 109 ? -4.41 -21.922 1.32 1 98.88 109 GLY B C 1
ATOM 2670 O O . GLY B 1 109 ? -3.303 -22.281 1.714 1 98.88 109 GLY B O 1
ATOM 2671 N N . CYS B 1 110 ? -4.648 -20.672 1.133 1 98.94 110 CYS B N 1
ATOM 2672 C CA . CYS B 1 110 ? -3.697 -19.625 1.455 1 98.94 110 CYS B CA 1
ATOM 2673 C C . CYS B 1 110 ? -3.982 -19.031 2.83 1 98.94 110 CYS B C 1
ATOM 2675 O O . CYS B 1 110 ? -5.102 -19.141 3.338 1 98.94 110 CYS B O 1
ATOM 2677 N N . LEU B 1 111 ? -2.953 -18.484 3.414 1 98.94 111 LEU B N 1
ATOM 2678 C CA . LEU B 1 111 ? -3.047 -17.734 4.664 1 98.94 111 LEU B CA 1
ATOM 2679 C C . LEU B 1 111 ? -2.551 -16.312 4.484 1 98.94 111 LEU B C 1
ATOM 2681 O O . LEU B 1 111 ? -1.381 -16.094 4.16 1 98.94 111 LEU B O 1
ATOM 2685 N N . PHE B 1 112 ? -3.408 -15.367 4.641 1 98.94 112 PHE B N 1
ATOM 2686 C CA . PHE B 1 112 ? -3.072 -13.945 4.688 1 98.94 112 PHE B CA 1
ATOM 2687 C C . PHE B 1 112 ? -3.174 -13.414 6.109 1 98.94 112 PHE B C 1
ATOM 2689 O O . PHE B 1 112 ? -4.262 -13.383 6.695 1 98.94 112 PHE B O 1
ATOM 2696 N N . MET B 1 113 ? -2.096 -12.945 6.66 1 98.88 113 MET B N 1
ATOM 2697 C CA . MET B 1 113 ? -2.074 -12.508 8.055 1 98.88 113 MET B CA 1
ATOM 2698 C C . MET B 1 113 ? -2.434 -11.031 8.164 1 98.88 113 MET B C 1
ATOM 2700 O O . MET B 1 113 ? -2.652 -10.359 7.148 1 98.88 113 MET B O 1
ATOM 2704 N N . ALA B 1 114 ? -2.447 -10.562 9.406 1 98.75 114 ALA B N 1
ATOM 2705 C CA . ALA B 1 114 ? -3.121 -9.312 9.727 1 98.75 114 ALA B CA 1
ATOM 2706 C C . ALA B 1 114 ? -2.518 -8.148 8.945 1 98.75 114 ALA B C 1
ATOM 2708 O O . ALA B 1 114 ? -1.293 -8.023 8.852 1 98.75 114 ALA B O 1
ATOM 2709 N N . ASN B 1 115 ? -3.449 -7.332 8.32 1 98.56 115 ASN B N 1
ATOM 2710 C CA . ASN B 1 115 ? -3.141 -6.051 7.695 1 98.56 115 ASN B CA 1
ATOM 2711 C C . ASN B 1 115 ? -2.293 -6.234 6.441 1 98.56 115 ASN B C 1
ATOM 2713 O O . ASN B 1 115 ? -1.592 -5.309 6.02 1 98.56 115 ASN B O 1
ATOM 2717 N N . SER B 1 116 ? -2.232 -7.438 5.883 1 98.81 116 SER B N 1
ATOM 2718 C CA . SER B 1 116 ? -1.614 -7.598 4.57 1 98.81 116 SER B CA 1
ATOM 2719 C C . SER B 1 116 ? -2.535 -7.102 3.461 1 98.81 116 SER B C 1
ATOM 2721 O O . SER B 1 116 ? -3.729 -6.887 3.688 1 98.81 116 SER B O 1
ATOM 2723 N N . HIS B 1 117 ? -1.933 -6.832 2.299 1 98.88 117 HIS B N 1
ATOM 2724 C CA . HIS B 1 117 ? -2.674 -6.234 1.194 1 98.88 117 HIS B CA 1
ATOM 2725 C C . HIS B 1 117 ? -2.373 -6.945 -0.121 1 98.88 117 HIS B C 1
ATOM 2727 O O . HIS B 1 117 ? -1.216 -7.246 -0.418 1 98.88 117 HIS B O 1
ATOM 2733 N N . VAL B 1 118 ? -3.408 -7.215 -0.898 1 98.88 118 VAL B N 1
ATOM 2734 C CA . VAL B 1 118 ? -3.291 -7.73 -2.258 1 98.88 118 VAL B CA 1
ATOM 2735 C C . VAL B 1 118 ? -3.816 -6.699 -3.25 1 98.88 118 VAL B C 1
ATOM 2737 O O . VAL B 1 118 ? -5.016 -6.41 -3.279 1 98.88 118 VAL B O 1
ATOM 2740 N N . GLY B 1 119 ? -2.965 -6.176 -4.086 1 98.75 119 GLY B N 1
ATOM 2741 C CA . GLY B 1 119 ? -3.332 -5.164 -5.062 1 98.75 119 GLY B CA 1
ATOM 2742 C C . GLY B 1 119 ? -4.137 -5.715 -6.223 1 98.75 119 GLY B C 1
ATOM 2743 O O . GLY B 1 119 ? -4.41 -6.914 -6.281 1 98.75 119 GLY B O 1
ATOM 2744 N N . HIS B 1 120 ? -4.488 -4.773 -7.062 1 98.69 120 HIS B N 1
ATOM 2745 C CA . HIS B 1 120 ? -5.324 -5.109 -8.211 1 98.69 120 HIS B CA 1
ATOM 2746 C C . HIS B 1 120 ? -4.594 -6.043 -9.164 1 98.69 120 HIS B C 1
ATOM 2748 O O . HIS B 1 120 ? -3.379 -5.93 -9.344 1 98.69 120 HIS B O 1
ATOM 2754 N N . ASP B 1 121 ? -5.305 -6.996 -9.766 1 98.75 121 ASP B N 1
ATOM 2755 C CA . ASP B 1 121 ? -4.867 -7.836 -10.875 1 98.75 121 ASP B CA 1
ATOM 2756 C C . ASP B 1 121 ? -3.766 -8.797 -10.438 1 98.75 121 ASP B C 1
ATOM 2758 O O . ASP B 1 121 ? -3.033 -9.336 -11.273 1 98.75 121 ASP B O 1
ATOM 2762 N N . CYS B 1 122 ? -3.57 -8.906 -9.18 1 98.88 122 CYS B N 1
ATOM 2763 C CA . CYS B 1 122 ? -2.652 -9.938 -8.703 1 98.88 122 CYS B CA 1
ATOM 2764 C C . CYS B 1 122 ? -3.182 -11.328 -9.016 1 98.88 122 CYS B C 1
ATOM 2766 O O . CYS B 1 122 ? -4.395 -11.547 -9.047 1 98.88 122 CYS B O 1
ATOM 2768 N N . VAL B 1 123 ? -2.301 -12.25 -9.281 1 98.88 123 VAL B N 1
ATOM 2769 C CA . VAL B 1 123 ? -2.602 -13.672 -9.445 1 98.88 123 VAL B CA 1
ATOM 2770 C C . VAL B 1 123 ? -1.809 -14.484 -8.43 1 98.88 123 VAL B C 1
ATOM 2772 O O . VAL B 1 123 ? -0.589 -14.625 -8.555 1 98.88 123 VAL B O 1
ATOM 2775 N N . ILE B 1 124 ? -2.49 -15.047 -7.457 1 98.94 124 ILE B N 1
ATOM 2776 C CA . ILE B 1 124 ? -1.859 -15.781 -6.363 1 98.94 124 ILE B CA 1
ATOM 2777 C C . ILE B 1 124 ? -2.242 -17.25 -6.438 1 98.94 124 ILE B C 1
ATOM 2779 O O . ILE B 1 124 ? -3.428 -17.594 -6.438 1 98.94 124 ILE B O 1
ATOM 2783 N N . GLY B 1 125 ? -1.311 -18.109 -6.539 1 98.88 125 GLY B N 1
ATOM 2784 C CA . GLY B 1 125 ? -1.531 -19.547 -6.578 1 98.88 125 GLY B CA 1
ATOM 2785 C C . GLY B 1 125 ? -1.98 -20.109 -5.246 1 98.88 125 GLY B C 1
ATOM 2786 O O . GLY B 1 125 ? -2.424 -19.375 -4.367 1 98.88 125 GLY B O 1
ATOM 2787 N N . ASP B 1 126 ? -1.867 -21.484 -5.109 1 98.88 126 ASP B N 1
ATOM 2788 C CA . ASP B 1 126 ? -2.357 -22.172 -3.922 1 98.88 126 ASP B CA 1
ATOM 2789 C C . ASP B 1 126 ? -1.31 -22.172 -2.811 1 98.88 126 ASP B C 1
ATOM 2791 O O . ASP B 1 126 ? -0.108 -22.172 -3.082 1 98.88 126 ASP B O 1
ATOM 2795 N N . GLY B 1 127 ? -1.737 -22.125 -1.623 1 98.81 127 GLY B N 1
ATOM 2796 C CA . GLY B 1 127 ? -0.905 -22.406 -0.467 1 98.81 127 GLY B CA 1
ATOM 2797 C C . GLY B 1 127 ? 0.056 -21.281 -0.127 1 98.81 127 GLY B C 1
ATOM 2798 O O . GLY B 1 127 ? 1.111 -21.516 0.465 1 98.81 127 GLY B O 1
ATOM 2799 N N . ALA B 1 128 ? -0.198 -20.125 -0.555 1 98.81 128 ALA B N 1
ATOM 2800 C CA . ALA B 1 128 ? 0.646 -18.984 -0.209 1 98.81 128 ALA B CA 1
ATOM 2801 C C . ALA B 1 128 ? 0.485 -18.609 1.262 1 98.81 128 ALA B C 1
ATOM 2803 O O . ALA B 1 128 ? -0.609 -18.719 1.82 1 98.81 128 ALA B O 1
ATOM 2804 N N . ILE B 1 129 ? 1.555 -18.219 1.865 1 98.94 129 ILE B N 1
ATOM 2805 C CA . ILE B 1 129 ? 1.554 -17.656 3.211 1 98.94 129 ILE B CA 1
ATOM 2806 C C . ILE B 1 129 ? 2.059 -16.219 3.168 1 98.94 129 ILE B C 1
ATOM 2808 O O . ILE B 1 129 ? 3.227 -15.969 2.863 1 98.94 129 ILE B O 1
ATOM 2812 N N . ILE B 1 130 ? 1.209 -15.32 3.475 1 98.94 130 ILE B N 1
ATOM 2813 C CA . ILE B 1 130 ? 1.489 -13.891 3.455 1 98.94 130 ILE B CA 1
ATOM 2814 C C . ILE B 1 130 ? 1.43 -13.336 4.875 1 98.94 130 ILE B C 1
ATOM 2816 O O . ILE B 1 130 ? 0.344 -13.133 5.426 1 98.94 130 ILE B O 1
ATOM 2820 N N . ALA B 1 131 ? 2.549 -13.008 5.453 1 98.88 131 ALA B N 1
ATOM 2821 C CA . ALA B 1 131 ? 2.617 -12.633 6.863 1 98.88 131 ALA B CA 1
ATOM 2822 C C . ALA B 1 131 ? 2.133 -11.203 7.074 1 98.88 131 ALA B C 1
ATOM 2824 O O . ALA B 1 131 ? 1.641 -10.562 6.141 1 98.88 131 ALA B O 1
ATOM 2825 N N . ASN B 1 132 ? 2.232 -10.742 8.391 1 98.69 132 ASN B N 1
ATOM 2826 C CA . ASN B 1 132 ? 1.63 -9.484 8.812 1 98.69 132 ASN B CA 1
ATOM 2827 C C . ASN B 1 132 ? 2.178 -8.305 8.016 1 98.69 132 ASN B C 1
ATOM 2829 O O . ASN B 1 132 ? 3.393 -8.164 7.863 1 98.69 132 ASN B O 1
ATOM 2833 N N . SER B 1 133 ? 1.245 -7.508 7.43 1 98.5 133 SER B N 1
ATOM 2834 C 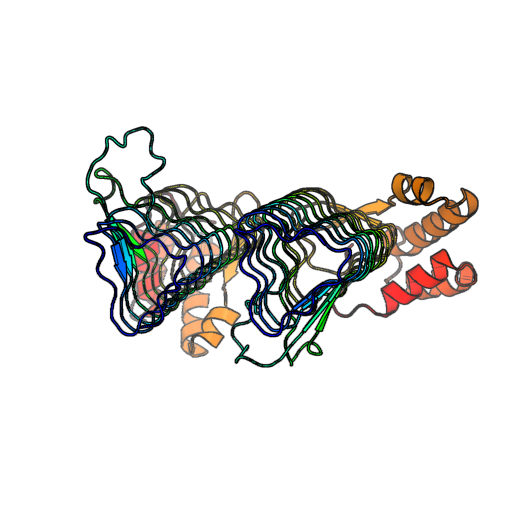CA . SER B 1 133 ? 1.522 -6.199 6.855 1 98.5 133 SER B CA 1
ATOM 2835 C C . SER B 1 133 ? 2.367 -6.316 5.59 1 98.5 133 SER B C 1
ATOM 2837 O O . SER B 1 133 ? 3.086 -5.383 5.23 1 98.5 133 SER B O 1
ATOM 2839 N N . VAL B 1 134 ? 2.373 -7.512 4.984 1 98.75 134 VAL B N 1
ATOM 2840 C CA . VAL B 1 134 ? 2.947 -7.656 3.648 1 98.75 134 VAL B CA 1
ATOM 2841 C C . VAL B 1 134 ? 2.088 -6.906 2.633 1 98.75 134 VAL B C 1
ATOM 2843 O O . VAL B 1 134 ? 0.858 -6.934 2.711 1 98.75 134 VAL B O 1
ATOM 2846 N N . ALA B 1 135 ? 2.756 -6.242 1.703 1 98.62 135 ALA B N 1
ATOM 2847 C CA . ALA B 1 135 ? 2.043 -5.492 0.67 1 98.62 135 ALA B CA 1
ATOM 2848 C C . ALA B 1 135 ? 2.416 -5.992 -0.723 1 98.62 135 ALA B C 1
ATOM 2850 O O . ALA B 1 135 ? 3.574 -5.898 -1.134 1 98.62 135 ALA B O 1
ATOM 2851 N N . LEU B 1 136 ? 1.45 -6.484 -1.483 1 98.81 136 LEU B N 1
ATOM 2852 C CA . LEU B 1 136 ? 1.63 -6.852 -2.885 1 98.81 136 LEU B CA 1
ATOM 2853 C C . LEU B 1 136 ? 1.037 -5.789 -3.805 1 98.81 136 LEU B C 1
ATOM 2855 O O . LEU B 1 136 ? -0.176 -5.57 -3.805 1 98.81 136 LEU B O 1
ATOM 2859 N N . ALA B 1 137 ? 1.906 -5.137 -4.57 1 98.38 137 ALA B N 1
ATOM 2860 C CA . ALA B 1 137 ? 1.41 -4.133 -5.508 1 98.38 137 ALA B CA 1
ATOM 2861 C C . ALA B 1 137 ? 0.639 -4.785 -6.652 1 98.38 137 ALA B C 1
ATOM 2863 O O . ALA B 1 137 ? 0.4 -5.992 -6.637 1 98.38 137 ALA B O 1
ATOM 2864 N N . GLY B 1 138 ? 0.182 -3.945 -7.535 1 98.25 138 GLY B N 1
ATOM 2865 C CA . GLY B 1 138 ? -0.665 -4.441 -8.609 1 98.25 138 GLY B CA 1
ATOM 2866 C C . GLY B 1 138 ? 0.043 -5.422 -9.523 1 98.25 138 GLY B C 1
ATOM 2867 O O . GLY B 1 138 ? 1.253 -5.316 -9.742 1 98.25 138 GLY B O 1
ATOM 2868 N N . HIS B 1 139 ? -0.638 -6.387 -10.055 1 98.44 139 HIS B N 1
ATOM 2869 C CA . HIS B 1 139 ? -0.213 -7.27 -11.133 1 98.44 139 HIS B CA 1
ATOM 2870 C C . HIS B 1 139 ? 0.856 -8.25 -10.656 1 98.44 139 HIS B C 1
ATOM 2872 O O . HIS B 1 139 ? 1.541 -8.875 -11.469 1 98.44 139 HIS B O 1
ATOM 2878 N N . VAL B 1 140 ? 1.069 -8.328 -9.367 1 98.69 140 VAL B N 1
ATOM 2879 C CA . VAL B 1 140 ? 2.047 -9.281 -8.852 1 98.69 140 VAL B CA 1
ATOM 2880 C C . VAL B 1 140 ? 1.539 -10.703 -9.062 1 98.69 140 VAL B C 1
ATOM 2882 O O . VAL B 1 140 ? 0.352 -10.984 -8.875 1 98.69 140 VAL B O 1
ATOM 2885 N N . GLU B 1 141 ? 2.438 -11.586 -9.461 1 98.88 141 GLU B N 1
ATOM 2886 C CA . GLU B 1 141 ? 2.102 -12.992 -9.641 1 98.88 141 GLU B CA 1
ATOM 2887 C C . GLU B 1 141 ? 2.885 -13.875 -8.672 1 98.88 141 GLU B C 1
ATOM 2889 O O . GLU B 1 141 ? 4.117 -13.852 -8.656 1 98.88 141 GLU B O 1
ATOM 2894 N N . LEU B 1 142 ? 2.232 -14.617 -7.836 1 98.94 142 LEU B N 1
ATOM 2895 C CA . LEU B 1 142 ? 2.826 -15.625 -6.965 1 98.94 142 LEU B CA 1
ATOM 2896 C C . LEU B 1 142 ? 2.479 -17.031 -7.445 1 98.94 142 LEU B C 1
ATOM 2898 O O . LEU B 1 142 ? 1.303 -17.359 -7.613 1 98.94 142 LEU B O 1
ATOM 2902 N N . GLU B 1 143 ? 3.449 -17.844 -7.648 1 98.88 143 GLU B N 1
ATOM 2903 C CA . GLU B 1 143 ? 3.186 -19.266 -7.848 1 98.88 143 GLU B CA 1
ATOM 2904 C C . GLU B 1 143 ? 2.832 -19.953 -6.531 1 98.88 143 GLU B C 1
ATOM 2906 O O . GLU B 1 143 ? 2.652 -19.281 -5.508 1 98.88 143 GLU B O 1
ATOM 2911 N N . ASP B 1 144 ? 2.625 -21.312 -6.574 1 98.69 144 ASP B N 1
ATOM 2912 C CA . ASP B 1 144 ? 2.135 -22.062 -5.426 1 98.69 144 ASP B CA 1
ATOM 2913 C C . ASP B 1 144 ? 3.168 -22.078 -4.301 1 98.69 144 ASP B C 1
ATOM 2915 O O . ASP B 1 144 ? 4.371 -22.172 -4.555 1 98.69 144 ASP B O 1
ATOM 2919 N N . HIS B 1 145 ? 2.688 -21.906 -3.035 1 98.69 145 HIS B N 1
ATOM 2920 C CA . HIS B 1 145 ? 3.436 -22.156 -1.81 1 98.69 145 HIS B CA 1
ATOM 2921 C C . HIS B 1 145 ? 4.547 -21.141 -1.622 1 98.69 145 HIS B C 1
ATOM 2923 O O . HIS B 1 145 ? 5.629 -21.469 -1.132 1 98.69 145 HIS B O 1
ATOM 2929 N N . VAL B 1 146 ? 4.324 -19.984 -2.109 1 98.88 146 VAL B N 1
ATOM 2930 C CA . VAL B 1 146 ? 5.215 -18.859 -1.825 1 98.88 146 VAL B CA 1
ATOM 2931 C C . VAL B 1 146 ? 4.992 -18.375 -0.396 1 98.88 146 VAL B C 1
ATOM 2933 O O . VAL B 1 146 ? 3.855 -18.344 0.088 1 98.88 146 VAL B O 1
ATOM 2936 N N . HIS B 1 147 ? 6.074 -17.953 0.225 1 98.88 147 HIS B N 1
ATOM 2937 C CA . HIS B 1 147 ? 6.008 -17.422 1.586 1 98.88 147 HIS B CA 1
ATOM 2938 C C . HIS B 1 147 ? 6.621 -16.031 1.672 1 98.88 147 HIS B C 1
ATOM 2940 O O . HIS B 1 147 ? 7.789 -15.844 1.331 1 98.88 147 HIS B O 1
ATOM 2946 N N . PHE B 1 148 ? 5.855 -15.078 2.082 1 98.88 148 PHE B N 1
ATOM 2947 C CA . PHE B 1 148 ? 6.355 -13.766 2.455 1 98.88 148 PHE B CA 1
ATOM 2948 C C . PHE B 1 148 ? 6.383 -13.602 3.971 1 98.88 148 PHE B C 1
ATOM 2950 O O . PHE B 1 148 ? 5.352 -13.734 4.633 1 98.88 148 PHE B O 1
ATOM 2957 N N . SER B 1 149 ? 7.516 -13.258 4.484 1 98.69 149 SER B N 1
ATOM 2958 C CA . SER B 1 149 ? 7.605 -12.906 5.895 1 98.69 149 SER B CA 1
ATOM 2959 C C . SER B 1 149 ? 7.164 -11.461 6.133 1 98.69 149 SER B C 1
ATOM 2961 O O . SER B 1 149 ? 6.93 -10.719 5.18 1 98.69 149 SER B O 1
ATOM 2963 N N . GLY B 1 150 ? 7.039 -11.117 7.398 1 98.44 150 GLY B N 1
ATOM 2964 C CA . GLY B 1 150 ? 6.348 -9.898 7.789 1 98.44 150 GLY B CA 1
ATOM 2965 C C . GLY B 1 150 ? 7.012 -8.641 7.258 1 98.44 150 GLY B C 1
ATOM 2966 O O . GLY B 1 150 ? 8.242 -8.562 7.18 1 98.44 150 GLY B O 1
ATOM 2967 N N . LEU B 1 151 ? 6.137 -7.617 6.93 1 97.94 151 LEU B N 1
ATOM 2968 C CA . LEU B 1 151 ? 6.547 -6.266 6.57 1 97.94 151 LEU B CA 1
ATOM 2969 C C . LEU B 1 151 ? 7.367 -6.273 5.281 1 97.94 151 LEU B C 1
ATOM 2971 O O . LEU B 1 151 ? 8.148 -5.352 5.035 1 97.94 151 LEU B O 1
ATOM 2975 N N . ALA B 1 152 ? 7.262 -7.301 4.434 1 98.44 152 ALA B N 1
ATOM 2976 C CA . ALA B 1 152 ? 7.859 -7.348 3.1 1 98.44 152 ALA B CA 1
ATOM 2977 C C . ALA B 1 152 ? 6.898 -6.793 2.051 1 98.44 152 ALA B C 1
ATOM 2979 O O . ALA B 1 152 ? 5.727 -6.547 2.34 1 98.44 152 ALA B O 1
ATOM 2980 N N . ALA B 1 153 ? 7.441 -6.57 0.843 1 98.38 153 ALA B N 1
ATOM 2981 C CA . ALA B 1 153 ? 6.621 -6.02 -0.233 1 98.38 153 ALA B CA 1
ATOM 2982 C C . ALA B 1 153 ? 7.105 -6.504 -1.596 1 98.38 153 ALA B C 1
ATOM 2984 O O . ALA B 1 153 ? 8.281 -6.855 -1.756 1 98.38 153 ALA B O 1
ATOM 2985 N N . ALA B 1 154 ? 6.199 -6.543 -2.525 1 98.56 154 ALA B N 1
ATOM 2986 C CA . ALA B 1 154 ? 6.535 -6.805 -3.924 1 98.56 154 ALA B CA 1
ATOM 2987 C C . ALA B 1 154 ? 6.074 -5.66 -4.82 1 98.56 154 ALA B C 1
ATOM 2989 O O . ALA B 1 154 ? 4.91 -5.25 -4.77 1 98.56 154 ALA B O 1
ATOM 2990 N N . HIS B 1 155 ? 7.023 -5.211 -5.641 1 97.88 155 HIS B N 1
ATOM 2991 C CA . HIS B 1 155 ? 6.723 -4.16 -6.609 1 97.88 155 HIS B CA 1
ATOM 2992 C C . HIS B 1 155 ? 5.793 -4.676 -7.703 1 97.88 155 HIS B C 1
ATOM 2994 O O . HIS B 1 155 ? 5.742 -5.879 -7.965 1 97.88 155 HIS B O 1
ATOM 3000 N N . GLN B 1 156 ? 5.094 -3.711 -8.281 1 97.25 156 GLN B N 1
ATOM 3001 C CA . GLN B 1 156 ? 4.125 -4.094 -9.297 1 97.25 156 GLN B CA 1
ATOM 3002 C C . GLN B 1 156 ? 4.77 -4.957 -10.375 1 97.25 156 GLN B C 1
ATOM 3004 O O . GLN B 1 156 ? 5.941 -4.762 -10.719 1 97.25 156 GLN B O 1
ATOM 3009 N N . PHE B 1 157 ? 4.07 -5.961 -10.852 1 97.81 157 PHE B N 1
ATOM 3010 C CA . PHE B 1 157 ? 4.375 -6.805 -12 1 97.81 157 PHE B CA 1
ATOM 3011 C C . PHE B 1 157 ? 5.414 -7.863 -11.641 1 97.81 157 PHE B C 1
ATOM 3013 O O . PHE B 1 157 ? 5.754 -8.719 -12.461 1 97.81 157 PHE B O 1
ATOM 3020 N N . CYS B 1 158 ? 5.949 -7.867 -10.453 1 98.62 158 CYS B N 1
ATOM 3021 C CA . CYS B 1 158 ? 6.922 -8.883 -10.07 1 98.62 158 CYS B CA 1
ATOM 3022 C C . CYS B 1 158 ? 6.289 -10.273 -10.062 1 98.62 158 CYS B C 1
ATOM 3024 O O . CYS B 1 158 ? 5.125 -10.422 -9.68 1 98.62 158 CYS B O 1
ATOM 3026 N N . ARG B 1 159 ? 7.129 -11.219 -10.391 1 98.88 159 ARG B N 1
ATOM 3027 C CA . ARG B 1 159 ? 6.762 -12.625 -10.266 1 98.88 159 ARG B CA 1
ATOM 3028 C C . ARG B 1 159 ? 7.586 -13.312 -9.18 1 98.88 159 ARG B C 1
ATOM 3030 O O . ARG B 1 159 ? 8.797 -13.109 -9.094 1 98.88 159 ARG B O 1
ATOM 3037 N N . ILE B 1 160 ? 6.922 -14.094 -8.344 1 98.94 160 ILE B N 1
ATOM 3038 C CA . ILE B 1 160 ? 7.59 -14.883 -7.316 1 98.94 160 ILE B CA 1
ATOM 3039 C C . ILE B 1 160 ? 7.301 -16.375 -7.535 1 98.94 160 ILE B C 1
ATOM 3041 O O . ILE B 1 160 ? 6.141 -16.781 -7.531 1 98.94 160 ILE B O 1
ATOM 3045 N N . GLY B 1 161 ? 8.344 -17.141 -7.688 1 98.88 161 GLY B N 1
ATOM 3046 C CA . GLY B 1 161 ? 8.211 -18.516 -8.117 1 98.88 161 GLY B CA 1
ATOM 3047 C C . GLY B 1 161 ? 7.844 -19.469 -6.992 1 98.88 161 GLY B C 1
ATOM 3048 O O . GLY B 1 161 ? 8.008 -19.141 -5.816 1 98.88 161 GLY B O 1
ATOM 3049 N N . ARG B 1 162 ? 7.438 -20.641 -7.379 1 98.62 162 ARG B N 1
ATOM 3050 C CA . ARG B 1 162 ? 6.945 -21.688 -6.48 1 98.62 162 ARG B CA 1
ATOM 3051 C C . ARG B 1 162 ? 7.941 -21.953 -5.355 1 98.62 162 ARG B C 1
ATOM 3053 O O . ARG B 1 162 ? 9.141 -22.062 -5.602 1 98.62 162 ARG B O 1
ATOM 3060 N N . LEU B 1 163 ? 7.438 -21.969 -4.082 1 98.75 163 LEU B N 1
ATOM 3061 C CA . LEU B 1 163 ? 8.18 -22.359 -2.889 1 98.75 163 LEU B CA 1
ATOM 3062 C C . LEU B 1 163 ? 9.289 -21.359 -2.582 1 98.75 163 LEU B C 1
ATOM 3064 O O . LEU B 1 163 ? 10.203 -21.641 -1.807 1 98.75 163 LEU B O 1
ATOM 3068 N N . ALA B 1 164 ? 9.258 -20.203 -3.238 1 98.88 164 ALA B N 1
ATOM 3069 C CA . ALA B 1 164 ? 10.164 -19.125 -2.855 1 98.88 164 ALA B CA 1
ATOM 3070 C C . ALA B 1 164 ? 9.844 -18.609 -1.455 1 98.88 164 ALA B C 1
ATOM 3072 O O . ALA B 1 164 ? 8.711 -18.734 -0.99 1 98.88 164 ALA B O 1
ATOM 3073 N N . PHE B 1 165 ? 10.859 -18.094 -0.818 1 98.88 165 PHE B N 1
ATOM 3074 C CA . PHE B 1 165 ? 10.75 -17.516 0.514 1 98.88 165 PHE B CA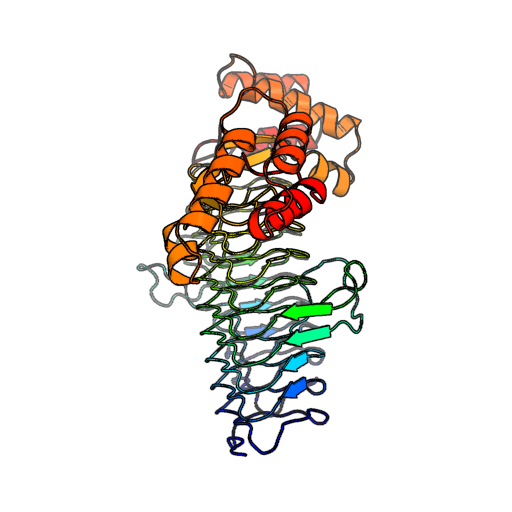 1
ATOM 3075 C C . PHE B 1 165 ? 11.281 -16.078 0.523 1 98.88 165 PHE B C 1
ATOM 3077 O O . PHE B 1 165 ? 12.453 -15.852 0.227 1 98.88 165 PHE B O 1
ATOM 3084 N N . VAL B 1 166 ? 10.461 -15.156 0.823 1 98.88 166 VAL B N 1
ATOM 3085 C CA . VAL B 1 166 ? 10.844 -13.75 0.942 1 98.88 166 VAL B CA 1
ATOM 3086 C C . VAL B 1 166 ? 10.977 -13.375 2.416 1 98.88 166 VAL B C 1
ATOM 3088 O O . VAL B 1 166 ? 9.992 -13.375 3.158 1 98.88 166 VAL B O 1
ATOM 3091 N N . SER B 1 167 ? 12.102 -12.977 2.816 1 98.62 167 SER B N 1
ATOM 3092 C CA . SER B 1 167 ? 12.383 -12.664 4.215 1 98.62 167 SER B CA 1
ATOM 3093 C C . SER B 1 167 ? 11.664 -11.398 4.656 1 98.62 167 SER B C 1
ATOM 3095 O O . SER B 1 167 ? 11.172 -10.633 3.82 1 98.62 167 SER B O 1
ATOM 3097 N N . GLY B 1 168 ? 11.609 -11.258 6 1 98.06 168 GLY B N 1
ATOM 3098 C CA . GLY B 1 168 ? 10.984 -10.062 6.531 1 98.06 168 GLY B CA 1
ATOM 3099 C C . GLY B 1 168 ? 11.688 -8.781 6.113 1 98.06 168 GLY B C 1
ATOM 3100 O O . GLY B 1 168 ? 12.906 -8.781 5.918 1 98.06 168 GLY B O 1
ATOM 3101 N N . LEU B 1 169 ? 10.906 -7.738 6.027 1 97.12 169 LEU B N 1
ATOM 3102 C CA . LEU B 1 169 ? 11.438 -6.418 5.715 1 97.12 169 LEU B CA 1
ATOM 3103 C C . LEU B 1 169 ? 12.164 -6.43 4.375 1 97.12 169 LEU B C 1
ATOM 3105 O O . LEU B 1 169 ? 13.133 -5.691 4.184 1 97.12 169 LEU B O 1
ATOM 3109 N N . THR B 1 170 ? 11.719 -7.289 3.439 1 97.88 170 THR B N 1
ATOM 3110 C CA . THR B 1 170 ? 12.344 -7.414 2.129 1 97.88 170 THR B CA 1
ATOM 3111 C C . THR B 1 170 ? 11.492 -6.738 1.057 1 97.88 170 THR B C 1
ATOM 3113 O O . THR B 1 170 ? 10.266 -6.875 1.053 1 97.88 170 THR B O 1
ATOM 3116 N N . GLY B 1 171 ? 12.133 -5.902 0.203 1 97.81 171 GLY B N 1
ATOM 3117 C CA . GLY B 1 171 ? 11.484 -5.32 -0.959 1 97.81 171 GLY B CA 1
ATOM 3118 C C . GLY B 1 171 ? 11.844 -6.016 -2.258 1 97.81 171 GLY B C 1
ATOM 3119 O O . GLY B 1 171 ? 12.984 -5.93 -2.715 1 97.81 171 GLY B O 1
ATOM 3120 N N . VAL B 1 172 ? 10.906 -6.68 -2.848 1 98.44 172 VAL B N 1
ATOM 3121 C CA . VAL B 1 172 ? 11.117 -7.395 -4.102 1 98.44 172 VAL B CA 1
ATOM 3122 C C . VAL B 1 172 ? 10.875 -6.457 -5.281 1 98.44 172 VAL B C 1
ATOM 3124 O O . VAL B 1 172 ? 9.758 -5.973 -5.48 1 98.44 172 VAL B O 1
ATOM 3127 N N . THR B 1 173 ? 11.914 -6.23 -6.086 1 97.19 173 THR B N 1
ATOM 3128 C CA . THR B 1 173 ? 11.789 -5.297 -7.199 1 97.19 173 THR B CA 1
ATOM 3129 C C . THR B 1 173 ? 11.969 -6.02 -8.531 1 97.19 173 THR B C 1
ATOM 3131 O O . THR B 1 173 ? 11.664 -5.461 -9.594 1 97.19 173 THR B O 1
ATOM 3134 N N . MET B 1 174 ? 12.516 -7.219 -8.508 1 98.19 174 MET B N 1
ATOM 3135 C CA . MET B 1 174 ? 12.664 -8.102 -9.656 1 98.19 174 MET B CA 1
ATOM 3136 C C . MET B 1 174 ? 12.086 -9.484 -9.367 1 98.19 174 MET B C 1
ATOM 3138 O O . MET B 1 174 ? 11.789 -9.805 -8.211 1 98.19 174 MET B O 1
ATOM 3142 N N . ASP B 1 175 ? 12 -10.281 -10.43 1 98.75 175 ASP B N 1
ATOM 3143 C CA . ASP B 1 175 ? 11.391 -11.594 -10.258 1 98.75 175 ASP B CA 1
ATOM 3144 C C . ASP B 1 175 ? 12.242 -12.484 -9.359 1 98.75 175 ASP B C 1
ATOM 3146 O O . ASP B 1 175 ? 13.477 -12.477 -9.445 1 98.75 175 ASP B O 1
ATOM 3150 N N . VAL B 1 176 ? 11.594 -13.242 -8.484 1 98.88 176 VAL B N 1
ATOM 3151 C CA . VAL B 1 176 ? 12.258 -14.188 -7.598 1 98.88 176 VAL B CA 1
ATOM 3152 C C . VAL B 1 176 ? 12.062 -15.609 -8.117 1 98.88 176 VAL B C 1
ATOM 3154 O O . VAL B 1 176 ? 10.945 -16.125 -8.141 1 98.88 176 VAL B O 1
ATOM 3157 N N . PRO B 1 177 ? 13.117 -16.266 -8.484 1 98.75 177 PRO B N 1
ATOM 3158 C CA . PRO B 1 177 ? 12.969 -17.609 -9.055 1 98.75 177 PRO B CA 1
ATOM 3159 C C . PRO B 1 177 ? 12.391 -18.609 -8.062 1 98.75 177 PRO B C 1
ATOM 3161 O O . PRO B 1 177 ? 12.516 -18.438 -6.852 1 98.75 177 PRO B O 1
ATOM 3164 N N . PRO B 1 178 ? 11.789 -19.703 -8.602 1 98.81 178 PRO B N 1
ATOM 3165 C CA . PRO B 1 178 ? 11.289 -20.781 -7.734 1 98.81 178 PRO B CA 1
ATOM 3166 C C . PRO B 1 178 ? 12.359 -21.312 -6.785 1 98.81 178 PRO B C 1
ATOM 3168 O O . PRO B 1 178 ? 13.539 -21.359 -7.148 1 98.81 178 PRO B O 1
ATOM 3171 N N . PHE B 1 179 ? 11.922 -21.609 -5.523 1 98.81 179 PHE B N 1
ATOM 3172 C CA . PHE B 1 179 ? 12.703 -22.312 -4.523 1 98.81 179 PHE B CA 1
ATOM 3173 C C . PHE B 1 179 ? 13.719 -21.391 -3.865 1 98.81 179 PHE B C 1
ATOM 3175 O O . PHE B 1 179 ? 14.43 -21.797 -2.945 1 98.81 179 PHE B O 1
ATOM 3182 N N . CYS B 1 180 ? 13.828 -20.172 -4.254 1 98.81 180 CYS B N 1
ATOM 3183 C CA . CYS B 1 180 ? 14.891 -19.297 -3.783 1 98.81 180 CYS B CA 1
ATOM 3184 C C . CYS B 1 180 ? 14.445 -18.5 -2.555 1 98.81 180 CYS B C 1
ATOM 3186 O O . CYS B 1 180 ? 13.25 -18.234 -2.381 1 98.81 180 CYS B O 1
ATOM 3188 N N . THR B 1 181 ? 15.359 -18.188 -1.759 1 98.81 181 THR B N 1
ATOM 3189 C CA . THR B 1 181 ? 15.188 -17.266 -0.646 1 98.81 181 THR B CA 1
ATOM 3190 C C . THR B 1 181 ? 15.812 -15.906 -0.966 1 98.81 181 THR B C 1
ATOM 3192 O O . THR B 1 181 ? 16.922 -15.836 -1.487 1 98.81 181 THR B O 1
ATOM 3195 N N . VAL B 1 182 ? 15.039 -14.859 -0.679 1 98.75 182 VAL B N 1
ATOM 3196 C CA . VAL B 1 182 ? 15.578 -13.523 -0.899 1 98.75 182 VAL B CA 1
ATOM 3197 C C . VAL B 1 182 ? 15.453 -12.695 0.38 1 98.75 182 VAL B C 1
ATOM 3199 O O . VAL B 1 182 ? 14.578 -12.953 1.207 1 98.75 182 VAL B O 1
ATOM 3202 N N . ALA B 1 183 ? 16.344 -11.703 0.48 1 97.94 183 ALA B N 1
ATOM 3203 C CA . ALA B 1 183 ? 16.359 -10.852 1.667 1 97.94 183 ALA B CA 1
ATOM 3204 C C . ALA B 1 183 ? 16.938 -9.477 1.351 1 97.94 183 ALA B C 1
ATOM 3206 O O . ALA B 1 183 ? 17.734 -9.336 0.413 1 97.94 183 ALA B O 1
ATOM 3207 N N . GLY B 1 184 ? 16.422 -8.461 2.123 1 94.62 184 GLY B N 1
ATOM 3208 C CA . GLY B 1 184 ? 16.984 -7.125 2.021 1 94.62 184 GLY B CA 1
ATOM 3209 C C . GLY B 1 184 ? 16.016 -6.105 1.462 1 94.62 184 GLY B C 1
ATOM 3210 O O . GLY B 1 184 ? 15.055 -6.465 0.781 1 94.62 184 GLY B O 1
ATOM 3211 N N . PRO B 1 185 ? 16.266 -4.832 1.733 1 88.06 185 PRO B N 1
ATOM 3212 C CA . PRO B 1 185 ? 15.359 -3.789 1.251 1 88.06 185 PRO B CA 1
ATOM 3213 C C . PRO B 1 185 ? 15.242 -3.764 -0.272 1 88.06 185 PRO B C 1
ATOM 3215 O O . PRO B 1 185 ? 14.219 -3.352 -0.811 1 88.06 185 PRO B O 1
ATOM 3218 N N . ARG B 1 186 ? 16.328 -4.004 -0.856 1 91.5 186 ARG B N 1
ATOM 3219 C CA . ARG B 1 186 ? 16.359 -4.406 -2.26 1 91.5 186 ARG B CA 1
ATOM 3220 C C . ARG B 1 186 ? 16.734 -5.879 -2.4 1 91.5 186 ARG B C 1
ATOM 3222 O O . ARG B 1 186 ? 17.906 -6.242 -2.291 1 91.5 186 ARG B O 1
ATOM 3229 N N . ALA B 1 187 ? 15.805 -6.664 -2.633 1 96.88 187 ALA B N 1
ATOM 3230 C CA . ALA B 1 187 ? 15.922 -8.117 -2.496 1 96.88 187 ALA B CA 1
ATOM 3231 C C . ALA B 1 187 ? 17.141 -8.648 -3.244 1 96.88 187 ALA B C 1
ATOM 3233 O O . ALA B 1 187 ? 17.344 -8.32 -4.414 1 96.88 187 ALA B O 1
ATOM 3234 N N . GLU B 1 188 ? 17.875 -9.43 -2.543 1 97.62 188 GLU B N 1
ATOM 3235 C CA . GLU B 1 188 ? 18.969 -10.211 -3.111 1 97.62 188 GLU B CA 1
ATOM 3236 C C . GLU B 1 188 ? 18.828 -11.695 -2.783 1 97.62 188 GLU B C 1
ATOM 3238 O O . GLU B 1 188 ? 18.203 -12.055 -1.779 1 97.62 188 GLU B O 1
ATOM 3243 N N . LEU B 1 189 ? 19.516 -12.492 -3.646 1 98 189 LEU B N 1
ATOM 3244 C CA . LEU B 1 189 ? 19.469 -13.93 -3.412 1 98 189 LEU B CA 1
ATOM 3245 C C . LEU B 1 189 ? 20.203 -14.305 -2.135 1 98 189 LEU B C 1
ATOM 3247 O O . LEU B 1 189 ? 21.344 -13.867 -1.93 1 98 189 LEU B O 1
ATOM 3251 N N . ALA B 1 190 ? 19.562 -15.086 -1.309 1 97.94 190 ALA B N 1
ATOM 3252 C CA . ALA B 1 190 ? 20.188 -15.531 -0.063 1 97.94 190 ALA B CA 1
ATOM 3253 C C . ALA B 1 190 ? 20.391 -17.047 -0.067 1 97.94 190 ALA B C 1
ATOM 3255 O O . ALA B 1 190 ? 20.891 -17.609 0.904 1 97.94 190 ALA B O 1
ATOM 3256 N N . GLY B 1 191 ? 19.969 -17.672 -1.052 1 97.81 191 GLY B N 1
ATOM 3257 C CA . GLY B 1 191 ? 20.094 -19.109 -1.166 1 97.81 191 GLY B CA 1
ATOM 3258 C C . GLY B 1 191 ? 18.797 -19.797 -1.556 1 97.81 191 GLY B C 1
ATOM 3259 O O . GLY B 1 191 ? 17.922 -19.188 -2.17 1 97.81 191 GLY B O 1
ATOM 3260 N N . LEU B 1 192 ? 18.766 -21.125 -1.262 1 98.19 192 LEU B N 1
ATOM 3261 C CA . LEU B 1 192 ? 17.562 -21.906 -1.561 1 98.19 192 LEU B CA 1
ATOM 3262 C C . LEU B 1 192 ? 16.734 -22.125 -0.303 1 98.19 192 LEU B C 1
ATOM 3264 O O . LEU B 1 192 ? 17.281 -22.203 0.801 1 98.19 192 LEU B O 1
ATOM 3268 N N . ASN B 1 193 ? 15.469 -22.25 -0.488 1 98.38 193 ASN B N 1
ATOM 3269 C CA . ASN B 1 193 ? 14.539 -22.594 0.583 1 98.38 193 ASN B CA 1
ATOM 3270 C C . ASN B 1 193 ? 14.484 -24.094 0.812 1 98.38 193 ASN B C 1
ATOM 3272 O O . ASN B 1 193 ? 13.422 -24.719 0.657 1 98.38 193 ASN B O 1
ATOM 3276 N N . ALA B 1 194 ? 15.508 -24.656 1.222 1 96.88 194 ALA B N 1
ATOM 3277 C CA . ALA B 1 194 ? 15.617 -26.109 1.396 1 96.88 194 ALA B CA 1
ATOM 3278 C C . ALA B 1 194 ? 14.578 -26.609 2.393 1 96.88 194 ALA B C 1
ATOM 3280 O O . ALA B 1 194 ? 13.961 -27.656 2.178 1 96.88 194 ALA B O 1
ATOM 3281 N N . VAL B 1 195 ? 14.438 -25.891 3.471 1 95.75 195 VAL B N 1
ATOM 3282 C CA . VAL B 1 195 ? 13.477 -26.266 4.5 1 95.75 195 VAL B CA 1
ATOM 3283 C C . VAL B 1 195 ? 12.078 -26.328 3.9 1 95.75 195 VAL B C 1
ATOM 3285 O O . VAL B 1 195 ? 11.328 -27.281 4.148 1 95.75 195 VAL B O 1
ATOM 3288 N N . GLY B 1 196 ? 11.719 -25.297 3.148 1 96.75 196 GLY B N 1
ATOM 3289 C CA . GLY B 1 196 ? 10.422 -25.281 2.502 1 96.75 196 GLY B CA 1
ATOM 3290 C C . GLY B 1 196 ? 10.211 -26.422 1.534 1 96.75 196 GLY B C 1
ATOM 3291 O O . GLY B 1 196 ? 9.125 -27.016 1.478 1 96.75 196 GLY B O 1
ATOM 3292 N N . MET B 1 197 ? 11.203 -26.781 0.786 1 97.81 197 MET B N 1
ATOM 3293 C CA . MET B 1 197 ? 11.117 -27.891 -0.157 1 97.81 197 MET B CA 1
ATOM 3294 C C . MET B 1 197 ? 10.922 -29.219 0.576 1 97.81 197 MET B C 1
ATOM 3296 O O . MET B 1 197 ? 10.102 -30.031 0.168 1 97.81 197 MET B O 1
ATOM 3300 N N . GLN B 1 198 ? 11.664 -29.297 1.655 1 97.38 198 GLN B N 1
ATOM 3301 C CA . GLN B 1 198 ? 11.531 -30.5 2.451 1 97.38 198 GLN B CA 1
ATOM 3302 C C . GLN B 1 198 ? 10.117 -30.641 3.025 1 97.38 198 GLN B C 1
ATOM 3304 O O . GLN B 1 198 ? 9.5 -31.703 2.938 1 97.38 198 GLN B O 1
ATOM 3309 N N . ARG B 1 199 ? 9.586 -29.594 3.535 1 97 199 ARG B N 1
ATOM 3310 C CA . ARG B 1 199 ? 8.258 -29.594 4.133 1 97 199 ARG B CA 1
ATOM 3311 C C . ARG B 1 199 ? 7.184 -29.859 3.084 1 97 199 ARG B C 1
ATOM 3313 O O . ARG B 1 199 ? 6.129 -30.406 3.395 1 97 199 ARG B O 1
ATOM 3320 N N . ALA B 1 200 ? 7.551 -29.516 1.917 1 96.62 200 ALA B N 1
ATOM 3321 C CA . ALA B 1 200 ? 6.613 -29.703 0.814 1 96.62 200 ALA B CA 1
ATOM 3322 C C . ALA B 1 200 ? 6.691 -31.141 0.28 1 96.62 200 ALA B C 1
ATOM 3324 O O . ALA B 1 200 ? 5.945 -31.5 -0.632 1 96.62 200 ALA B O 1
ATOM 3325 N N . GLY B 1 201 ? 7.652 -31.922 0.749 1 96.75 201 GLY B N 1
ATOM 3326 C CA . GLY B 1 201 ? 7.711 -33.344 0.428 1 96.75 201 GLY B CA 1
ATOM 3327 C C . GLY B 1 201 ? 8.695 -33.656 -0.678 1 96.75 201 GLY B C 1
ATOM 3328 O O . GLY B 1 201 ? 8.719 -34.781 -1.19 1 96.75 201 GLY B O 1
ATOM 3329 N N . LEU B 1 202 ? 9.461 -32.719 -1.139 1 97.25 202 LEU B N 1
ATOM 3330 C CA . LEU B 1 202 ? 10.469 -33.031 -2.145 1 97.25 202 LEU B CA 1
ATOM 3331 C C . LEU B 1 202 ? 11.531 -33.969 -1.579 1 97.25 202 LEU B C 1
ATOM 3333 O O . LEU B 1 202 ? 11.977 -33.812 -0.442 1 97.25 202 LEU B O 1
ATOM 3337 N N . SER B 1 203 ? 11.891 -34.906 -2.393 1 97.5 203 SER B N 1
ATOM 3338 C CA . SER B 1 203 ? 12.953 -35.812 -1.986 1 97.5 203 SER B CA 1
ATOM 3339 C C . SER B 1 203 ? 14.312 -35.125 -2.004 1 97.5 203 SER B C 1
ATOM 3341 O O . SER B 1 203 ? 14.484 -34.094 -2.635 1 97.5 203 SER B O 1
ATOM 3343 N N . GLU B 1 204 ? 15.203 -35.75 -1.361 1 97.31 204 GLU B N 1
ATOM 3344 C CA . GLU B 1 204 ? 16.562 -35.25 -1.345 1 97.31 204 GLU B CA 1
ATOM 3345 C C . GLU B 1 204 ? 17.156 -35.188 -2.752 1 97.31 204 GLU B C 1
ATOM 3347 O O . GLU B 1 204 ? 17.922 -34.281 -3.072 1 97.31 204 GLU B O 1
ATOM 3352 N N . GLU B 1 205 ? 16.844 -36.156 -3.512 1 97.44 205 GLU B N 1
ATOM 3353 C CA . GLU B 1 205 ? 17.312 -36.188 -4.891 1 97.44 205 GLU B CA 1
ATOM 3354 C C . GLU B 1 205 ? 16.797 -35 -5.684 1 97.44 205 GLU B C 1
ATOM 3356 O O . GLU B 1 205 ? 17.562 -34.344 -6.406 1 97.44 205 GLU B O 1
ATOM 3361 N N . ARG B 1 206 ? 15.5 -34.75 -5.547 1 97.88 206 ARG B N 1
ATOM 3362 C CA . ARG B 1 206 ? 14.891 -33.625 -6.238 1 97.88 206 ARG B CA 1
ATOM 3363 C C . ARG B 1 206 ? 15.508 -32.312 -5.773 1 97.88 206 ARG B C 1
ATOM 3365 O O . ARG B 1 206 ? 15.828 -31.438 -6.59 1 97.88 206 ARG B O 1
ATOM 3372 N N . ILE B 1 207 ? 15.742 -32.219 -4.512 1 98.31 207 ILE B N 1
ATOM 3373 C CA . ILE B 1 207 ? 16.344 -31.016 -3.945 1 98.31 207 ILE B CA 1
ATOM 3374 C C . ILE B 1 207 ? 17.766 -30.859 -4.477 1 98.31 207 ILE B C 1
ATOM 3376 O O . ILE B 1 207 ? 18.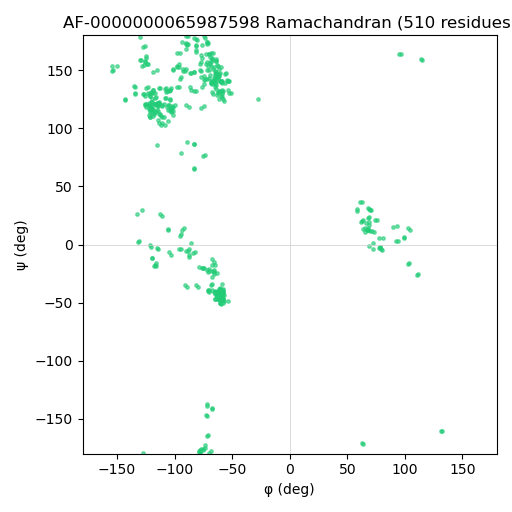203 -29.75 -4.797 1 98.31 207 ILE B O 1
ATOM 3380 N N . GLY B 1 208 ? 18.453 -31.906 -4.535 1 98.25 208 GLY B N 1
ATOM 3381 C CA . GLY B 1 208 ? 19.812 -31.891 -5.066 1 98.25 208 GLY B CA 1
ATOM 3382 C C . GLY B 1 208 ? 19.891 -31.375 -6.488 1 98.25 208 GLY B C 1
ATOM 3383 O O . GLY B 1 208 ? 20.797 -30.625 -6.832 1 98.25 208 GLY B O 1
ATOM 3384 N N . ARG B 1 209 ? 18.969 -31.75 -7.32 1 98.12 209 ARG B N 1
ATOM 3385 C CA . ARG B 1 209 ? 18.938 -31.281 -8.703 1 98.12 209 ARG B CA 1
ATOM 3386 C C . ARG B 1 209 ? 18.688 -29.781 -8.773 1 98.12 209 ARG B C 1
ATOM 3388 O O . ARG B 1 209 ? 19.281 -29.094 -9.602 1 98.12 209 ARG B O 1
ATOM 3395 N N . VAL B 1 210 ? 17.797 -29.328 -7.914 1 98.44 210 VAL B N 1
ATOM 3396 C CA . VAL B 1 210 ? 17.516 -27.906 -7.852 1 98.44 210 VAL B CA 1
ATOM 3397 C C . VAL B 1 210 ? 18.766 -27.141 -7.426 1 98.44 210 VAL B C 1
ATOM 3399 O O . VAL B 1 210 ? 19.094 -26.094 -7.98 1 98.44 210 VAL B O 1
ATOM 3402 N N . LYS B 1 211 ? 19.469 -27.703 -6.484 1 98.31 211 LYS B N 1
ATOM 3403 C CA . LYS B 1 211 ? 20.719 -27.094 -6.012 1 98.31 211 LYS B CA 1
ATOM 3404 C C . LYS B 1 211 ? 21.734 -26.984 -7.141 1 98.31 211 LYS B C 1
ATOM 3406 O O . LYS B 1 211 ? 22.422 -25.969 -7.273 1 98.31 211 LYS B O 1
ATOM 3411 N N . GLN B 1 212 ? 21.828 -27.984 -7.859 1 98.19 212 GLN B N 1
ATOM 3412 C CA . GLN B 1 212 ? 22.75 -27.984 -8.992 1 98.19 212 GLN B CA 1
ATOM 3413 C C . GLN B 1 212 ? 22.375 -26.891 -9.992 1 98.19 212 GLN B C 1
ATOM 3415 O O . GLN B 1 212 ? 23.25 -26.141 -10.453 1 98.19 212 GLN B O 1
ATOM 3420 N N . ALA B 1 213 ? 21.141 -26.828 -10.312 1 98.44 213 ALA B N 1
ATOM 3421 C CA . ALA B 1 213 ? 20.656 -25.797 -11.234 1 98.44 213 ALA B CA 1
ATOM 3422 C C . ALA B 1 213 ? 20.953 -24.406 -10.703 1 98.44 213 ALA B C 1
ATOM 3424 O O . ALA B 1 213 ? 21.438 -23.531 -11.445 1 98.44 213 ALA B O 1
ATOM 3425 N N . TYR B 1 214 ? 20.688 -24.25 -9.43 1 98.38 214 TYR B N 1
ATOM 3426 C CA . TYR B 1 214 ? 20.922 -22.969 -8.766 1 98.38 214 TYR B CA 1
ATOM 3427 C C . TYR B 1 214 ? 22.391 -22.562 -8.875 1 98.38 214 TYR B C 1
ATOM 3429 O O . TYR B 1 214 ? 22.688 -21.406 -9.195 1 98.38 214 TYR B O 1
ATOM 3437 N N . LYS B 1 215 ? 23.25 -23.438 -8.641 1 98 215 LYS B N 1
ATOM 3438 C CA . LYS B 1 215 ? 24.688 -23.156 -8.695 1 98 215 LYS B CA 1
ATOM 3439 C C . LYS B 1 215 ? 25.109 -22.75 -10.102 1 98 215 LYS B C 1
ATOM 3441 O O . LYS B 1 215 ? 25.875 -21.797 -10.273 1 98 215 LYS B O 1
ATOM 3446 N N . ILE B 1 216 ? 24.625 -23.453 -11.047 1 98 216 ILE B N 1
ATOM 3447 C CA . ILE B 1 216 ? 24.984 -23.141 -12.43 1 98 216 ILE B CA 1
ATOM 3448 C C . ILE B 1 216 ? 24.516 -21.734 -12.797 1 98 216 ILE B C 1
ATOM 3450 O O . ILE B 1 216 ? 25.266 -20.969 -13.398 1 98 216 ILE B O 1
ATOM 3454 N N . VAL B 1 217 ? 23.328 -21.375 -12.367 1 97.94 217 VAL B N 1
ATOM 3455 C CA . VAL B 1 217 ? 22.719 -20.125 -12.797 1 97.94 217 VAL B CA 1
ATOM 3456 C C . VAL B 1 217 ? 23.312 -18.953 -12 1 97.94 217 VAL B C 1
ATOM 3458 O O . VAL B 1 217 ? 23.578 -17.891 -12.555 1 97.94 217 VAL B O 1
ATOM 3461 N N . PHE B 1 218 ? 23.609 -19.188 -10.68 1 97.62 218 PHE B N 1
ATOM 3462 C CA . PHE B 1 218 ? 23.844 -18.016 -9.852 1 97.62 218 PHE B CA 1
ATOM 3463 C C . PHE B 1 218 ? 25.25 -18.031 -9.273 1 97.62 218 PHE B C 1
ATOM 3465 O O . PHE B 1 218 ? 25.719 -17.047 -8.703 1 97.62 218 PHE B O 1
ATOM 3472 N N . ARG B 1 219 ? 25.922 -19.141 -9.398 1 96 219 ARG B N 1
ATOM 3473 C CA . ARG B 1 219 ? 27.219 -19.219 -8.758 1 96 219 ARG B CA 1
ATOM 3474 C C . ARG B 1 219 ? 28.312 -19.5 -9.773 1 96 219 ARG B C 1
ATOM 3476 O O . ARG B 1 219 ? 29.5 -19.594 -9.422 1 96 219 ARG B O 1
ATOM 3483 N N . SER B 1 220 ? 27.938 -19.625 -11 1 94.06 220 SER B N 1
ATOM 3484 C CA . SER B 1 220 ? 28.922 -19.812 -12.062 1 94.06 220 SER B CA 1
ATOM 3485 C C . SER B 1 220 ? 29.312 -18.469 -12.68 1 94.06 220 SER B C 1
ATOM 3487 O O . SER B 1 220 ? 28.75 -17.422 -12.328 1 94.06 220 SER B O 1
ATOM 3489 N N . ASN B 1 221 ? 30.266 -18.391 -13.586 1 95.12 221 ASN B N 1
ATOM 3490 C CA . ASN B 1 221 ? 30.719 -17.188 -14.281 1 95.12 221 ASN B CA 1
ATOM 3491 C C . ASN B 1 221 ? 30 -17.016 -15.617 1 95.12 221 ASN B C 1
ATOM 3493 O O . ASN B 1 221 ? 30.375 -16.172 -16.422 1 95.12 221 ASN B O 1
ATOM 3497 N N . LEU B 1 222 ? 28.984 -17.781 -15.766 1 95.06 222 LEU B N 1
ATOM 3498 C CA . LEU B 1 222 ? 28.25 -17.734 -17.016 1 95.06 222 LEU B CA 1
ATOM 3499 C C . LEU B 1 222 ? 27.234 -16.594 -17.016 1 95.06 222 LEU B C 1
ATOM 3501 O O . LEU B 1 222 ? 26.672 -16.266 -15.961 1 95.06 222 LEU B O 1
ATOM 3505 N N . GLY B 1 223 ? 27.031 -16.094 -18.188 1 94.38 223 GLY B N 1
ATOM 3506 C CA . GLY B 1 223 ? 25.875 -15.219 -18.328 1 94.38 223 GLY B CA 1
ATOM 3507 C C . GLY B 1 223 ? 24.562 -15.945 -18.172 1 94.38 223 GLY B C 1
ATOM 3508 O O . GLY B 1 223 ? 24.484 -17.156 -18.328 1 94.38 223 GLY B O 1
ATOM 3509 N N . LEU B 1 224 ? 23.547 -15.289 -17.891 1 93.81 224 LEU B N 1
ATOM 3510 C CA . LEU B 1 224 ? 22.25 -15.875 -17.547 1 93.81 224 LEU B CA 1
ATOM 3511 C C . LEU B 1 224 ? 21.75 -16.766 -18.656 1 93.81 224 LEU B C 1
ATOM 3513 O O . LEU B 1 224 ? 21.312 -17.906 -18.406 1 93.81 224 LEU B O 1
ATOM 3517 N N . ALA B 1 225 ? 21.859 -16.219 -19.859 1 95.69 225 ALA B N 1
ATOM 3518 C CA . ALA B 1 225 ? 21.344 -16.984 -21 1 95.69 225 ALA B CA 1
ATOM 3519 C C . ALA B 1 225 ? 22.109 -18.281 -21.172 1 95.69 225 ALA B C 1
ATOM 3521 O O . ALA B 1 225 ? 21.516 -19.344 -21.406 1 95.69 225 ALA B O 1
ATOM 3522 N N . GLU B 1 226 ? 23.375 -18.203 -21.094 1 97.44 226 GLU B N 1
ATOM 3523 C CA . GLU B 1 226 ? 24.219 -19.375 -21.219 1 97.44 226 GLU B CA 1
ATOM 3524 C C . GLU B 1 226 ? 23.969 -20.375 -20.078 1 97.44 226 GLU B C 1
ATOM 3526 O O . GLU B 1 226 ? 23.953 -21.578 -20.297 1 97.44 226 GLU B O 1
ATOM 3531 N N . ALA B 1 227 ? 23.828 -19.812 -18.906 1 97.62 227 ALA B N 1
ATOM 3532 C CA . ALA B 1 227 ? 23.578 -20.656 -17.734 1 97.62 227 ALA B CA 1
ATOM 3533 C C . ALA B 1 227 ? 22.25 -21.406 -17.875 1 97.62 227 ALA B C 1
ATOM 3535 O O . ALA B 1 227 ? 22.172 -22.594 -17.578 1 97.62 227 ALA B O 1
ATOM 3536 N N . ILE B 1 228 ? 21.25 -20.734 -18.312 1 97.69 228 ILE B N 1
ATOM 3537 C CA . ILE B 1 228 ? 19.922 -21.328 -18.5 1 97.69 228 ILE B CA 1
ATOM 3538 C C . ILE B 1 228 ? 20.016 -22.469 -19.516 1 97.69 228 ILE B C 1
ATOM 3540 O O . ILE B 1 228 ? 19.453 -23.547 -19.297 1 97.69 228 ILE B O 1
ATOM 3544 N N . ALA B 1 229 ? 20.734 -22.188 -20.547 1 97.88 229 ALA B N 1
ATOM 3545 C CA . ALA B 1 229 ? 20.906 -23.188 -21.594 1 97.88 229 ALA B CA 1
ATOM 3546 C C . ALA B 1 229 ? 21.609 -24.438 -21.047 1 97.88 229 ALA B C 1
ATOM 3548 O O . ALA B 1 229 ? 21.219 -25.562 -21.375 1 97.88 229 ALA B O 1
ATOM 3549 N N . GLN B 1 230 ? 22.594 -24.188 -20.281 1 98.25 230 GLN B N 1
ATOM 3550 C CA . GLN B 1 230 ? 23.344 -25.297 -19.703 1 98.25 230 GLN B CA 1
ATOM 3551 C C . GLN B 1 230 ? 22.453 -26.125 -18.781 1 98.25 230 GLN B C 1
ATOM 3553 O O . GLN B 1 230 ? 22.453 -27.359 -18.844 1 98.25 230 GLN B O 1
ATOM 3558 N N . VAL B 1 231 ? 21.703 -25.469 -17.906 1 98.56 231 VAL B N 1
ATOM 3559 C CA . VAL B 1 231 ? 20.828 -26.156 -16.984 1 98.56 231 VAL B CA 1
ATOM 3560 C C . VAL B 1 231 ? 19.781 -26.969 -17.766 1 98.56 231 VAL B C 1
ATOM 3562 O O . VAL B 1 231 ? 19.5 -28.109 -17.422 1 98.56 231 VAL B O 1
ATOM 3565 N N . GLU B 1 232 ? 19.203 -26.359 -18.766 1 97.81 232 GLU B N 1
ATOM 3566 C CA . GLU B 1 232 ? 18.203 -27.031 -19.578 1 97.81 232 GLU B CA 1
ATOM 3567 C C . GLU B 1 232 ? 18.75 -28.297 -20.219 1 97.81 232 GLU B C 1
ATOM 3569 O O . GLU B 1 232 ? 18.094 -29.328 -20.234 1 97.81 232 GLU B O 1
ATOM 3574 N N . ALA B 1 233 ? 19.953 -28.25 -20.688 1 97.88 233 ALA B N 1
ATOM 3575 C CA . ALA B 1 233 ? 20.594 -29.375 -21.359 1 97.88 233 ALA B CA 1
ATOM 3576 C C . ALA B 1 233 ? 20.906 -30.5 -20.375 1 97.88 233 ALA B C 1
ATOM 3578 O O . ALA B 1 233 ? 20.703 -31.672 -20.672 1 97.88 233 ALA B O 1
ATOM 3579 N N . GLU B 1 234 ? 21.344 -30.109 -19.25 1 97.81 234 GLU B N 1
ATOM 3580 C CA . GLU B 1 234 ? 21.875 -31.094 -18.297 1 97.81 234 GLU B CA 1
ATOM 3581 C C . GLU B 1 234 ? 20.766 -31.641 -17.391 1 97.81 234 GLU B C 1
ATOM 3583 O O . GLU B 1 234 ? 20.797 -32.812 -17 1 97.81 234 GLU B O 1
ATOM 3588 N N . LEU B 1 235 ? 19.844 -30.75 -17.047 1 97.62 235 LEU B N 1
ATOM 3589 C CA . LEU B 1 235 ? 18.938 -31.125 -15.969 1 97.62 235 LEU B CA 1
ATOM 3590 C C . LEU B 1 235 ? 17.484 -30.859 -16.375 1 97.62 235 LEU B C 1
ATOM 3592 O O . LEU B 1 235 ? 16.562 -31.062 -15.586 1 97.62 235 LEU B O 1
ATOM 3596 N N . GLY B 1 236 ? 17.219 -30.422 -17.562 1 96.06 236 GLY B N 1
ATOM 3597 C CA . GLY B 1 236 ? 15.922 -29.953 -18 1 96.06 236 GLY B CA 1
ATOM 3598 C C . GLY B 1 236 ? 14.875 -31.047 -18.062 1 96.06 236 GLY B C 1
ATOM 3599 O O . GLY B 1 236 ? 13.68 -30.766 -18.156 1 96.06 236 GLY B O 1
ATOM 3600 N N . MET B 1 237 ? 15.297 -32.281 -17.969 1 96.06 237 MET B N 1
ATOM 3601 C CA . MET B 1 237 ? 14.367 -33.406 -18.031 1 96.06 237 MET B CA 1
ATOM 3602 C C . MET B 1 237 ? 13.648 -33.594 -16.703 1 96.06 237 MET B C 1
ATOM 3604 O O . MET B 1 237 ? 12.617 -34.281 -16.641 1 96.06 237 MET B O 1
ATOM 3608 N N . HIS B 1 238 ? 14.203 -33.062 -15.703 1 97.12 238 HIS B N 1
ATOM 3609 C CA . HIS B 1 238 ? 13.617 -33.188 -14.375 1 97.12 238 HIS B CA 1
ATOM 3610 C C . HIS B 1 238 ? 12.586 -32.094 -14.133 1 97.12 238 HIS B C 1
ATOM 3612 O O . HIS B 1 238 ? 12.867 -30.906 -14.344 1 97.12 238 HIS B O 1
ATOM 3618 N N . GLU B 1 239 ? 11.469 -32.375 -13.602 1 96.88 239 GLU B N 1
ATOM 3619 C CA . GLU B 1 239 ? 10.281 -31.531 -13.562 1 96.88 239 GLU B CA 1
ATOM 3620 C C . GLU B 1 239 ? 10.57 -30.234 -12.82 1 96.88 239 GLU B C 1
ATOM 3622 O O . GLU B 1 239 ? 10.273 -29.141 -13.336 1 96.88 239 GLU B O 1
ATOM 3627 N N . ASP B 1 240 ? 11.156 -30.375 -11.609 1 97.94 240 ASP B N 1
ATOM 3628 C CA . ASP B 1 240 ? 11.398 -29.188 -10.805 1 97.94 240 ASP B CA 1
ATOM 3629 C C . ASP B 1 240 ? 12.367 -28.234 -11.516 1 97.94 240 ASP B C 1
ATOM 3631 O O . ASP B 1 240 ? 12.156 -27.016 -11.523 1 97.94 240 ASP B O 1
ATOM 3635 N N . VAL B 1 241 ? 13.391 -28.719 -12.117 1 98.38 241 VAL B N 1
ATOM 3636 C CA . VAL B 1 241 ? 14.391 -27.922 -12.82 1 98.38 241 VAL B CA 1
ATOM 3637 C C . VAL B 1 241 ? 13.781 -27.344 -14.094 1 98.38 241 VAL B C 1
ATOM 3639 O O . VAL B 1 241 ? 14.055 -26.188 -14.453 1 98.38 241 VAL B O 1
ATOM 3642 N N . ALA B 1 242 ? 12.969 -28.156 -14.734 1 98.38 242 ALA B N 1
ATOM 3643 C CA . ALA B 1 242 ? 12.281 -27.656 -15.922 1 98.38 242 ALA B CA 1
ATOM 3644 C C . ALA B 1 242 ? 11.414 -26.453 -15.586 1 98.38 242 ALA B C 1
ATOM 3646 O O . ALA B 1 242 ? 11.375 -25.469 -16.344 1 98.38 242 ALA B O 1
ATOM 3647 N N . HIS B 1 243 ? 10.688 -26.609 -14.5 1 98.38 243 HIS B N 1
ATOM 3648 C CA . HIS B 1 243 ? 9.875 -25.484 -14.039 1 98.38 243 HIS B CA 1
ATOM 3649 C C . HIS B 1 243 ? 10.734 -24.266 -13.75 1 98.38 243 HIS B C 1
ATOM 3651 O O . HIS B 1 243 ? 10.391 -23.141 -14.148 1 98.38 243 HIS B O 1
ATOM 3657 N N . PHE B 1 244 ? 11.812 -24.469 -13.078 1 98.38 244 PHE B N 1
ATOM 3658 C CA . PHE B 1 244 ? 12.789 -23.422 -12.766 1 98.38 244 PHE B CA 1
ATOM 3659 C C . PHE B 1 244 ? 13.242 -22.703 -14.039 1 98.38 244 PHE B C 1
ATOM 3661 O O . PHE B 1 244 ? 13.188 -21.484 -14.117 1 98.38 244 PHE B O 1
ATOM 3668 N N . VAL B 1 245 ? 13.594 -23.391 -15 1 98.38 245 VAL B N 1
ATOM 3669 C CA . VAL B 1 245 ? 14.086 -22.875 -16.266 1 98.38 245 VAL B CA 1
ATOM 3670 C C . VAL B 1 245 ? 12.977 -22.094 -16.969 1 98.38 245 VAL B C 1
ATOM 3672 O O . VAL B 1 245 ? 13.203 -21 -17.484 1 98.38 245 VAL B O 1
ATOM 3675 N N . ARG B 1 246 ? 11.828 -22.656 -17.016 1 98.12 246 ARG B N 1
ATOM 3676 C CA . ARG B 1 246 ? 10.695 -22 -17.656 1 98.12 246 ARG B CA 1
ATOM 3677 C C . ARG B 1 246 ? 10.422 -20.641 -17 1 98.12 246 ARG B C 1
ATOM 3679 O O . ARG B 1 246 ? 10.133 -19.672 -17.703 1 98.12 246 ARG B O 1
ATOM 3686 N N . PHE B 1 247 ? 10.492 -20.656 -15.727 1 98.44 247 PHE B N 1
ATOM 3687 C CA . PHE B 1 247 ? 10.281 -19.406 -15 1 98.44 247 PHE B CA 1
ATOM 3688 C C . PHE B 1 247 ? 11.312 -18.359 -15.406 1 98.44 247 PHE B C 1
ATOM 3690 O O . PHE B 1 247 ? 10.953 -17.219 -15.703 1 98.44 247 PHE B O 1
ATOM 3697 N N . LEU B 1 248 ? 12.57 -18.719 -15.391 1 98.06 248 LEU B N 1
ATOM 3698 C CA . LEU B 1 248 ? 13.656 -17.797 -15.727 1 98.06 248 LEU B CA 1
ATOM 3699 C C . LEU B 1 248 ? 13.484 -17.234 -17.125 1 98.06 248 LEU B C 1
ATOM 3701 O O . LEU B 1 248 ? 13.695 -16.047 -17.359 1 98.06 248 LEU B O 1
ATOM 3705 N N . LYS B 1 249 ? 13.062 -18.047 -18.016 1 97.06 249 LYS B N 1
ATOM 3706 C CA . LYS B 1 249 ? 12.93 -17.672 -19.406 1 97.06 249 LYS B CA 1
ATOM 3707 C C . LYS B 1 249 ? 11.766 -16.703 -19.609 1 97.06 249 LYS B C 1
ATOM 3709 O O . LYS B 1 249 ? 11.758 -15.906 -20.547 1 97.06 249 LYS B O 1
ATOM 3714 N N . GLY B 1 250 ? 10.836 -16.719 -18.734 1 96.25 250 GLY B N 1
ATOM 3715 C CA . GLY B 1 250 ? 9.617 -15.93 -18.891 1 96.25 250 GLY B CA 1
ATOM 3716 C C . GLY B 1 250 ? 9.688 -14.578 -18.203 1 96.25 250 GLY B C 1
ATOM 3717 O O . GLY B 1 250 ? 8.711 -13.828 -18.188 1 96.25 250 GLY B O 1
ATOM 3718 N N . THR B 1 251 ? 10.836 -14.156 -17.703 1 95.12 251 THR B N 1
ATOM 3719 C CA . THR B 1 251 ? 10.93 -12.93 -16.922 1 95.12 251 THR B CA 1
ATOM 3720 C C . THR B 1 251 ? 10.82 -11.703 -17.828 1 95.12 251 THR B C 1
ATOM 3722 O O . THR B 1 251 ? 11.344 -11.695 -18.938 1 95.12 251 THR B O 1
ATOM 3725 N N . GLN B 1 252 ? 10.117 -10.68 -17.328 1 92.75 252 GLN B N 1
ATOM 3726 C CA . GLN B 1 252 ? 10.031 -9.398 -18.016 1 92.75 252 GLN B CA 1
ATOM 3727 C C . GLN B 1 252 ? 10.672 -8.281 -17.203 1 92.75 252 GLN B C 1
ATOM 3729 O O . GLN B 1 252 ? 11.109 -7.27 -17.75 1 92.75 252 GLN B O 1
ATOM 3734 N N . ARG B 1 253 ? 10.836 -8.531 -15.93 1 93.19 253 ARG B N 1
ATOM 3735 C CA . ARG B 1 253 ? 11.328 -7.504 -15.016 1 93.19 253 ARG B CA 1
ATOM 3736 C C . ARG B 1 253 ? 12.797 -7.734 -14.68 1 93.19 253 ARG B C 1
ATOM 3738 O O . ARG B 1 253 ? 13.43 -6.898 -14.031 1 93.19 253 ARG B O 1
ATOM 3745 N N . GLY B 1 254 ? 13.258 -8.82 -15.086 1 95.62 254 GLY B N 1
ATOM 3746 C CA . GLY B 1 254 ? 14.586 -9.211 -14.633 1 95.62 254 GLY B CA 1
ATOM 3747 C C . GLY B 1 254 ? 14.562 -10.156 -13.445 1 95.62 254 GLY B C 1
ATOM 3748 O O . GLY B 1 254 ? 13.523 -10.32 -12.805 1 95.62 254 GLY B O 1
ATOM 3749 N N . ILE B 1 255 ? 15.664 -10.805 -13.188 1 97.12 255 ILE B N 1
ATOM 3750 C CA . ILE B 1 255 ? 15.75 -11.82 -12.156 1 97.12 255 ILE B CA 1
ATOM 3751 C C . ILE B 1 255 ? 16.562 -11.289 -10.969 1 97.12 255 ILE B C 1
ATOM 3753 O O . ILE B 1 255 ? 17.594 -10.641 -11.156 1 97.12 255 ILE B O 1
ATOM 3757 N N . THR B 1 256 ? 16 -11.531 -9.797 1 96.25 256 THR B N 1
ATOM 3758 C CA . THR B 1 256 ? 16.75 -11.203 -8.586 1 96.25 256 THR B CA 1
ATOM 3759 C C . THR B 1 256 ? 18.047 -12.008 -8.508 1 96.25 256 THR B C 1
ATOM 3761 O O . THR B 1 256 ? 18.031 -13.234 -8.672 1 96.25 256 THR B O 1
ATOM 3764 N N . ARG B 1 257 ? 19.188 -11.258 -8.211 1 91.56 257 ARG B N 1
ATOM 3765 C CA . ARG B 1 257 ? 20.469 -11.93 -8.172 1 91.56 257 ARG B CA 1
ATOM 3766 C C . ARG B 1 257 ? 21.297 -11.461 -6.984 1 91.56 257 ARG B C 1
ATOM 3768 O O . ARG B 1 257 ? 21.109 -10.352 -6.48 1 91.56 257 ARG B O 1
#

Solvent-accessible surface area (backbone atoms only — not comparable to full-atom values): 22865 Å² total; per-residue (Å²): 88,58,62,34,89,62,33,44,72,38,80,68,39,42,70,36,61,62,16,32,38,25,50,53,14,37,37,30,39,52,25,35,40,25,47,55,18,37,37,26,38,48,16,36,40,26,44,45,22,38,40,31,36,42,26,38,36,27,42,51,15,35,42,16,39,75,45,84,53,87,83,66,78,80,70,92,27,23,22,44,36,39,32,42,29,38,37,27,40,44,19,36,32,22,8,14,37,76,91,57,75,21,40,12,38,38,41,31,48,27,40,36,28,40,48,16,39,41,27,26,21,18,38,36,36,35,41,26,36,36,26,40,44,20,40,36,33,39,41,22,34,36,34,42,41,22,36,39,30,39,53,16,36,37,39,60,60,28,38,38,24,38,37,14,34,37,34,50,54,14,29,34,76,34,20,38,57,50,34,27,22,31,38,36,71,68,36,24,64,72,48,68,29,58,69,55,41,48,75,71,63,52,47,71,68,59,50,48,52,44,50,52,43,46,39,44,48,71,68,44,93,49,55,62,69,58,20,49,52,49,36,47,73,75,44,34,88,40,66,72,42,31,51,42,49,53,52,64,72,65,55,86,70,42,71,52,94,84,55,64,34,89,62,31,46,71,37,80,68,40,42,68,35,60,61,17,34,37,24,50,51,15,36,36,29,37,50,24,35,41,25,48,54,18,38,37,26,39,49,15,36,38,27,44,43,20,38,38,31,36,41,28,39,36,29,40,52,15,36,41,17,38,77,46,87,55,87,82,66,80,79,69,93,28,24,22,44,37,40,32,42,30,39,36,28,42,42,21,37,33,22,10,14,38,77,92,56,75,21,40,12,38,38,40,31,50,28,40,36,28,43,47,16,38,42,28,25,20,18,40,36,36,35,40,27,36,36,27,42,44,20,40,36,32,39,41,23,34,35,35,41,40,24,35,38,30,41,52,15,37,37,38,61,60,26,38,36,23,40,37,15,33,37,34,53,52,13,27,34,76,33,20,38,57,49,35,28,22,32,38,35,66,68,38,24,62,71,48,68,28,58,68,56,42,47,77,69,64,51,46,70,68,60,51,49,51,44,50,52,44,47,40,46,47,73,67,44,94,50,53,63,70,59,19,50,52,49,38,46,73,74,43,34,87,40,67,71,42,30,52,42,48,52,52,64,72,66,56,86,69,43,71,50,95

pLDDT: mean 97.57, std 3.11, range [57.44, 98.94]

Radius of gyration: 24.71 Å; Cα contacts (8 Å, |Δi|>4): 1574; chains: 2; bounding box: 63×70×49 Å

Foldseek 3Di:
DAEDPQEAEDDQEAEDPQEYHEHCEYEDNQEYHEHCEYAYHCEYEDANEYEYEQEYHYHQEYEEAAAPDPPDDPDRAYEYEYYNEYHYAQEYEYTAGVVLVRGHYYYYQEYAYHNEYHGHNEAYYAQEYHYANEYEYACEYEYYNEYEYYPEYEDHNEYEYALEYEYYCDYDQHHEFHQFYWYDPHTATPGGVPVSCVVVPDDPVLVVLVRVLCCLQPVDPDDNVVSLVVSCVPPCVRDVSVSRSVVQVPTDRDYHD/DAEDPQEAEDDQEAEDPQEYHEHCEYADNQEYHEHCEYAYHCEYEDANEYEYEQEYHYHQEYEEAAAPDPPDDPDRAYEYEEYNEYAEAQEYEYTAGVVLVRGHYYYYQEYAYHNEYHGHNEAYYAQEYHYHNEYEYACEYEYYNEYEYACEYEDHNEYEYALEYEYYCDYDQHHEFHQFYWYDPHTATPGGNPVSCVVVPDDPVLVVLVRVLCCLQPVDPDDNVVSLVVSCVPPCVRDVSVSRSVVQVPTDRDYHD

Secondary structure (DSSP, 8-state):
-EE-TT-EE-TT-EE-TT-EE-TT-EE-TT-EE-TT-EE-TT-EE-SEEEE-SS-EE-TT-EEEEPP--TT--S---EEEE-SS-EE-TT-EEE---GGGTSEEEE-SS-EE-TT-EE-TT-EE-TT-EE-TT-EE-TT-EE-TT-EEPTT-EE-TT-EE-TT-EEPTT-EE-SBB-TTEEEETTTTEEEEE-HHHHHHTT--HHHHHHHHHHHIIIIISSS-HHHHHHHHHHHHTTSHHHHHHHHHHHT-SS-B--/-EE-TT-EE-TT-EE-TT-EE-TT-EE-TT-EE-TT-EEPTT-EE-SEEEE-SS-EE-TT-EEEEPP--TT--S---EEEE-SS-EE-TT-EEE---GGGTSEEEE-SS-EE-TT-EE-TT-EE-TT-EE-TT-EE-TT-EE-TT-EEPTT-EE-TT-EE-TT-EEPTT-EE-SBBPTTEEEETTTTEEEEE-HHHHHHTT--HHHHHHHHHHHHHHHTSSS-HHHHHHHHHHHHTTSHHHHHHHHHHHT-SS-B--

Nearest PDB structures (foldseek):
  4eqy-assembly1_A  TM=9.802E-01  e=2.812E-25  Burkholderia thailandensis E264
  6oss-assembly1_C  TM=9.767E-01  e=3.271E-25  Proteus mirabilis HI4320
  6p9p-assembly1_A  TM=9.612E-01  e=3.031E-23  Escherichia coli
  7ojp-assembly7_U  TM=9.673E-01  e=1.517E-22  Pseudomonas paraeruginosa PA7
  4e6u-assembly1_A  TM=9.720E-01  e=5.075E-22  Acinetobacter baumannii

Organism: Anaeromyxobacter sp. (strain Fw109-5) (NCBI:txid404589)